Protein AF-A0A5K4FBN5-F1 (afdb_monomer_lite)

Sequence (386 aa):
MARMQQRYALLNKKCEEHITTLDQVNPRDVFVNNEVKLNKIQVYGFDYDYTLAHYTSDLDEFIFNESRNWLVEQMKMLPCIMLLNVQRYQSFASYRMLFTNQFHLKLLGDLREKNLYYEYPEEILNYDYTEFARRGLHFDVKRGLLMKVDAFHHIQLDTVYRGFKLLSLDEILRVYRGSHLSSDILKQKFTPNDTIMIQLMDFFRLPEINLLCSIIDFFDRHGIDYKPVYVYQDVSTAVARVHKSGLLGQTVMSDPERYIAKAPQLSTFLHRLVENNKKLFVISNSSAAYIDKGLKFLVGNDWQELFDVIISRANKPSFFKSPLGQFRRTDISGTFKDWEAVQTFKRGQIYEGGCLEEMIKLTGWSSASILYFGDHVYADLASGLT

InterPro domains:
  IPR008380 HAD-superfamily hydrolase, subfamily IG, 5'-nucleotidase [PF05761] (30-76)
  IPR008380 HAD-superfamily hydrolase, subfamily IG, 5'-nucleotidase [PF05761] (111-382)
  IPR008380 HAD-superfamily hydrolase, subfamily IG, 5'-nucleotidase [PTHR12103] (18-382)
  IPR008380 HAD-superfamily hydrolase, subfamily IG, 5'-nucleotidase [TIGR02244] (118-382)
  IPR023214 HAD superfamily [G3DSA:3.40.50.1000] (229-384)
  IPR036412 HAD-like superfamily [SSF56784] (26-382)

Radius of gyration: 24.46 Å; chains: 1; bounding box: 62×64×58 Å

Structure (mmCIF, N/CA/C/O backbone):
data_AF-A0A5K4FBN5-F1
#
_entry.id   AF-A0A5K4FBN5-F1
#
loop_
_atom_site.group_PDB
_atom_site.id
_atom_site.type_symbol
_atom_site.label_atom_id
_atom_site.label_alt_id
_atom_site.label_comp_id
_atom_site.label_asym_id
_atom_site.label_entity_id
_atom_site.label_seq_id
_atom_site.pdbx_PDB_ins_code
_atom_site.Cartn_x
_atom_site.Cartn_y
_atom_site.Cartn_z
_atom_site.occupancy
_atom_site.B_iso_or_equiv
_atom_site.auth_seq_id
_atom_site.auth_comp_id
_atom_site.auth_asym_id
_atom_site.auth_atom_id
_atom_site.pdbx_PDB_model_num
ATOM 1 N N . MET A 1 1 ? 20.016 -31.065 -18.838 1.00 45.53 1 MET A N 1
ATOM 2 C CA . MET A 1 1 ? 19.001 -30.052 -19.207 1.00 45.53 1 MET A CA 1
ATOM 3 C C . MET A 1 1 ? 17.687 -30.676 -19.686 1.00 45.53 1 MET A C 1
ATOM 5 O O . MET A 1 1 ? 16.689 -30.468 -19.010 1.00 45.53 1 MET A O 1
ATOM 9 N N . ALA A 1 2 ? 17.675 -31.538 -20.716 1.00 49.75 2 ALA A N 1
ATOM 10 C CA . ALA A 1 2 ? 16.448 -32.183 -21.231 1.00 49.75 2 ALA A CA 1
ATOM 11 C C . ALA A 1 2 ? 15.591 -32.910 -20.168 1.00 49.75 2 ALA A C 1
ATOM 13 O O . ALA A 1 2 ? 14.372 -32.779 -20.144 1.00 49.75 2 ALA A O 1
ATOM 14 N N . ARG A 1 3 ? 16.230 -33.609 -19.219 1.00 47.53 3 ARG A N 1
ATOM 15 C CA . ARG A 1 3 ? 15.541 -34.363 -18.155 1.00 47.53 3 ARG A CA 1
ATOM 16 C C . ARG A 1 3 ? 14.793 -33.475 -17.148 1.00 47.53 3 ARG A C 1
ATOM 18 O O . ARG A 1 3 ? 13.825 -33.928 -16.553 1.00 47.53 3 ARG A O 1
ATOM 25 N N . MET A 1 4 ? 15.235 -32.231 -16.942 1.00 43.06 4 MET A N 1
ATOM 26 C CA . MET A 1 4 ? 14.605 -31.289 -16.005 1.00 43.06 4 MET A CA 1
ATOM 27 C C . MET A 1 4 ? 13.429 -30.562 -16.666 1.00 43.06 4 MET A C 1
ATOM 29 O O . MET A 1 4 ? 12.363 -30.495 -16.067 1.00 43.06 4 MET A O 1
ATOM 33 N N . GLN A 1 5 ? 13.578 -30.139 -17.927 1.00 53.16 5 GLN A N 1
ATOM 34 C CA . GLN A 1 5 ? 12.477 -29.595 -18.735 1.00 53.16 5 GLN A CA 1
ATOM 35 C C . GLN A 1 5 ? 11.356 -30.624 -18.935 1.00 53.16 5 GLN A C 1
ATOM 37 O O . GLN A 1 5 ? 10.190 -30.299 -18.747 1.00 53.16 5 GLN A O 1
ATOM 42 N N . GLN A 1 6 ? 11.699 -31.888 -19.213 1.00 62.34 6 GLN A N 1
ATOM 43 C CA . GLN A 1 6 ? 10.715 -32.976 -19.266 1.00 62.34 6 GLN A CA 1
ATOM 44 C C . GLN A 1 6 ? 10.007 -33.186 -17.925 1.00 62.34 6 GLN A C 1
ATOM 46 O O . GLN A 1 6 ? 8.808 -33.438 -17.900 1.00 62.34 6 GLN A O 1
ATOM 51 N N . ARG A 1 7 ? 10.728 -33.071 -16.802 1.00 62.53 7 ARG A N 1
ATOM 52 C CA . ARG A 1 7 ? 10.149 -33.249 -15.465 1.00 62.53 7 ARG A CA 1
ATOM 53 C C . ARG A 1 7 ? 9.236 -32.085 -15.074 1.00 62.53 7 ARG A C 1
ATOM 55 O O . ARG A 1 7 ? 8.209 -32.342 -14.463 1.00 62.53 7 ARG A O 1
ATOM 62 N N . TYR A 1 8 ? 9.574 -30.856 -15.465 1.00 64.62 8 TYR A N 1
ATOM 63 C CA . TYR A 1 8 ? 8.725 -29.675 -15.289 1.00 64.62 8 TYR A CA 1
ATOM 64 C C . TYR A 1 8 ? 7.472 -29.745 -16.168 1.00 64.62 8 TYR A C 1
ATOM 66 O O . TYR A 1 8 ? 6.373 -29.601 -15.654 1.00 64.62 8 TYR A O 1
ATOM 74 N N . ALA A 1 9 ? 7.606 -30.076 -17.457 1.00 72.12 9 ALA A N 1
ATOM 75 C CA . ALA A 1 9 ? 6.458 -30.260 -18.348 1.00 72.12 9 ALA A CA 1
ATOM 76 C C . ALA A 1 9 ? 5.526 -31.385 -17.863 1.00 72.12 9 ALA A C 1
ATOM 78 O O . ALA A 1 9 ? 4.308 -31.244 -17.896 1.00 72.12 9 ALA A O 1
ATOM 79 N N . LEU A 1 10 ? 6.095 -32.484 -17.351 1.00 74.12 10 LEU A N 1
ATOM 80 C CA . LEU A 1 10 ? 5.329 -33.567 -16.734 1.00 74.12 10 LEU A CA 1
ATOM 81 C C . LEU A 1 10 ? 4.627 -33.112 -15.447 1.00 74.12 10 LEU A C 1
ATOM 83 O O . LEU A 1 10 ? 3.507 -33.540 -15.189 1.00 74.12 10 LEU A O 1
ATOM 87 N N . LEU A 1 11 ? 5.279 -32.274 -14.636 1.00 69.69 11 LEU A N 1
ATOM 88 C CA . LEU A 1 11 ? 4.693 -31.728 -13.415 1.00 69.69 11 LEU A CA 1
ATOM 89 C C . LEU A 1 11 ? 3.553 -30.757 -13.739 1.00 69.69 11 LEU A C 1
ATOM 91 O O . LEU A 1 11 ? 2.479 -30.923 -13.180 1.00 69.69 11 LEU A O 1
ATOM 95 N N . ASN A 1 12 ? 3.744 -29.828 -14.682 1.00 71.38 12 ASN A N 1
ATOM 96 C CA . ASN A 1 12 ? 2.692 -28.920 -15.147 1.00 71.38 12 ASN A CA 1
ATOM 97 C C . ASN A 1 12 ? 1.497 -29.690 -15.693 1.00 71.38 12 ASN A C 1
ATOM 99 O O . ASN A 1 12 ? 0.382 -29.437 -15.261 1.00 71.38 12 ASN A O 1
ATOM 103 N N . LYS A 1 13 ? 1.730 -30.696 -16.543 1.00 78.38 13 LYS A N 1
ATOM 104 C CA . LYS A 1 13 ? 0.652 -31.535 -17.070 1.00 78.38 13 LYS A CA 1
ATOM 105 C C . LYS A 1 13 ? -0.102 -32.270 -15.955 1.00 78.38 13 LYS A C 1
ATOM 107 O O . LYS A 1 13 ? -1.325 -32.291 -15.958 1.00 78.38 13 LYS A O 1
ATOM 112 N N . LYS A 1 14 ? 0.609 -32.817 -14.960 1.00 71.12 14 LYS A N 1
ATOM 113 C CA . LYS A 1 14 ? -0.020 -33.442 -13.782 1.00 71.12 14 LYS A CA 1
ATOM 114 C C . LYS A 1 14 ? -0.806 -32.444 -12.933 1.00 71.12 14 LYS A C 1
ATOM 116 O O . LYS A 1 14 ? -1.860 -32.799 -12.421 1.00 71.12 14 LYS A O 1
ATOM 121 N N . CYS A 1 15 ? -0.300 -31.223 -12.770 1.00 68.50 15 CYS A N 1
ATOM 122 C CA . CYS A 1 15 ? -1.003 -30.156 -12.070 1.00 68.50 15 CYS A CA 1
ATOM 123 C C . CYS A 1 15 ? -2.261 -29.737 -12.838 1.00 68.50 15 CYS A C 1
ATOM 125 O O . CYS A 1 15 ? -3.314 -29.658 -12.227 1.00 68.50 15 CYS A O 1
ATOM 127 N N . GLU A 1 16 ? -2.192 -29.547 -14.157 1.00 70.81 16 GLU A N 1
ATOM 128 C CA . GLU A 1 16 ? -3.345 -29.246 -15.021 1.00 70.81 16 GLU A CA 1
ATOM 129 C C . GLU A 1 16 ? -4.409 -30.354 -14.958 1.00 70.81 16 GLU A C 1
ATOM 131 O O . GLU A 1 16 ? -5.591 -30.060 -14.797 1.00 70.81 16 GLU A O 1
ATOM 136 N N . GLU A 1 17 ? -3.989 -31.624 -14.987 1.00 69.12 17 GLU A N 1
ATOM 137 C CA . GLU A 1 17 ? -4.866 -32.796 -14.838 1.00 69.12 17 GLU A CA 1
ATOM 138 C C . GLU A 1 17 ? -5.487 -32.914 -13.429 1.00 69.12 17 GLU A C 1
ATOM 140 O O . GLU A 1 17 ? -6.558 -33.496 -13.280 1.00 69.12 17 GLU A O 1
ATOM 145 N N . HIS A 1 18 ? -4.834 -32.387 -12.383 1.00 61.25 18 HIS A N 1
ATOM 146 C CA . HIS A 1 18 ? -5.347 -32.393 -11.001 1.00 61.25 18 HIS A CA 1
ATOM 147 C C . HIS A 1 18 ? -6.101 -31.114 -10.611 1.00 61.25 18 HIS A C 1
ATOM 149 O O . HIS A 1 18 ? -6.923 -31.160 -9.694 1.00 61.25 18 HIS A O 1
ATOM 155 N N . ILE A 1 19 ? -5.888 -29.989 -11.301 1.00 60.97 19 ILE A N 1
ATOM 156 C CA . ILE A 1 19 ? -6.602 -28.722 -11.070 1.00 60.97 19 ILE A CA 1
ATOM 157 C C . ILE A 1 19 ? -8.107 -28.906 -11.271 1.00 60.97 19 ILE A C 1
ATOM 159 O O . ILE A 1 19 ? -8.895 -28.311 -10.545 1.00 60.97 19 ILE A O 1
ATOM 163 N N . THR A 1 20 ? -8.520 -29.784 -12.188 1.00 57.47 20 THR A N 1
ATOM 164 C CA . THR A 1 20 ? -9.935 -30.122 -12.402 1.00 57.47 20 THR A CA 1
ATOM 165 C C . THR A 1 20 ? -10.559 -30.948 -11.272 1.00 57.47 20 THR A C 1
ATOM 167 O O . THR A 1 20 ? -11.774 -31.112 -11.255 1.00 57.47 20 THR A O 1
ATOM 170 N N . THR A 1 21 ? -9.751 -31.489 -10.353 1.00 57.38 21 THR A N 1
ATOM 171 C CA . THR A 1 21 ? -10.193 -32.340 -9.227 1.00 57.38 21 THR A CA 1
ATOM 172 C C . THR A 1 21 ? -9.990 -31.713 -7.851 1.00 57.38 21 THR A C 1
ATOM 174 O O . THR A 1 21 ? -10.473 -32.255 -6.861 1.00 57.38 21 THR A O 1
ATOM 177 N N . LEU A 1 22 ? -9.271 -30.592 -7.771 1.00 59.84 22 LEU A N 1
ATOM 178 C CA . LEU A 1 22 ? -9.215 -29.798 -6.553 1.00 59.84 22 LEU A CA 1
ATOM 179 C C . LEU A 1 22 ? -10.530 -29.032 -6.452 1.00 59.84 22 LEU A C 1
ATOM 181 O O . LEU A 1 22 ? -10.878 -28.295 -7.377 1.00 59.84 22 LEU A O 1
ATOM 185 N N . ASP A 1 23 ? -11.248 -29.206 -5.342 1.00 63.00 23 ASP A N 1
ATOM 186 C CA . ASP A 1 23 ? -12.372 -28.335 -5.014 1.00 63.00 23 ASP A CA 1
ATOM 187 C C . ASP A 1 23 ? -11.901 -26.891 -5.181 1.00 63.00 23 ASP A C 1
ATOM 189 O O . ASP A 1 23 ? -10.883 -26.483 -4.607 1.00 63.00 23 ASP A O 1
ATOM 193 N N . GLN A 1 24 ? -12.589 -26.137 -6.042 1.00 68.62 24 GLN A N 1
ATOM 194 C CA . GLN A 1 24 ? -12.248 -24.742 -6.255 1.00 68.62 24 GLN A CA 1
ATOM 195 C C . GLN A 1 24 ? -12.343 -24.039 -4.908 1.00 68.62 24 GLN A C 1
ATOM 197 O O . GLN A 1 24 ? -13.416 -23.933 -4.317 1.00 68.62 24 GLN A O 1
ATOM 202 N N . VAL A 1 25 ? -11.191 -23.587 -4.423 1.00 76.94 25 VAL A N 1
ATOM 203 C CA . VAL A 1 25 ? -11.085 -22.810 -3.199 1.00 76.94 25 VAL A CA 1
ATOM 204 C C . VAL A 1 25 ? -12.012 -21.609 -3.338 1.00 76.94 25 VAL A C 1
ATOM 206 O O . VAL A 1 25 ? -11.839 -20.799 -4.251 1.00 76.94 25 VAL A O 1
ATOM 209 N N . ASN A 1 26 ? -13.010 -21.497 -2.460 1.00 82.69 26 ASN A N 1
ATOM 210 C CA . ASN A 1 26 ? -13.914 -20.360 -2.494 1.00 82.69 26 ASN A CA 1
ATOM 211 C C . ASN A 1 26 ? -13.097 -19.095 -2.171 1.00 82.69 26 ASN A C 1
ATOM 213 O O . ASN A 1 26 ? -12.564 -18.977 -1.067 1.00 82.69 26 ASN A O 1
ATOM 217 N N . PRO A 1 27 ? -13.001 -18.119 -3.093 1.00 82.25 27 PRO A N 1
ATOM 218 C CA . PRO A 1 27 ? -12.184 -16.923 -2.892 1.00 82.25 27 PRO A CA 1
ATOM 219 C C . PRO A 1 27 ? -12.705 -16.014 -1.766 1.00 82.25 27 PRO A C 1
ATOM 221 O O . PRO A 1 27 ? -12.058 -15.026 -1.431 1.00 82.25 27 PRO A O 1
ATOM 224 N N . ARG A 1 28 ? -13.880 -16.320 -1.197 1.00 84.88 28 ARG A N 1
ATOM 225 C CA . ARG A 1 28 ? -14.472 -15.628 -0.044 1.00 84.88 28 ARG A CA 1
ATOM 226 C C . ARG A 1 28 ? -14.249 -16.344 1.293 1.00 84.88 28 ARG A C 1
ATOM 228 O O . ARG A 1 28 ? -14.755 -15.864 2.306 1.00 84.88 28 ARG A O 1
ATOM 235 N N . ASP A 1 29 ? -13.551 -17.477 1.306 1.00 89.44 29 ASP A N 1
ATOM 236 C CA . ASP A 1 29 ? -13.254 -18.199 2.542 1.00 89.44 29 ASP A CA 1
ATOM 237 C C . ASP A 1 29 ? -12.137 -17.526 3.350 1.00 89.44 29 ASP A C 1
ATOM 239 O O . ASP A 1 29 ? -11.309 -16.773 2.834 1.00 89.44 29 ASP A O 1
ATOM 243 N N . VAL A 1 30 ? -12.108 -17.827 4.650 1.00 90.44 30 VAL A N 1
ATOM 244 C CA . VAL A 1 30 ? -11.053 -17.396 5.572 1.00 90.44 30 VAL A CA 1
ATOM 245 C C . VAL A 1 30 ? -10.089 -18.557 5.793 1.00 90.44 30 VAL A C 1
ATOM 247 O O . VAL A 1 30 ? -10.450 -19.566 6.399 1.00 90.44 30 VAL A O 1
ATOM 250 N N . PHE A 1 31 ? -8.848 -18.407 5.331 1.00 90.69 31 PHE A N 1
ATOM 251 C CA . PHE A 1 31 ? -7.791 -19.400 5.538 1.00 90.69 31 PHE A CA 1
ATOM 252 C C . PHE A 1 31 ? -7.128 -19.223 6.901 1.00 90.69 31 PHE A C 1
ATOM 254 O O . PHE A 1 31 ? -6.878 -18.105 7.353 1.00 90.69 31 PHE A O 1
ATOM 261 N N . VAL A 1 32 ? -6.820 -20.342 7.553 1.00 89.38 32 VAL A N 1
ATOM 262 C CA . VAL A 1 32 ? -6.333 -20.363 8.933 1.00 89.38 32 VAL A CA 1
ATOM 263 C C . VAL A 1 32 ? -4.926 -20.945 8.973 1.00 89.38 32 VAL A C 1
ATOM 265 O O . VAL A 1 32 ? -4.736 -22.131 8.725 1.00 89.38 32 VAL A O 1
ATOM 268 N N . ASN A 1 33 ? -3.945 -20.111 9.326 1.00 89.81 33 ASN A N 1
ATOM 269 C CA . ASN A 1 33 ? -2.574 -20.561 9.601 1.00 89.81 33 ASN A CA 1
ATOM 270 C C . ASN A 1 33 ? -2.384 -20.960 11.073 1.00 89.81 33 ASN A C 1
ATOM 272 O O . ASN A 1 33 ? -1.630 -21.879 11.368 1.00 89.81 33 ASN A O 1
ATOM 276 N N . ASN A 1 34 ? -3.066 -20.269 11.992 1.00 89.88 34 ASN A N 1
ATOM 277 C CA . ASN A 1 34 ? -3.009 -20.497 13.437 1.00 89.88 34 ASN A CA 1
ATOM 278 C C . ASN A 1 34 ? -4.423 -20.463 14.029 1.00 89.88 34 ASN A C 1
ATOM 280 O O . ASN A 1 34 ? -5.272 -19.715 13.546 1.00 89.88 34 ASN A O 1
ATOM 284 N N . GLU A 1 35 ? -4.673 -21.227 15.095 1.00 92.50 35 GLU A N 1
ATOM 285 C CA . GLU A 1 35 ? -5.969 -21.220 15.784 1.00 92.50 35 GLU A CA 1
ATOM 286 C C . GLU A 1 35 ? -6.256 -19.845 16.413 1.00 92.50 35 GLU A C 1
ATOM 288 O O . GLU A 1 35 ? -5.476 -19.341 17.221 1.00 92.50 35 GLU A O 1
ATOM 293 N N . VAL A 1 36 ? -7.415 -19.259 16.093 1.00 91.06 36 VAL A N 1
ATOM 294 C CA . VAL A 1 36 ? -7.909 -18.021 16.714 1.00 91.06 36 VAL A CA 1
ATOM 295 C C . VAL A 1 36 ? -9.316 -18.248 17.256 1.00 91.06 36 VAL A C 1
ATOM 297 O O . VAL A 1 36 ? -10.258 -18.538 16.520 1.00 91.06 36 VAL A O 1
ATOM 300 N N . LYS A 1 37 ? -9.485 -18.073 18.570 1.00 93.25 37 LYS A N 1
ATOM 301 C CA . LYS A 1 37 ? -10.788 -18.192 19.240 1.00 93.25 37 LYS A CA 1
ATOM 302 C C . LYS A 1 37 ? -11.536 -16.862 19.172 1.00 93.25 37 LYS A C 1
ATOM 304 O O . LYS A 1 37 ? -11.426 -16.045 20.083 1.00 93.25 37 LYS A O 1
ATOM 309 N N . LEU A 1 38 ? -12.318 -16.654 18.110 1.00 93.69 38 LEU A N 1
ATOM 310 C CA . LEU A 1 38 ? -13.047 -15.396 17.862 1.00 93.69 38 LEU A CA 1
ATOM 311 C C . LEU A 1 38 ? -13.983 -14.973 19.008 1.00 93.69 38 LEU A C 1
ATOM 313 O O . LEU A 1 38 ? -14.207 -13.782 19.210 1.00 93.69 38 LEU A O 1
ATOM 317 N N . ASN A 1 39 ? -14.482 -15.917 19.813 1.00 94.00 39 ASN A N 1
ATOM 318 C CA . ASN A 1 39 ? -15.287 -15.605 21.000 1.00 94.00 39 ASN A CA 1
ATOM 319 C C . ASN A 1 39 ? -14.500 -14.871 22.106 1.00 94.00 39 ASN A C 1
ATOM 321 O O . ASN A 1 39 ? -15.106 -14.160 22.908 1.00 94.00 39 ASN A O 1
ATOM 325 N N . LYS A 1 40 ? -13.167 -15.006 22.142 1.00 95.44 40 LYS A N 1
ATOM 326 C CA . LYS A 1 40 ? -12.278 -14.290 23.069 1.00 95.44 40 LYS A CA 1
ATOM 327 C C . LYS A 1 40 ? -11.864 -12.912 22.553 1.00 95.44 40 LYS A C 1
ATOM 329 O O . LYS A 1 40 ? -11.441 -12.080 23.351 1.00 95.44 40 LYS A O 1
ATOM 334 N N . ILE A 1 41 ? -12.011 -12.657 21.253 1.00 97.12 41 ILE A N 1
ATOM 335 C CA . ILE A 1 41 ? -11.690 -11.366 20.643 1.00 97.12 41 ILE A CA 1
ATOM 336 C C . ILE A 1 41 ? -12.799 -10.370 20.972 1.00 97.12 41 ILE A C 1
ATOM 338 O O . ILE A 1 41 ? -13.978 -10.620 20.703 1.00 97.12 41 ILE A O 1
ATOM 342 N N . GLN A 1 42 ? -12.426 -9.240 21.567 1.00 97.94 42 GLN A N 1
ATOM 343 C CA . GLN A 1 42 ? -13.353 -8.161 21.928 1.00 97.94 42 GLN A CA 1
ATOM 344 C C . GLN A 1 42 ? -13.120 -6.896 21.110 1.00 97.94 42 GLN A C 1
ATOM 346 O O . GLN A 1 42 ? -14.033 -6.082 20.985 1.00 97.94 42 GLN A O 1
ATOM 351 N N . VAL A 1 43 ? -11.927 -6.752 20.537 1.00 98.25 43 VAL A N 1
ATOM 352 C CA . VAL A 1 43 ? -11.514 -5.554 19.819 1.00 98.25 43 VAL A CA 1
ATOM 353 C C . VAL A 1 43 ? -11.031 -5.938 18.422 1.00 98.25 43 VAL A C 1
ATOM 355 O O . VAL A 1 43 ? -10.174 -6.809 18.282 1.00 98.25 43 VAL A O 1
ATOM 358 N N . TYR A 1 44 ? -11.573 -5.279 17.403 1.00 98.25 44 TYR A N 1
ATOM 359 C CA . TYR A 1 44 ? -11.224 -5.467 15.998 1.00 98.25 44 TYR A CA 1
ATOM 360 C C . TYR A 1 44 ? -10.582 -4.184 15.472 1.00 98.25 44 TYR A C 1
ATOM 362 O O . TYR A 1 44 ? -11.180 -3.110 15.510 1.00 98.25 44 TYR A O 1
ATOM 370 N N . GLY A 1 45 ? -9.346 -4.302 15.011 1.00 97.56 45 GLY A N 1
ATOM 371 C CA . GLY A 1 45 ? -8.564 -3.211 14.458 1.00 97.56 45 GLY A CA 1
ATOM 372 C C . GLY A 1 45 ? -8.348 -3.374 12.968 1.00 97.56 45 GLY A C 1
ATOM 373 O O . GLY A 1 45 ? -8.138 -4.492 12.512 1.00 97.56 45 GLY A O 1
ATOM 374 N N . PHE A 1 46 ? -8.333 -2.278 12.225 1.00 97.81 46 PHE A N 1
ATOM 375 C CA . PHE A 1 46 ? -8.151 -2.319 10.777 1.00 97.81 46 PHE A CA 1
ATOM 376 C C . PHE A 1 46 ? -7.099 -1.308 10.320 1.00 97.81 46 PHE A C 1
ATOM 378 O O . PHE A 1 46 ? -7.038 -0.189 10.838 1.00 97.81 46 PHE A O 1
ATOM 385 N N . ASP A 1 47 ? -6.284 -1.674 9.335 1.00 97.06 47 ASP A N 1
ATOM 386 C CA . ASP A 1 47 ? -5.740 -0.687 8.407 1.00 97.06 47 ASP A CA 1
ATOM 387 C C . ASP A 1 47 ? -6.856 -0.133 7.513 1.00 97.06 47 ASP A C 1
ATOM 389 O O . ASP A 1 47 ? -7.929 -0.719 7.373 1.00 97.06 47 ASP A O 1
ATOM 393 N N . TYR A 1 48 ? -6.608 1.020 6.912 1.00 96.50 48 TYR A N 1
ATOM 394 C CA . TYR A 1 48 ? -7.502 1.624 5.946 1.00 96.50 48 TYR A CA 1
ATOM 395 C C . TYR A 1 48 ? -7.164 1.183 4.516 1.00 96.50 48 TYR A C 1
ATOM 397 O O . TYR A 1 48 ? -7.957 0.471 3.897 1.00 96.50 48 TYR A O 1
ATOM 405 N N . ASP A 1 49 ? -5.998 1.583 4.005 1.00 94.38 49 ASP A N 1
ATOM 406 C CA . ASP A 1 49 ? -5.575 1.341 2.624 1.00 94.38 49 ASP A CA 1
ATOM 407 C C . ASP A 1 49 ? -5.393 -0.161 2.366 1.00 94.38 49 ASP A C 1
ATOM 409 O O . ASP A 1 49 ? -4.827 -0.864 3.193 1.00 94.38 49 ASP A O 1
ATOM 413 N N . TYR A 1 50 ? -5.938 -0.671 1.258 1.00 93.81 50 TYR A N 1
ATOM 414 C CA . TYR A 1 50 ? -5.928 -2.093 0.875 1.00 93.81 50 TYR A CA 1
ATOM 415 C C . TYR A 1 50 ? -6.473 -3.087 1.924 1.00 93.81 50 TYR A C 1
ATOM 417 O O . TYR A 1 50 ? -6.330 -4.296 1.751 1.00 93.81 50 TYR A O 1
ATOM 425 N N . THR A 1 51 ? -7.155 -2.597 2.968 1.00 95.38 51 THR A N 1
ATOM 426 C CA . THR A 1 51 ? -7.796 -3.415 4.013 1.00 95.38 51 THR A CA 1
ATOM 427 C C . THR A 1 51 ? -9.280 -3.088 4.164 1.00 95.38 51 THR A C 1
ATOM 429 O O . THR A 1 51 ? -10.126 -3.950 3.948 1.00 95.38 51 THR A O 1
ATOM 432 N N . LEU A 1 52 ? -9.627 -1.845 4.519 1.00 97.12 52 LEU A N 1
ATOM 433 C CA . LEU A 1 52 ? -11.018 -1.375 4.477 1.00 97.12 52 LEU A CA 1
ATOM 434 C C . LEU A 1 52 ? -11.357 -0.820 3.091 1.00 97.12 52 LEU A C 1
ATOM 436 O O . LEU A 1 52 ? -12.431 -1.091 2.560 1.00 97.12 52 LEU A O 1
ATOM 440 N N . ALA A 1 53 ? -10.434 -0.054 2.508 1.00 96.75 53 ALA A N 1
ATOM 441 C CA . ALA A 1 53 ? -10.553 0.516 1.176 1.00 96.75 53 ALA A CA 1
ATOM 442 C C . ALA A 1 53 ? -9.686 -0.272 0.197 1.00 96.75 53 ALA A C 1
ATOM 444 O O . ALA A 1 53 ? -8.464 -0.141 0.180 1.00 96.75 53 ALA A O 1
ATOM 445 N N . HIS A 1 54 ? -10.323 -1.100 -0.625 1.00 95.44 54 HIS A N 1
ATOM 446 C CA . HIS A 1 54 ? -9.655 -1.738 -1.754 1.00 95.44 54 HIS A CA 1
ATOM 447 C C . HIS A 1 54 ? -9.721 -0.804 -2.958 1.00 95.44 54 HIS A C 1
ATOM 449 O O . HIS A 1 54 ? -10.752 -0.176 -3.194 1.00 95.44 54 HIS A O 1
ATOM 455 N N . TYR A 1 55 ? -8.640 -0.727 -3.724 1.00 95.75 55 TYR A N 1
ATOM 456 C CA . TYR A 1 55 ? -8.554 0.142 -4.892 1.00 95.75 55 TYR A CA 1
ATOM 457 C C . TYR A 1 55 ? -8.747 -0.646 -6.190 1.00 95.75 55 TYR A C 1
ATOM 459 O O . TYR A 1 55 ? -8.520 -1.856 -6.235 1.00 95.75 55 TYR A O 1
ATOM 467 N N . THR A 1 56 ? -9.224 0.033 -7.228 1.00 95.69 56 THR A N 1
ATOM 468 C CA . THR A 1 56 ? -9.371 -0.522 -8.580 1.00 95.69 56 THR A CA 1
ATOM 469 C C . THR A 1 56 ? -8.052 -0.425 -9.353 1.00 95.69 56 THR A C 1
ATOM 471 O O . THR A 1 56 ? -7.146 0.317 -8.969 1.00 95.69 56 THR A O 1
ATOM 474 N N . SER A 1 57 ? -7.953 -1.137 -10.481 1.00 93.44 57 SER A N 1
ATOM 475 C CA . SER A 1 57 ? -6.806 -1.043 -11.400 1.00 93.44 57 SER A CA 1
ATOM 476 C C . SER A 1 57 ? -6.584 0.372 -11.943 1.00 93.44 57 SER A C 1
ATOM 478 O O . SER A 1 57 ? -5.456 0.729 -12.270 1.00 93.44 57 SER A O 1
ATOM 480 N N . ASP A 1 58 ? -7.633 1.196 -11.991 1.00 96.50 58 ASP A N 1
ATOM 481 C CA . ASP A 1 58 ? -7.554 2.589 -12.435 1.00 96.50 58 ASP A CA 1
ATOM 482 C C . ASP A 1 58 ? -6.622 3.426 -11.550 1.00 96.50 58 ASP A C 1
ATOM 484 O O . ASP A 1 58 ? -6.020 4.387 -12.030 1.00 96.50 58 ASP A O 1
ATOM 488 N N . LEU A 1 59 ? -6.487 3.087 -10.258 1.00 96.00 59 LEU A N 1
ATOM 489 C CA . LEU A 1 59 ? -5.556 3.792 -9.376 1.00 96.00 59 LEU A CA 1
ATOM 490 C C . LEU A 1 59 ? -4.104 3.471 -9.736 1.00 96.00 59 LEU A C 1
ATOM 492 O O . LEU A 1 59 ? -3.274 4.380 -9.789 1.00 96.00 59 LEU A O 1
ATOM 496 N N . ASP A 1 60 ? -3.803 2.202 -10.005 1.00 95.19 60 ASP A N 1
ATOM 497 C CA . ASP A 1 60 ? -2.470 1.790 -10.442 1.00 95.19 60 ASP A CA 1
ATOM 498 C C . ASP A 1 60 ? -2.114 2.443 -11.782 1.00 95.19 60 ASP A C 1
ATOM 500 O O . ASP A 1 60 ? -1.031 3.013 -11.929 1.00 95.19 60 ASP A O 1
ATOM 504 N N . GLU A 1 61 ? -3.048 2.427 -12.736 1.00 96.94 61 GLU A N 1
ATOM 505 C CA . GLU A 1 61 ? -2.887 3.077 -14.035 1.00 96.94 61 GLU A CA 1
ATOM 506 C C . GLU A 1 61 ? -2.653 4.587 -13.884 1.00 96.94 61 GLU A C 1
ATOM 508 O O . GLU A 1 61 ? -1.762 5.144 -14.527 1.00 96.94 61 GLU A O 1
ATOM 513 N N . PHE A 1 62 ? -3.390 5.252 -12.992 1.00 97.25 62 PHE A N 1
ATOM 514 C CA . PHE A 1 62 ? -3.174 6.663 -12.681 1.00 97.25 62 PHE A CA 1
ATOM 515 C C . PHE A 1 62 ? -1.764 6.925 -12.133 1.00 97.25 62 PHE A C 1
ATOM 517 O O . PHE A 1 62 ? -1.067 7.806 -12.637 1.00 97.25 62 PHE A O 1
ATOM 524 N N . ILE A 1 63 ? -1.312 6.151 -11.138 1.00 96.81 63 ILE A N 1
ATOM 525 C CA . ILE A 1 63 ? 0.035 6.301 -10.559 1.00 96.81 63 ILE A CA 1
ATOM 526 C C . ILE A 1 63 ? 1.102 6.103 -11.636 1.00 96.81 63 ILE A C 1
ATOM 528 O O . ILE A 1 63 ? 2.057 6.882 -11.707 1.00 96.81 63 ILE A O 1
ATOM 532 N N . PHE A 1 64 ? 0.939 5.078 -12.471 1.00 97.56 64 PHE A N 1
ATOM 533 C CA . PHE A 1 64 ? 1.838 4.784 -13.578 1.00 97.56 64 PHE A CA 1
ATOM 534 C C . PHE A 1 64 ? 1.892 5.949 -14.575 1.00 97.56 64 PHE A C 1
ATOM 536 O O . PHE A 1 64 ? 2.980 6.451 -14.857 1.00 97.56 64 PHE A O 1
ATOM 543 N N . ASN A 1 65 ? 0.738 6.420 -15.058 1.00 97.44 65 ASN A N 1
ATOM 544 C CA . ASN A 1 65 ? 0.645 7.463 -16.080 1.00 97.44 65 ASN A CA 1
ATOM 545 C C . ASN A 1 65 ? 1.194 8.803 -15.583 1.00 97.44 65 ASN A C 1
ATOM 547 O O . ASN A 1 65 ? 2.024 9.406 -16.261 1.00 97.44 65 ASN A O 1
ATOM 551 N N . GLU A 1 66 ? 0.811 9.245 -14.384 1.00 96.44 66 GLU A N 1
ATOM 552 C CA . GLU A 1 66 ? 1.322 10.495 -13.810 1.00 96.44 66 GLU A CA 1
ATOM 553 C C . GLU A 1 66 ? 2.838 10.450 -13.605 1.00 96.44 66 GLU A C 1
ATOM 555 O O . GLU A 1 66 ? 3.547 11.417 -13.892 1.00 96.44 66 GLU A O 1
ATOM 560 N N . SER A 1 67 ? 3.357 9.309 -13.145 1.00 95.88 67 SER A N 1
ATOM 561 C CA . SER A 1 67 ? 4.797 9.134 -12.943 1.00 95.88 67 SER A CA 1
ATOM 562 C C . SER A 1 67 ? 5.549 9.108 -14.275 1.00 95.88 67 SER A C 1
ATOM 564 O O . SER A 1 67 ? 6.571 9.778 -14.407 1.00 95.88 67 SER A O 1
ATOM 566 N N . ARG A 1 68 ? 5.031 8.387 -15.278 1.00 96.62 68 ARG A N 1
ATOM 567 C CA . ARG A 1 68 ? 5.587 8.312 -16.637 1.00 96.62 68 ARG A CA 1
ATOM 568 C C . ARG A 1 68 ? 5.628 9.688 -17.298 1.00 96.62 68 ARG A C 1
ATOM 570 O O . ARG A 1 68 ? 6.680 10.094 -17.783 1.00 96.62 68 ARG A O 1
ATOM 577 N N . ASN A 1 69 ? 4.509 10.409 -17.285 1.00 95.00 69 ASN A N 1
ATOM 578 C CA . ASN A 1 69 ? 4.407 11.733 -17.894 1.00 95.00 69 ASN A CA 1
ATOM 579 C C . ASN A 1 69 ? 5.378 12.706 -17.213 1.00 95.00 69 ASN A C 1
ATOM 581 O O . ASN A 1 69 ? 6.119 13.418 -17.884 1.00 95.00 69 ASN A O 1
ATOM 585 N N . TRP A 1 70 ? 5.467 12.671 -15.879 1.00 91.75 70 TRP A N 1
ATOM 586 C CA . TRP A 1 70 ? 6.414 13.510 -15.149 1.00 91.75 70 TRP A CA 1
ATOM 587 C C . TRP A 1 70 ? 7.881 13.197 -15.486 1.00 91.75 70 TRP A C 1
ATOM 589 O O . TRP A 1 70 ? 8.682 14.126 -15.609 1.00 91.75 70 TRP A O 1
ATOM 599 N N . LEU A 1 71 ? 8.242 11.919 -15.659 1.00 90.12 71 LEU A N 1
ATOM 600 C CA . LEU A 1 71 ? 9.593 11.532 -16.083 1.00 90.12 71 LEU A CA 1
ATOM 601 C C . LEU A 1 71 ? 9.950 12.123 -17.449 1.00 90.12 71 LEU A C 1
ATOM 603 O O . LEU A 1 71 ? 11.018 12.708 -17.592 1.00 90.12 71 LEU A O 1
ATOM 607 N N . VAL A 1 72 ? 9.053 12.006 -18.427 1.00 89.94 72 VAL A N 1
ATOM 608 C CA . VAL A 1 72 ? 9.288 12.503 -19.791 1.00 89.94 72 VAL A CA 1
ATOM 609 C C . VAL A 1 72 ? 9.317 14.032 -19.833 1.00 89.94 72 VAL A C 1
ATOM 611 O O . VAL A 1 72 ? 10.235 14.621 -20.390 1.00 89.94 72 VAL A O 1
ATOM 614 N N . GLU A 1 73 ? 8.349 14.694 -19.203 1.00 87.19 73 GLU A N 1
ATOM 615 C CA . GLU A 1 73 ? 8.164 16.141 -19.355 1.00 87.19 73 GLU A CA 1
ATOM 616 C C . GLU A 1 73 ? 9.067 16.985 -18.446 1.00 87.19 73 GLU A C 1
ATOM 618 O O . GLU A 1 73 ? 9.409 18.124 -18.775 1.00 87.19 73 GLU A O 1
ATOM 623 N N . GLN A 1 74 ? 9.391 16.481 -17.251 1.00 77.06 74 GLN A N 1
ATOM 624 C CA . GLN A 1 74 ? 9.989 17.292 -16.186 1.00 77.06 74 GLN A CA 1
ATOM 625 C C . GLN A 1 74 ? 11.359 16.788 -15.742 1.00 77.06 74 GLN A C 1
ATOM 627 O O . GLN A 1 74 ? 12.156 17.582 -15.227 1.00 77.06 74 GLN A O 1
ATOM 632 N N . MET A 1 75 ? 11.654 15.496 -15.905 1.00 70.19 75 MET A N 1
ATOM 633 C CA . MET A 1 75 ? 12.913 14.941 -15.431 1.00 70.19 75 MET A CA 1
ATOM 634 C C . MET A 1 75 ? 14.030 15.168 -16.448 1.00 70.19 75 MET A C 1
ATOM 636 O O . MET A 1 75 ? 14.114 14.531 -17.492 1.00 70.19 75 MET A O 1
ATOM 640 N N . LYS A 1 76 ? 14.929 16.092 -16.106 1.00 64.31 76 LYS A N 1
ATOM 641 C CA . LYS A 1 76 ? 16.110 16.423 -16.906 1.00 64.31 76 LYS A CA 1
ATOM 642 C C . LYS A 1 76 ? 17.323 15.731 -16.309 1.00 64.31 76 LYS A C 1
ATOM 644 O O . LYS A 1 76 ? 17.797 16.117 -15.239 1.00 64.31 76 LYS A O 1
ATOM 649 N N . MET A 1 77 ? 17.829 14.700 -16.981 1.00 57.12 77 MET A N 1
ATOM 650 C CA . MET A 1 77 ? 19.018 13.988 -16.529 1.00 57.12 77 MET A CA 1
ATOM 651 C C . MET A 1 77 ? 20.270 14.839 -16.741 1.00 57.12 77 MET A C 1
ATOM 653 O O . MET A 1 77 ? 20.595 15.239 -17.862 1.00 57.12 77 MET A O 1
ATOM 657 N N . LEU A 1 78 ? 21.021 15.077 -15.662 1.00 47.28 78 LEU A N 1
ATOM 658 C CA . LEU A 1 78 ? 22.364 15.650 -15.749 1.00 47.28 78 LEU A CA 1
ATOM 659 C C . LEU A 1 78 ? 23.310 14.649 -16.451 1.00 47.28 78 LEU A C 1
ATOM 661 O O . LEU A 1 78 ? 23.436 13.511 -15.990 1.00 47.28 78 LEU A O 1
ATOM 665 N N . PRO A 1 79 ? 24.052 15.055 -17.501 1.00 41.53 79 PRO A N 1
ATOM 666 C CA . PRO A 1 79 ? 24.942 14.182 -18.273 1.00 41.53 79 PRO A CA 1
ATOM 667 C C . PRO A 1 79 ? 26.023 13.492 -17.432 1.00 41.53 79 PRO A C 1
ATOM 669 O O . PRO A 1 79 ? 26.536 12.439 -17.809 1.00 41.53 79 PRO A O 1
ATOM 672 N N . CYS A 1 80 ? 26.370 14.054 -16.270 1.00 41.12 80 CYS A N 1
ATOM 673 C CA . CYS A 1 80 ? 27.405 13.516 -15.389 1.00 41.12 80 CYS A CA 1
ATOM 674 C C . CYS A 1 80 ? 27.022 12.203 -14.680 1.00 41.12 80 CYS A C 1
ATOM 676 O O . CYS A 1 80 ? 27.895 11.581 -14.080 1.00 41.12 80 CYS A O 1
ATOM 678 N N . ILE A 1 81 ? 25.764 11.756 -14.769 1.00 46.88 81 ILE A N 1
ATOM 679 C CA . ILE A 1 81 ? 25.298 10.497 -14.162 1.00 46.88 81 ILE A CA 1
ATOM 680 C C . ILE A 1 81 ? 25.421 9.306 -15.138 1.00 46.88 81 ILE A C 1
ATOM 682 O O . ILE A 1 81 ? 25.587 8.168 -14.705 1.00 46.88 81 ILE A O 1
ATOM 686 N N . MET A 1 82 ? 25.462 9.559 -16.450 1.00 40.59 82 MET A N 1
ATOM 687 C CA . MET A 1 82 ? 25.712 8.526 -17.471 1.00 40.59 82 MET A CA 1
ATOM 688 C C . MET A 1 82 ? 27.198 8.417 -17.843 1.00 40.59 82 MET A C 1
ATOM 690 O O . MET A 1 82 ? 27.692 7.334 -18.145 1.00 40.59 82 MET A O 1
ATOM 694 N N . LEU A 1 83 ? 27.945 9.523 -17.774 1.00 39.41 83 LEU A N 1
ATOM 695 C CA . LEU A 1 83 ? 29.334 9.587 -18.225 1.00 39.41 83 LEU A CA 1
ATOM 696 C C . LEU A 1 83 ? 30.306 9.868 -17.092 1.00 39.41 83 LEU A C 1
ATOM 698 O O . LEU A 1 83 ? 30.976 10.892 -17.124 1.00 39.41 83 LEU A O 1
ATOM 702 N N . LEU A 1 84 ? 30.469 8.972 -16.120 1.00 36.75 84 LEU A N 1
ATOM 703 C CA . LEU A 1 84 ? 31.682 9.038 -15.314 1.00 36.75 84 LEU A CA 1
ATOM 704 C C . LEU A 1 84 ? 32.220 7.651 -14.940 1.00 36.75 84 LEU A C 1
ATOM 706 O O . LEU A 1 84 ? 31.859 7.036 -13.939 1.00 36.75 84 LEU A O 1
ATOM 710 N N . ASN A 1 85 ? 33.263 7.264 -15.675 1.00 35.16 85 ASN A N 1
ATOM 711 C CA . ASN A 1 85 ? 34.534 6.916 -15.042 1.00 35.16 85 ASN A CA 1
ATOM 712 C C . ASN A 1 85 ? 34.890 8.001 -13.989 1.00 35.16 85 ASN A C 1
ATOM 714 O O . ASN A 1 85 ? 35.681 8.906 -14.257 1.00 35.16 85 ASN A O 1
ATOM 718 N N . VAL A 1 86 ? 34.276 7.970 -12.795 1.00 40.72 86 VAL A N 1
ATOM 719 C CA . VAL A 1 86 ? 34.612 8.893 -11.696 1.00 40.72 86 VAL A CA 1
ATOM 720 C C . VAL A 1 86 ? 35.850 8.358 -10.974 1.00 40.72 86 VAL A C 1
ATOM 722 O O . VAL A 1 86 ? 35.760 7.749 -9.914 1.00 40.72 86 VAL A O 1
ATOM 725 N N . GLN A 1 87 ? 37.034 8.622 -11.515 1.00 34.06 87 GLN A N 1
ATOM 726 C CA . GLN A 1 87 ? 38.256 8.655 -10.700 1.00 34.06 87 GLN A CA 1
ATOM 727 C C . GLN A 1 87 ? 38.641 10.083 -10.281 1.00 34.06 87 GLN A C 1
ATOM 729 O O . GLN A 1 87 ? 39.726 10.282 -9.744 1.00 34.06 87 GLN A O 1
ATOM 734 N N . ARG A 1 88 ? 37.789 11.102 -10.501 1.00 36.03 88 ARG A N 1
ATOM 735 C CA . ARG A 1 88 ? 38.253 12.499 -10.397 1.00 36.03 88 ARG A CA 1
ATOM 736 C C . ARG A 1 88 ? 37.450 13.524 -9.603 1.00 36.03 88 ARG A C 1
ATOM 738 O O . ARG A 1 88 ? 37.900 14.661 -9.555 1.00 36.03 88 ARG A O 1
ATOM 745 N N . TYR A 1 89 ? 36.370 13.173 -8.906 1.00 37.12 89 TYR A N 1
ATOM 746 C CA . TYR A 1 89 ? 35.698 14.150 -8.035 1.00 37.12 89 TYR A CA 1
ATOM 747 C C . TYR A 1 89 ? 35.442 13.597 -6.633 1.00 37.12 89 TYR A C 1
ATOM 749 O O . TYR A 1 89 ? 34.462 12.908 -6.367 1.00 37.12 89 TYR A O 1
ATOM 757 N N . GLN A 1 90 ? 36.366 13.920 -5.726 1.00 35.34 90 GLN A N 1
ATOM 758 C CA . GLN A 1 90 ? 36.216 13.757 -4.285 1.00 35.34 90 GLN A CA 1
ATOM 759 C C . GLN A 1 90 ? 35.522 14.999 -3.708 1.00 35.34 90 GLN A C 1
ATOM 761 O O . GLN A 1 90 ? 36.158 16.030 -3.518 1.00 35.34 90 GLN A O 1
ATOM 766 N N . SER A 1 91 ? 34.212 14.924 -3.459 1.00 37.25 91 SER A N 1
ATOM 767 C CA . SER A 1 91 ? 33.553 15.430 -2.235 1.00 37.25 91 SER A CA 1
ATOM 768 C C . SER A 1 91 ? 32.030 15.512 -2.411 1.00 37.25 91 SER A C 1
ATOM 770 O O . SER A 1 91 ? 31.502 16.161 -3.307 1.00 37.25 91 SER A O 1
ATOM 772 N N . PHE A 1 92 ? 31.310 14.851 -1.503 1.00 38.94 92 PHE A N 1
ATOM 773 C CA . PHE A 1 92 ? 29.844 14.748 -1.463 1.00 38.94 92 PHE A CA 1
ATOM 774 C C . PHE A 1 92 ? 29.128 16.041 -1.008 1.00 38.94 92 PHE A C 1
ATOM 776 O O . PHE A 1 92 ? 27.906 16.137 -1.099 1.00 38.94 92 PHE A O 1
ATOM 783 N N . ALA A 1 93 ? 29.860 17.041 -0.503 1.00 32.75 93 ALA A N 1
ATOM 784 C CA . ALA A 1 93 ? 29.278 18.232 0.127 1.00 32.75 93 ALA A CA 1
ATOM 785 C C . ALA A 1 93 ? 28.624 19.206 -0.875 1.00 32.75 93 ALA A C 1
ATOM 787 O O . ALA A 1 93 ? 27.654 19.882 -0.536 1.00 32.75 93 ALA A O 1
ATOM 788 N N . SER A 1 94 ? 29.095 19.234 -2.121 1.00 39.03 94 SER A N 1
ATOM 789 C CA . SER A 1 94 ? 28.652 20.183 -3.154 1.00 39.03 94 SER A CA 1
ATOM 790 C C . SER A 1 94 ? 27.292 19.831 -3.773 1.00 39.03 94 SER A C 1
ATOM 792 O O . SER A 1 94 ? 26.632 20.692 -4.347 1.00 39.03 94 SER A O 1
ATOM 794 N N . TYR A 1 95 ? 26.842 18.578 -3.641 1.00 41.03 95 TYR A N 1
ATOM 795 C CA . TYR A 1 95 ? 25.605 18.085 -4.265 1.00 41.03 95 TYR A CA 1
ATOM 796 C C . TYR A 1 95 ? 24.335 18.526 -3.518 1.00 41.03 95 TYR A C 1
ATOM 798 O O . TYR A 1 95 ? 23.263 18.640 -4.108 1.00 41.03 95 TYR A O 1
ATOM 806 N N . ARG A 1 96 ? 24.445 18.815 -2.213 1.00 35.59 96 ARG A N 1
ATOM 807 C CA . ARG A 1 96 ? 23.294 19.119 -1.345 1.00 35.59 96 ARG A CA 1
ATOM 808 C C . ARG A 1 96 ? 22.775 20.559 -1.486 1.00 35.59 96 ARG A C 1
ATOM 810 O O . ARG A 1 96 ? 21.639 20.820 -1.110 1.00 35.59 96 ARG A O 1
ATOM 817 N N . MET A 1 97 ? 23.571 21.481 -2.042 1.00 36.81 97 MET A N 1
ATOM 818 C CA . MET A 1 97 ? 23.184 22.892 -2.233 1.00 36.81 97 MET A CA 1
ATOM 819 C C . MET A 1 97 ? 22.333 23.156 -3.486 1.00 36.81 97 MET A C 1
ATOM 821 O O . MET A 1 97 ? 21.694 24.202 -3.571 1.00 36.81 97 MET A O 1
ATOM 825 N N . LEU A 1 98 ? 22.278 22.225 -4.444 1.00 44.31 98 LEU A N 1
ATOM 826 C CA . LEU A 1 98 ? 21.578 22.421 -5.725 1.00 44.31 98 LEU A CA 1
ATOM 827 C C . LEU A 1 98 ? 20.041 22.334 -5.636 1.00 44.31 98 LEU A C 1
ATOM 829 O O . LEU A 1 98 ? 19.359 22.557 -6.635 1.00 44.31 98 LEU A O 1
ATOM 833 N N . PHE A 1 99 ? 19.492 22.056 -4.450 1.00 40.22 99 PHE A N 1
ATOM 834 C CA . PHE A 1 99 ? 18.057 21.874 -4.197 1.00 40.22 99 PHE A CA 1
ATOM 835 C C . PHE A 1 99 ? 17.388 23.096 -3.543 1.00 40.22 99 PHE A C 1
ATOM 837 O O . PHE A 1 99 ? 16.509 22.957 -2.695 1.00 40.22 99 PHE A O 1
ATOM 844 N N . THR A 1 100 ? 17.786 24.313 -3.925 1.00 41.72 100 THR A N 1
ATOM 845 C CA . THR A 1 100 ? 17.001 25.526 -3.634 1.00 41.72 100 THR A CA 1
ATOM 846 C C . THR A 1 100 ? 16.385 26.053 -4.932 1.00 41.72 100 THR A C 1
ATOM 848 O O . THR A 1 100 ? 17.080 26.239 -5.933 1.00 41.72 100 THR A O 1
ATOM 851 N N . ASN A 1 101 ? 15.060 26.262 -4.928 1.00 46.84 101 ASN A N 1
ATOM 852 C CA . ASN A 1 101 ? 14.232 26.462 -6.131 1.00 46.84 101 ASN A CA 1
ATOM 853 C C . ASN A 1 101 ? 14.730 27.562 -7.088 1.00 46.84 101 ASN A C 1
ATOM 855 O O . ASN A 1 101 ? 14.524 27.463 -8.293 1.00 46.84 101 ASN A O 1
ATOM 859 N N . GLN A 1 102 ? 15.404 28.599 -6.586 1.00 41.44 102 GLN A N 1
ATOM 860 C CA . GLN A 1 102 ? 15.791 29.754 -7.400 1.00 41.44 102 GLN A CA 1
ATOM 861 C C . GLN A 1 102 ? 17.133 29.571 -8.136 1.00 41.44 102 GLN A C 1
ATOM 863 O O . GLN A 1 102 ? 17.289 30.069 -9.249 1.00 41.44 102 GLN A O 1
ATOM 868 N N . PHE A 1 103 ? 18.082 28.814 -7.567 1.00 44.59 103 PHE A N 1
ATOM 869 C CA . PHE A 1 103 ? 19.349 28.479 -8.237 1.00 44.59 103 PHE A CA 1
ATOM 870 C C . PHE A 1 103 ? 19.186 27.330 -9.235 1.00 44.59 103 PHE A C 1
ATOM 872 O O . PHE A 1 103 ? 19.827 27.337 -10.284 1.00 44.59 103 PHE A O 1
ATOM 879 N N . HIS A 1 104 ? 18.289 26.385 -8.942 1.00 49.31 104 HIS A N 1
ATOM 880 C CA . HIS A 1 104 ? 18.009 25.242 -9.807 1.00 49.31 104 HIS A CA 1
ATOM 881 C C . HIS A 1 104 ? 17.468 25.682 -11.177 1.00 49.31 104 HIS A C 1
ATOM 883 O O . HIS A 1 104 ? 17.983 25.263 -12.205 1.00 49.31 104 HIS A O 1
ATOM 889 N N . LEU A 1 105 ? 16.501 26.607 -11.209 1.00 46.84 105 LEU A N 1
ATOM 890 C CA . LEU A 1 105 ? 15.881 27.075 -12.456 1.00 46.84 105 LEU A CA 1
ATOM 891 C C . LEU A 1 105 ? 16.836 27.880 -13.351 1.00 46.84 105 LEU A C 1
ATOM 893 O O . LEU A 1 105 ? 16.800 27.725 -14.570 1.00 46.84 105 LEU A O 1
ATOM 897 N N . LYS A 1 106 ? 17.719 28.702 -12.765 1.00 46.75 106 LYS A N 1
ATOM 898 C CA . LYS A 1 106 ? 18.725 29.458 -13.528 1.00 46.75 106 LYS A CA 1
ATOM 899 C C . LYS A 1 106 ? 19.812 28.538 -14.091 1.00 46.75 106 LYS A C 1
ATOM 901 O O . LYS A 1 106 ? 20.140 28.636 -15.265 1.00 46.75 106 LYS A O 1
ATOM 906 N N . LEU A 1 107 ? 20.289 27.583 -13.290 1.00 48.22 107 LEU A N 1
ATOM 907 C CA . LEU A 1 107 ? 21.239 26.561 -13.735 1.00 48.22 107 LEU A CA 1
ATOM 908 C C . LEU A 1 107 ? 20.637 25.642 -14.818 1.00 48.22 107 LEU A C 1
ATOM 910 O O . LEU A 1 107 ? 21.329 25.268 -15.761 1.00 48.22 107 LEU A O 1
ATOM 914 N N . LEU A 1 108 ? 19.347 25.305 -14.720 1.00 48.06 108 LEU A N 1
ATOM 915 C CA . LEU A 1 108 ? 18.601 24.587 -15.760 1.00 48.06 108 LEU A CA 1
ATOM 916 C C . LEU A 1 108 ? 18.474 25.407 -17.052 1.00 48.06 108 LEU A C 1
ATOM 918 O O . LEU A 1 108 ? 18.623 24.840 -18.131 1.00 48.06 108 LEU A O 1
ATOM 922 N N . GLY A 1 109 ? 18.245 26.721 -16.954 1.00 49.75 109 GLY A N 1
ATOM 923 C CA . GLY A 1 109 ? 18.233 27.641 -18.097 1.00 49.75 109 GLY A CA 1
ATOM 924 C C . GLY A 1 109 ? 19.590 27.728 -18.803 1.00 49.75 109 GLY A C 1
ATOM 925 O O . GLY A 1 109 ? 19.670 27.504 -20.008 1.00 49.75 109 GLY A O 1
ATOM 926 N N . ASP A 1 110 ? 20.665 27.934 -18.044 1.00 48.81 110 ASP A N 1
ATOM 927 C CA . ASP A 1 110 ? 22.029 28.063 -18.579 1.00 48.81 110 ASP A CA 1
ATOM 928 C C . ASP A 1 110 ? 22.553 26.748 -19.196 1.00 48.81 110 ASP A C 1
ATOM 930 O O . ASP A 1 110 ? 23.352 26.754 -20.134 1.00 48.81 110 ASP A O 1
ATOM 934 N N . LEU A 1 111 ? 22.121 25.595 -18.675 1.00 46.44 111 LEU A N 1
ATOM 935 C CA . LEU A 1 111 ? 22.477 24.277 -19.212 1.00 46.44 111 LEU A CA 1
ATOM 936 C C . LEU A 1 111 ? 21.569 23.848 -20.389 1.00 46.44 111 LEU A C 1
ATOM 938 O O . LEU A 1 111 ? 22.020 23.072 -21.234 1.00 46.44 111 LEU A O 1
ATOM 942 N N . ARG A 1 112 ? 20.353 24.413 -20.513 1.00 46.44 112 ARG A N 1
ATOM 943 C CA . ARG A 1 112 ? 19.483 24.305 -21.705 1.00 46.44 112 ARG A CA 1
ATOM 944 C C . ARG A 1 112 ? 20.101 25.015 -22.908 1.00 46.44 112 ARG A C 1
ATOM 946 O O . ARG A 1 112 ? 20.139 24.438 -23.986 1.00 46.44 112 ARG A O 1
ATOM 953 N N . GLU A 1 113 ? 20.645 26.218 -22.719 1.00 53.06 113 GLU A N 1
ATOM 954 C CA . GLU A 1 113 ? 21.357 26.946 -23.786 1.00 53.06 113 GLU A CA 1
ATOM 955 C C . GLU A 1 113 ? 22.612 26.206 -24.280 1.00 53.06 113 GLU A C 1
ATOM 957 O O . GLU A 1 113 ? 23.068 26.425 -25.400 1.00 53.06 113 GLU A O 1
ATOM 962 N N . LYS A 1 114 ? 23.157 25.301 -23.457 1.00 52.78 114 LYS A N 1
ATOM 963 C CA . LYS A 1 114 ? 24.369 24.524 -23.748 1.00 52.78 114 LYS A CA 1
ATOM 964 C C . LYS A 1 114 ? 24.113 23.069 -24.161 1.00 52.78 114 LYS A C 1
ATOM 966 O O . LYS A 1 114 ? 25.087 22.349 -24.358 1.00 52.78 114 LYS A O 1
ATOM 971 N N . ASN A 1 115 ? 22.856 22.629 -24.297 1.00 49.81 115 ASN A N 1
ATOM 972 C CA . ASN A 1 115 ? 22.492 21.244 -24.648 1.00 49.81 115 ASN A CA 1
ATOM 973 C C . ASN A 1 115 ? 23.113 20.176 -23.714 1.00 49.81 115 ASN A C 1
ATOM 975 O O . ASN A 1 115 ? 23.519 19.096 -24.138 1.00 49.81 115 ASN A O 1
ATOM 979 N N . LEU A 1 116 ? 23.217 20.490 -22.420 1.00 53.53 116 LEU A N 1
ATOM 980 C CA . LEU A 1 116 ? 23.869 19.655 -21.404 1.00 53.53 116 LEU A CA 1
ATOM 981 C C . LEU A 1 116 ? 22.853 18.913 -20.513 1.00 53.53 116 LEU A C 1
ATOM 983 O O . LEU A 1 116 ? 23.103 18.770 -19.322 1.00 53.53 116 LEU A O 1
ATOM 987 N N . TYR A 1 117 ? 21.728 18.438 -21.054 1.00 55.53 117 TYR A N 1
ATOM 988 C CA . TYR A 1 117 ? 20.825 17.491 -20.379 1.00 55.53 117 TYR A CA 1
ATOM 989 C C . TYR A 1 117 ? 20.323 16.441 -21.362 1.00 55.53 117 TYR A C 1
ATOM 991 O O . TYR A 1 117 ? 20.184 16.729 -22.548 1.00 55.53 117 TYR A O 1
ATOM 999 N N . TYR A 1 118 ? 20.029 15.251 -20.846 1.00 64.06 118 TYR A N 1
ATOM 1000 C CA . TYR A 1 118 ? 19.249 14.248 -21.564 1.00 64.06 118 TYR A CA 1
ATOM 1001 C C . TYR A 1 118 ? 17.840 14.219 -20.973 1.00 64.06 118 TYR A C 1
ATOM 1003 O O . TYR A 1 118 ? 17.673 14.181 -19.754 1.00 64.06 118 TYR A O 1
ATOM 1011 N N . GLU A 1 119 ? 16.838 14.287 -21.835 1.00 79.62 119 GLU A N 1
ATOM 1012 C CA . GLU A 1 119 ? 15.435 14.095 -21.470 1.00 79.62 119 GLU A CA 1
ATOM 1013 C C . GLU A 1 119 ? 15.078 12.623 -21.703 1.00 79.62 119 GLU A C 1
ATOM 1015 O O . GLU A 1 119 ? 15.700 11.948 -22.533 1.00 79.62 119 GLU A O 1
ATOM 1020 N N . TYR A 1 120 ? 14.117 12.102 -20.938 1.00 87.12 120 TYR A N 1
ATOM 1021 C CA . TYR A 1 120 ? 13.572 10.781 -21.234 1.00 87.12 120 TYR A CA 1
ATOM 1022 C C . TYR A 1 120 ? 12.871 10.838 -22.604 1.00 87.12 120 TYR A C 1
ATOM 1024 O O . TYR A 1 120 ? 12.106 11.774 -22.833 1.00 87.12 120 TYR A O 1
ATOM 1032 N N . PRO A 1 121 ? 13.118 9.881 -23.518 1.00 90.06 121 PRO A N 1
ATOM 1033 C CA . PRO A 1 121 ? 12.522 9.907 -24.855 1.00 90.06 121 PRO A CA 1
ATOM 1034 C C . PRO A 1 121 ? 10.990 9.923 -24.817 1.00 90.06 121 PRO A C 1
ATOM 1036 O O . PRO A 1 121 ? 10.379 9.150 -24.074 1.00 90.06 121 PRO A O 1
ATOM 1039 N N . GLU A 1 122 ? 10.371 10.789 -25.626 1.00 92.25 122 GLU A N 1
ATOM 1040 C CA . GLU A 1 122 ? 8.911 10.966 -25.671 1.00 92.25 122 GLU A CA 1
ATOM 1041 C C . GLU A 1 122 ? 8.181 9.669 -26.037 1.00 92.25 122 GLU A C 1
ATOM 1043 O O . GLU A 1 122 ? 7.056 9.437 -25.600 1.00 92.25 122 GLU A O 1
ATOM 1048 N N . GLU A 1 123 ? 8.832 8.769 -26.773 1.00 94.56 123 GLU A N 1
ATOM 1049 C CA . GLU A 1 123 ? 8.278 7.478 -27.167 1.00 94.56 123 GLU A CA 1
ATOM 1050 C C . GLU A 1 123 ? 7.957 6.565 -25.972 1.00 94.56 123 GLU A C 1
ATOM 1052 O O . GLU A 1 123 ? 7.170 5.626 -26.122 1.00 94.56 123 GLU A O 1
ATOM 1057 N N . ILE A 1 124 ? 8.505 6.844 -24.782 1.00 94.44 124 ILE A N 1
ATOM 1058 C CA . ILE A 1 124 ? 8.140 6.158 -23.533 1.00 94.44 124 ILE A CA 1
ATOM 1059 C C . ILE A 1 124 ? 6.666 6.403 -23.177 1.00 94.44 124 ILE A C 1
ATOM 1061 O O . ILE A 1 124 ? 6.042 5.537 -22.564 1.00 94.44 124 ILE A O 1
ATOM 1065 N N . LEU A 1 125 ? 6.067 7.518 -23.616 1.00 95.56 125 LEU A N 1
ATOM 1066 C CA . LEU A 1 125 ? 4.639 7.803 -23.425 1.00 95.56 125 LEU A CA 1
ATOM 1067 C C . LEU A 1 125 ? 3.719 6.777 -24.107 1.00 95.56 125 LEU A C 1
ATOM 1069 O O . LEU A 1 125 ? 2.552 6.687 -23.741 1.00 95.56 125 LEU A O 1
ATOM 1073 N N . ASN A 1 126 ? 4.237 5.974 -25.044 1.00 96.19 126 ASN A N 1
ATOM 1074 C CA . ASN A 1 126 ? 3.480 4.913 -25.714 1.00 96.19 126 ASN A CA 1
ATOM 1075 C C . ASN A 1 126 ? 3.343 3.621 -24.884 1.00 96.19 126 ASN A C 1
ATOM 1077 O O . ASN A 1 126 ? 2.706 2.675 -25.342 1.00 96.19 126 ASN A O 1
ATOM 1081 N N . TYR A 1 127 ? 3.981 3.526 -23.712 1.00 96.69 127 TYR A N 1
ATOM 1082 C CA . TYR A 1 127 ? 3.847 2.359 -22.834 1.00 96.69 127 TYR A CA 1
ATOM 1083 C C . TYR A 1 127 ? 2.663 2.528 -21.903 1.00 96.69 127 TYR A C 1
ATOM 1085 O O . TYR A 1 127 ? 2.704 3.421 -21.066 1.00 96.69 127 TYR A O 1
ATOM 1093 N N . ASP A 1 128 ? 1.685 1.635 -21.968 1.00 96.00 128 ASP A N 1
ATOM 1094 C CA . ASP A 1 128 ? 0.546 1.623 -21.049 1.00 96.00 128 ASP A CA 1
ATOM 1095 C C . ASP A 1 128 ? 0.807 0.770 -19.802 1.00 96.00 128 ASP A C 1
ATOM 1097 O O . ASP A 1 128 ? 1.642 -0.144 -19.804 1.00 96.00 128 ASP A O 1
ATOM 1101 N N . TYR A 1 129 ? 0.060 1.050 -18.730 1.00 95.69 129 TYR A N 1
ATOM 1102 C CA . TYR A 1 129 ? 0.074 0.201 -17.545 1.00 95.69 129 TYR A CA 1
ATOM 1103 C C . TYR A 1 129 ? -0.460 -1.196 -17.878 1.00 95.69 129 TYR A C 1
ATOM 1105 O O . TYR A 1 129 ? -1.460 -1.367 -18.573 1.00 95.69 129 TYR A O 1
ATOM 1113 N N . THR A 1 130 ? 0.197 -2.214 -17.330 1.00 91.56 130 THR A N 1
ATOM 1114 C CA . THR A 1 130 ? -0.242 -3.607 -17.430 1.00 91.56 130 THR A CA 1
ATOM 1115 C C . THR A 1 130 ? -0.170 -4.286 -16.068 1.00 91.56 130 THR A C 1
ATOM 1117 O O . THR A 1 130 ? 0.606 -3.907 -15.194 1.00 91.56 130 THR A O 1
ATOM 1120 N N . GLU A 1 131 ? -0.897 -5.379 -15.877 1.00 86.12 131 GLU A N 1
ATOM 1121 C CA . GLU A 1 131 ? -0.771 -6.171 -14.648 1.00 86.12 131 GLU A CA 1
ATOM 1122 C C . GLU A 1 131 ? 0.409 -7.167 -14.673 1.00 86.12 131 GLU A C 1
ATOM 1124 O O . GLU A 1 131 ? 0.343 -8.261 -14.107 1.00 86.12 131 GLU A O 1
ATOM 1129 N N . PHE A 1 132 ? 1.492 -6.835 -15.381 1.00 90.94 132 PHE A N 1
ATOM 1130 C CA . PHE A 1 132 ? 2.653 -7.716 -15.521 1.00 90.94 132 PHE A CA 1
ATOM 1131 C C . PHE A 1 132 ? 3.324 -8.012 -14.169 1.00 90.94 132 PHE A C 1
ATOM 1133 O O . PHE A 1 132 ? 3.624 -9.166 -13.849 1.00 90.94 132 PHE A O 1
ATOM 1140 N N . ALA A 1 133 ? 3.541 -6.975 -13.355 1.00 88.75 133 ALA A N 1
ATOM 1141 C CA . ALA A 1 133 ? 4.127 -7.120 -12.031 1.00 88.75 133 ALA A CA 1
ATOM 1142 C C . ALA A 1 133 ? 3.112 -7.727 -11.051 1.00 88.75 133 ALA A C 1
ATOM 1144 O O . ALA A 1 133 ? 1.953 -7.322 -10.989 1.00 88.75 133 ALA A O 1
ATOM 1145 N N . ARG A 1 134 ? 3.562 -8.689 -10.241 1.00 89.81 134 ARG A N 1
ATOM 1146 C CA . ARG A 1 134 ? 2.744 -9.335 -9.207 1.00 89.81 134 ARG A CA 1
ATOM 1147 C C . ARG A 1 134 ? 3.347 -9.123 -7.823 1.00 89.81 134 ARG A C 1
ATOM 1149 O O . ARG A 1 134 ? 4.568 -9.087 -7.652 1.00 89.81 134 ARG A O 1
ATOM 1156 N N . ARG A 1 135 ? 2.474 -9.022 -6.820 1.00 90.44 135 ARG A N 1
ATOM 1157 C CA . ARG A 1 135 ? 2.862 -8.912 -5.411 1.00 90.44 135 ARG A CA 1
ATOM 1158 C C . ARG A 1 135 ? 3.726 -10.110 -4.990 1.00 90.44 135 ARG A C 1
ATOM 1160 O O . ARG A 1 135 ? 3.459 -11.249 -5.370 1.00 90.44 135 ARG A O 1
ATOM 1167 N N . GLY A 1 136 ? 4.770 -9.847 -4.210 1.00 88.88 136 GLY A N 1
ATOM 1168 C CA . GLY A 1 136 ? 5.724 -10.840 -3.707 1.00 88.88 136 GLY A CA 1
ATOM 1169 C C . GLY A 1 136 ? 6.910 -11.139 -4.633 1.00 88.88 136 GLY A C 1
ATOM 1170 O O . GLY A 1 136 ? 7.813 -11.875 -4.228 1.00 88.88 136 GLY A O 1
ATOM 1171 N N . LEU A 1 137 ? 6.950 -10.573 -5.847 1.00 93.00 137 LEU A N 1
ATOM 1172 C CA . LEU A 1 137 ? 8.155 -10.600 -6.683 1.00 93.00 137 LEU A CA 1
ATOM 1173 C C . LEU A 1 137 ? 9.287 -9.772 -6.055 1.00 93.00 137 LEU A C 1
ATOM 1175 O O . LEU A 1 137 ? 9.075 -8.995 -5.124 1.00 93.00 137 LEU A O 1
ATOM 1179 N N . HIS A 1 138 ? 10.496 -9.966 -6.568 1.00 93.38 138 HIS A N 1
ATOM 1180 C CA . HIS A 1 138 ? 11.717 -9.306 -6.130 1.00 93.38 138 HIS A CA 1
ATOM 1181 C C . HIS A 1 138 ? 12.363 -8.566 -7.297 1.00 93.38 138 HIS A C 1
ATOM 1183 O O . HIS A 1 138 ? 12.478 -9.124 -8.386 1.00 93.38 138 HIS A O 1
ATOM 1189 N N . PHE A 1 139 ? 12.814 -7.336 -7.069 1.00 93.31 139 PHE A N 1
ATOM 1190 C CA . PHE A 1 139 ? 13.541 -6.541 -8.049 1.00 93.31 139 PHE A CA 1
ATOM 1191 C C . PHE A 1 139 ? 14.979 -6.287 -7.584 1.00 93.31 139 PHE A C 1
ATOM 1193 O O . PHE A 1 139 ? 15.207 -5.676 -6.537 1.00 93.31 139 PHE A O 1
ATOM 1200 N N . ASP A 1 140 ? 15.952 -6.742 -8.372 1.00 93.44 140 ASP A N 1
ATOM 1201 C CA . ASP A 1 140 ? 17.375 -6.471 -8.185 1.00 93.44 140 ASP A CA 1
ATOM 1202 C C . ASP A 1 140 ? 17.713 -5.118 -8.816 1.00 93.44 140 ASP A C 1
ATOM 1204 O O . ASP A 1 140 ? 17.915 -5.013 -10.028 1.00 93.44 140 ASP A O 1
ATOM 1208 N N . VAL A 1 141 ? 17.809 -4.077 -7.988 1.00 89.94 141 VAL A N 1
ATOM 1209 C CA . VAL A 1 141 ? 18.065 -2.698 -8.441 1.00 89.94 141 VAL A CA 1
ATOM 1210 C C . VAL A 1 141 ? 19.425 -2.557 -9.115 1.00 89.94 141 VAL A C 1
ATOM 1212 O O . VAL A 1 141 ? 19.586 -1.767 -10.040 1.00 89.94 141 VAL A O 1
ATOM 1215 N N . LYS A 1 142 ? 20.427 -3.326 -8.676 1.00 87.44 142 LYS A N 1
ATOM 1216 C CA . LYS A 1 142 ? 21.782 -3.242 -9.232 1.00 87.44 142 LYS A CA 1
ATOM 1217 C C . LYS A 1 142 ? 21.821 -3.765 -10.664 1.00 87.44 142 LYS A C 1
ATOM 1219 O O . LYS A 1 142 ? 22.598 -3.264 -11.476 1.00 87.44 142 LYS A O 1
ATOM 1224 N N . ARG A 1 143 ? 21.019 -4.791 -10.952 1.00 91.19 143 ARG A N 1
ATOM 1225 C CA . ARG A 1 143 ? 21.030 -5.516 -12.229 1.00 91.19 143 ARG A CA 1
ATOM 1226 C C . ARG A 1 143 ? 19.837 -5.208 -13.131 1.00 91.19 143 ARG A C 1
ATOM 1228 O O . ARG A 1 143 ? 19.891 -5.575 -14.301 1.00 91.19 143 ARG A O 1
ATOM 1235 N N . GLY A 1 144 ? 18.800 -4.552 -12.615 1.00 93.94 144 GLY A N 1
ATOM 1236 C CA . GLY A 1 144 ? 17.570 -4.260 -13.349 1.00 93.94 144 GLY A CA 1
ATOM 1237 C C . GLY A 1 144 ? 16.756 -5.515 -13.657 1.00 93.94 144 GLY A C 1
ATOM 1238 O O . GLY A 1 144 ? 16.267 -5.656 -14.776 1.00 93.94 144 GLY A O 1
ATOM 1239 N N . LEU A 1 145 ? 16.686 -6.460 -12.710 1.00 96.12 145 LEU A N 1
ATOM 1240 C CA . LEU A 1 145 ? 16.046 -7.763 -12.920 1.00 96.12 145 LEU A CA 1
ATOM 1241 C C . LEU A 1 145 ? 14.873 -7.981 -11.965 1.00 96.12 145 LEU A C 1
ATOM 1243 O O . LEU A 1 145 ? 15.053 -7.932 -10.750 1.00 96.12 145 LEU A O 1
ATOM 1247 N N . LEU A 1 146 ? 13.703 -8.295 -12.515 1.00 96.25 146 LEU A N 1
ATOM 1248 C CA . LEU A 1 146 ? 12.521 -8.734 -11.774 1.00 96.25 146 LEU A CA 1
ATOM 1249 C C . LEU A 1 146 ? 12.494 -10.265 -11.723 1.00 96.25 146 LEU A C 1
ATOM 1251 O O . LEU A 1 146 ? 12.712 -10.910 -12.743 1.00 96.25 146 LEU A O 1
ATOM 1255 N N . MET A 1 147 ? 12.229 -10.862 -10.564 1.00 95.38 147 MET A N 1
ATOM 1256 C CA . MET A 1 147 ? 12.178 -12.319 -10.413 1.00 95.38 147 MET A CA 1
ATOM 1257 C C . MET A 1 147 ? 11.293 -12.779 -9.265 1.00 95.38 147 MET A C 1
ATOM 1259 O O . MET A 1 147 ? 11.004 -12.027 -8.334 1.00 95.38 147 MET A O 1
ATOM 1263 N N . LYS A 1 148 ? 10.909 -14.055 -9.278 1.00 94.81 148 LYS A N 1
ATOM 1264 C CA . LYS A 1 148 ? 10.355 -14.720 -8.102 1.00 94.81 148 LYS A CA 1
ATOM 1265 C C . LYS A 1 148 ? 11.461 -15.431 -7.331 1.00 94.81 148 LYS A C 1
ATOM 1267 O O . LYS A 1 148 ? 12.277 -16.150 -7.904 1.00 94.81 148 LYS A O 1
ATOM 1272 N N . VAL A 1 149 ? 11.457 -15.236 -6.019 1.00 92.25 149 VAL A N 1
ATOM 1273 C CA . VAL A 1 149 ? 12.337 -15.919 -5.068 1.00 92.25 149 VAL A CA 1
ATOM 1274 C C . VAL A 1 149 ? 11.445 -16.688 -4.102 1.00 92.25 149 VAL A C 1
ATOM 1276 O O . VAL A 1 149 ? 10.413 -16.167 -3.675 1.00 92.25 149 VAL A O 1
ATOM 1279 N N . ASP A 1 150 ? 11.794 -17.937 -3.810 1.00 88.75 150 ASP A N 1
ATOM 1280 C CA . ASP A 1 150 ? 11.047 -18.760 -2.860 1.00 88.75 150 ASP A CA 1
ATOM 1281 C C . ASP A 1 150 ? 11.465 -18.528 -1.398 1.00 88.75 150 ASP A C 1
ATOM 1283 O O . ASP A 1 150 ? 12.396 -17.780 -1.089 1.00 88.75 150 ASP A O 1
ATOM 1287 N N . ALA A 1 151 ? 10.764 -19.195 -0.479 1.00 86.12 151 ALA A N 1
ATOM 1288 C CA . ALA A 1 151 ? 11.015 -19.101 0.958 1.00 86.12 151 ALA A CA 1
ATOM 1289 C C . ALA A 1 151 ? 12.402 -19.626 1.389 1.00 86.12 151 ALA A C 1
ATOM 1291 O O . ALA A 1 151 ? 12.850 -19.314 2.488 1.00 86.12 151 ALA A O 1
ATOM 1292 N N . PHE A 1 152 ? 13.093 -20.395 0.538 1.00 86.69 152 PHE A N 1
ATOM 1293 C CA . PHE A 1 152 ? 14.452 -20.900 0.769 1.00 86.69 152 PHE A CA 1
ATOM 1294 C C . PHE A 1 152 ? 15.516 -20.058 0.048 1.00 86.69 152 PHE A C 1
ATOM 1296 O O . PHE A 1 152 ? 16.675 -20.466 -0.060 1.00 86.69 152 PHE A O 1
ATOM 1303 N N . HIS A 1 153 ? 15.126 -18.872 -0.427 1.00 89.62 153 HIS A N 1
ATOM 1304 C CA . HIS A 1 153 ? 15.971 -17.909 -1.124 1.00 89.62 153 HIS A CA 1
ATOM 1305 C C . HIS A 1 153 ? 16.491 -18.400 -2.480 1.00 89.62 153 HIS A C 1
ATOM 1307 O O . HIS A 1 153 ? 17.528 -17.931 -2.953 1.00 89.62 153 HIS A O 1
ATOM 1313 N N . HIS A 1 154 ? 15.787 -19.326 -3.131 1.00 91.69 154 HIS A N 1
ATOM 1314 C CA . HIS A 1 154 ? 16.103 -19.717 -4.498 1.00 91.69 154 HIS A CA 1
ATOM 1315 C C . HIS A 1 154 ? 15.306 -18.902 -5.516 1.00 91.69 154 HIS A C 1
ATOM 1317 O O . HIS A 1 154 ? 14.085 -18.764 -5.428 1.00 91.69 154 HIS A O 1
ATOM 1323 N N . ILE A 1 155 ? 16.018 -18.394 -6.521 1.00 93.75 155 ILE A N 1
ATOM 1324 C CA . ILE A 1 155 ? 15.445 -17.796 -7.723 1.00 93.75 155 ILE A CA 1
ATOM 1325 C C . ILE A 1 155 ? 14.681 -18.884 -8.481 1.00 93.75 155 ILE A C 1
ATOM 1327 O O . ILE A 1 155 ? 15.246 -19.927 -8.823 1.00 93.75 155 ILE A O 1
ATOM 1331 N N . GLN A 1 156 ? 13.419 -18.612 -8.802 1.00 94.06 156 GLN A N 1
ATOM 1332 C CA . GLN A 1 156 ? 12.654 -19.400 -9.764 1.00 94.06 156 GLN A CA 1
ATOM 1333 C C . GLN A 1 156 ? 13.133 -19.014 -11.167 1.00 94.06 156 GLN A C 1
ATOM 1335 O O . GLN A 1 156 ? 12.826 -17.935 -11.676 1.00 94.06 156 GLN A O 1
ATOM 1340 N N . LEU A 1 157 ? 13.992 -19.852 -11.748 1.00 90.31 157 LEU A N 1
ATOM 1341 C CA . LEU A 1 157 ? 14.808 -19.518 -12.925 1.00 90.31 157 LEU A CA 1
ATOM 1342 C C . LEU A 1 157 ? 13.984 -19.239 -14.195 1.00 90.31 157 LEU A C 1
ATOM 1344 O O . LEU A 1 157 ? 14.486 -18.617 -15.120 1.00 90.31 157 LEU A O 1
ATOM 1348 N N . ASP A 1 158 ? 12.726 -19.665 -14.234 1.00 90.50 158 ASP A N 1
ATOM 1349 C CA . ASP A 1 158 ? 11.743 -19.404 -15.290 1.00 90.50 158 ASP A CA 1
ATOM 1350 C C . ASP A 1 158 ? 10.982 -18.075 -15.107 1.00 90.50 158 ASP A C 1
ATOM 1352 O O . ASP A 1 158 ? 10.075 -17.769 -15.877 1.00 90.50 158 ASP A O 1
ATOM 1356 N N . THR A 1 159 ? 11.352 -17.267 -14.109 1.00 94.00 159 THR A N 1
ATOM 1357 C CA . THR A 1 159 ? 10.652 -16.018 -13.760 1.00 94.00 159 THR A CA 1
ATOM 1358 C C . THR A 1 159 ? 11.532 -14.771 -13.803 1.00 94.00 159 THR A C 1
ATOM 1360 O O . THR A 1 159 ? 11.113 -13.733 -13.303 1.00 94.00 159 THR A O 1
ATOM 1363 N N . VAL A 1 160 ? 12.753 -14.845 -14.346 1.00 96.62 160 VAL A N 1
ATOM 1364 C CA . VAL A 1 160 ? 13.695 -13.712 -14.330 1.00 96.62 160 VAL A CA 1
ATOM 1365 C C . VAL A 1 160 ? 13.533 -12.860 -15.587 1.00 96.62 160 VAL A C 1
ATOM 1367 O O . VAL A 1 160 ? 13.811 -13.325 -16.690 1.00 96.62 160 VAL A O 1
ATOM 1370 N N . TYR A 1 161 ? 13.139 -11.602 -15.413 1.00 97.25 161 TYR A N 1
ATOM 1371 C CA . TYR A 1 161 ? 12.887 -10.643 -16.487 1.00 97.25 161 TYR A CA 1
ATOM 1372 C C . TYR A 1 161 ? 13.808 -9.427 -16.395 1.00 97.25 161 TYR A C 1
ATOM 1374 O O . TYR A 1 161 ? 14.094 -8.933 -15.305 1.00 97.25 161 TYR A O 1
ATOM 1382 N N . ARG A 1 162 ? 14.227 -8.913 -17.554 1.00 96.88 162 ARG A N 1
ATOM 1383 C CA . ARG A 1 162 ? 14.790 -7.570 -17.726 1.00 96.88 162 ARG A CA 1
ATOM 1384 C C . ARG A 1 162 ? 13.800 -6.779 -18.563 1.00 96.88 162 ARG A C 1
ATOM 1386 O O . ARG A 1 162 ? 13.519 -7.167 -19.697 1.00 96.88 162 ARG A O 1
ATOM 1393 N N . GLY A 1 163 ? 13.234 -5.721 -17.993 1.00 95.75 163 GLY A N 1
ATOM 1394 C CA . GLY A 1 163 ? 12.060 -5.095 -18.590 1.00 95.75 163 GLY A CA 1
ATOM 1395 C C . GLY A 1 163 ? 10.938 -6.127 -18.712 1.00 95.75 163 GLY A C 1
ATOM 1396 O O . GLY A 1 163 ? 10.582 -6.763 -17.719 1.00 95.75 163 GLY A O 1
ATOM 1397 N N . PHE A 1 164 ? 10.464 -6.361 -19.934 1.00 95.62 164 PHE A N 1
ATOM 1398 C CA . PHE A 1 164 ? 9.486 -7.410 -20.249 1.00 95.62 164 PHE A CA 1
ATOM 1399 C C . PHE A 1 164 ? 10.099 -8.657 -20.906 1.00 95.62 164 PHE A C 1
ATOM 1401 O O . PHE A 1 164 ? 9.386 -9.599 -21.251 1.00 95.62 164 PHE A O 1
ATOM 1408 N N . LYS A 1 165 ? 11.426 -8.708 -21.063 1.00 96.12 165 LYS A N 1
ATOM 1409 C CA . LYS A 1 165 ? 12.124 -9.836 -21.683 1.00 96.12 165 LYS A CA 1
ATOM 1410 C C . LYS A 1 165 ? 12.507 -10.887 -20.644 1.00 96.12 165 LYS A C 1
ATOM 1412 O O . LYS A 1 165 ? 13.289 -10.606 -19.737 1.00 96.12 165 LYS A O 1
ATOM 1417 N N . LEU A 1 166 ? 12.020 -12.113 -20.828 1.00 95.62 166 LEU A N 1
ATOM 1418 C CA . LEU A 1 166 ? 12.456 -13.277 -20.054 1.00 95.62 166 LEU A CA 1
ATOM 1419 C C . LEU A 1 166 ? 13.921 -13.618 -20.382 1.00 95.62 166 LEU A C 1
ATOM 1421 O O . LEU A 1 166 ? 14.293 -13.705 -21.556 1.00 95.62 166 LEU A O 1
ATOM 1425 N N . LEU A 1 167 ? 14.751 -13.819 -19.356 1.00 95.19 167 LEU A N 1
ATOM 1426 C CA . LEU A 1 167 ? 16.151 -14.211 -19.523 1.00 95.19 167 LEU A CA 1
ATOM 1427 C C . LEU A 1 167 ? 16.300 -15.721 -19.702 1.00 95.19 167 LEU A C 1
ATOM 1429 O O . LEU A 1 167 ? 15.549 -16.525 -19.151 1.00 95.19 167 LEU A O 1
ATOM 1433 N N . SER A 1 168 ? 17.341 -16.111 -20.436 1.00 94.62 168 SER A N 1
ATOM 1434 C CA . SER A 1 168 ? 17.741 -17.511 -20.538 1.00 94.62 168 SER A CA 1
ATOM 1435 C C . SER A 1 168 ? 18.418 -18.003 -19.256 1.00 94.62 168 SER A C 1
ATOM 1437 O O . SER A 1 168 ? 19.079 -17.248 -18.538 1.00 94.62 168 SER A O 1
ATOM 1439 N N . LEU A 1 169 ? 18.333 -19.312 -19.007 1.00 91.62 169 LEU A N 1
ATOM 1440 C CA . LEU A 1 169 ? 19.008 -19.961 -17.882 1.00 91.62 169 LEU A CA 1
ATOM 1441 C C . LEU A 1 169 ? 20.513 -19.639 -17.839 1.00 91.62 169 LEU A C 1
ATOM 1443 O O . LEU A 1 169 ? 21.050 -19.337 -16.776 1.00 91.62 169 LEU A O 1
ATOM 1447 N N . ASP A 1 170 ? 21.184 -19.654 -18.992 1.00 92.44 170 ASP A N 1
ATOM 1448 C CA . ASP A 1 170 ? 22.622 -19.392 -19.082 1.00 92.44 170 ASP A CA 1
ATOM 1449 C C . ASP A 1 170 ? 22.977 -17.939 -18.739 1.00 92.44 170 ASP A C 1
ATOM 1451 O O . ASP A 1 170 ? 24.041 -17.666 -18.183 1.00 92.44 170 ASP A O 1
ATOM 1455 N N . GLU A 1 171 ? 22.112 -16.973 -19.056 1.00 93.06 171 GLU A N 1
ATOM 1456 C CA . GLU A 1 171 ? 22.282 -15.585 -18.611 1.00 93.06 171 GLU A CA 1
ATOM 1457 C C . GLU A 1 171 ? 22.116 -15.472 -17.096 1.00 93.06 171 GLU A C 1
ATOM 1459 O O . GLU A 1 171 ? 22.977 -14.900 -16.429 1.00 93.06 171 GLU A O 1
ATOM 1464 N N . ILE A 1 172 ? 21.068 -16.080 -16.539 1.00 92.81 172 ILE A N 1
ATOM 1465 C CA . ILE A 1 172 ? 20.778 -16.029 -15.101 1.00 92.81 172 ILE A CA 1
ATOM 1466 C C . ILE A 1 172 ? 21.924 -16.653 -14.296 1.00 92.81 172 ILE A C 1
ATOM 1468 O O . ILE A 1 172 ? 22.423 -16.043 -13.349 1.00 92.81 172 ILE A O 1
ATOM 1472 N N . LEU A 1 173 ? 22.404 -17.834 -14.699 1.00 90.00 173 LEU A N 1
ATOM 1473 C CA . LEU A 1 173 ? 23.504 -18.522 -14.021 1.00 90.00 173 LEU A CA 1
ATOM 1474 C C . LEU A 1 173 ? 24.832 -17.767 -14.138 1.00 90.00 173 LEU A C 1
ATOM 1476 O O . LEU A 1 173 ? 25.616 -17.779 -13.189 1.00 90.00 173 LEU A O 1
ATOM 1480 N N . ARG A 1 174 ? 25.085 -17.060 -15.247 1.00 90.88 174 ARG A N 1
ATOM 1481 C CA . ARG A 1 174 ? 26.252 -16.165 -15.360 1.00 90.88 174 ARG A CA 1
ATOM 1482 C C . ARG A 1 174 ? 26.156 -14.980 -14.401 1.00 90.88 174 ARG A C 1
ATOM 1484 O O . ARG A 1 174 ? 27.162 -14.587 -13.813 1.00 90.88 174 ARG A O 1
ATOM 1491 N N . VAL A 1 175 ? 24.956 -14.429 -14.236 1.00 89.94 175 VAL A N 1
ATOM 1492 C CA . VAL A 1 175 ? 24.698 -13.250 -13.404 1.00 89.94 175 VAL A CA 1
ATOM 1493 C C . VAL A 1 175 ? 24.752 -13.568 -11.906 1.00 89.94 175 VAL A C 1
ATOM 1495 O O . VAL A 1 175 ? 25.379 -12.820 -11.149 1.00 89.94 175 VAL A O 1
ATOM 1498 N N . TYR A 1 176 ? 24.114 -14.660 -11.476 1.00 88.62 176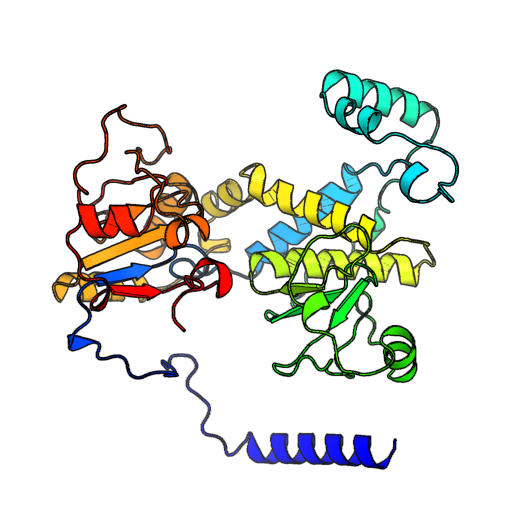 TYR A N 1
ATOM 1499 C CA . TYR A 1 176 ? 23.958 -15.015 -10.059 1.00 88.62 176 TYR A CA 1
ATOM 1500 C C . TYR A 1 176 ? 24.894 -16.128 -9.578 1.00 88.62 176 TYR A C 1
ATOM 1502 O O . TYR A 1 176 ? 25.001 -16.343 -8.375 1.00 88.62 176 TYR A O 1
ATOM 1510 N N . ARG A 1 177 ? 25.621 -16.806 -10.481 1.00 86.25 177 ARG A N 1
ATOM 1511 C CA . ARG A 1 177 ? 26.525 -17.932 -10.160 1.00 86.25 177 ARG A CA 1
ATOM 1512 C C . ARG A 1 177 ? 25.828 -19.063 -9.390 1.00 86.25 177 ARG A C 1
ATOM 1514 O O . ARG A 1 177 ? 26.429 -19.714 -8.541 1.00 86.25 177 ARG A O 1
ATOM 1521 N N . GLY A 1 178 ? 24.553 -19.288 -9.698 1.00 85.62 178 GLY A N 1
ATOM 1522 C CA . GLY A 1 178 ? 23.676 -20.243 -9.027 1.00 85.62 178 GLY A CA 1
ATOM 1523 C C . GLY A 1 178 ? 22.241 -19.725 -8.967 1.00 85.62 178 GLY A C 1
ATOM 1524 O O . GLY A 1 178 ? 21.932 -18.681 -9.538 1.00 85.62 178 GLY A O 1
ATOM 1525 N N . SER A 1 179 ? 21.366 -20.462 -8.280 1.00 85.88 179 SER A N 1
ATOM 1526 C CA . SER A 1 179 ? 19.986 -20.036 -8.008 1.00 85.88 179 SER A CA 1
ATOM 1527 C C . SER A 1 179 ? 19.778 -19.532 -6.582 1.00 85.88 179 SER A C 1
ATOM 1529 O O . SER A 1 179 ? 18.762 -18.907 -6.319 1.00 85.88 179 SER A O 1
ATOM 1531 N N . HIS A 1 180 ? 20.695 -19.811 -5.654 1.00 89.06 180 HIS A N 1
ATOM 1532 C CA . HIS A 1 180 ? 20.552 -19.422 -4.252 1.00 89.06 180 HIS A CA 1
ATOM 1533 C C . HIS A 1 180 ? 21.044 -17.990 -4.019 1.00 89.06 180 HIS A C 1
ATOM 1535 O O . HIS A 1 180 ? 22.165 -17.646 -4.397 1.00 89.06 180 HIS A O 1
ATOM 1541 N N . LEU A 1 181 ? 20.226 -17.178 -3.354 1.00 85.62 181 LEU A N 1
ATOM 1542 C CA . LEU A 1 181 ? 20.565 -15.832 -2.907 1.00 85.62 181 LEU A CA 1
ATOM 1543 C C . LEU A 1 181 ? 20.932 -15.855 -1.422 1.00 85.62 181 LEU A C 1
ATOM 1545 O O . LEU A 1 181 ? 20.230 -16.446 -0.603 1.00 85.62 181 LEU A O 1
ATOM 1549 N N . SER A 1 182 ? 22.019 -15.177 -1.051 1.00 78.75 182 SER A N 1
ATOM 1550 C CA . SER A 1 182 ? 22.377 -15.049 0.362 1.00 78.75 182 SER A CA 1
ATOM 1551 C C . SER A 1 182 ? 21.324 -14.232 1.115 1.00 78.75 182 SER A C 1
ATOM 1553 O O . SER A 1 182 ? 20.737 -13.288 0.580 1.00 78.75 182 SER A O 1
ATOM 1555 N N . SER A 1 183 ? 21.119 -14.549 2.398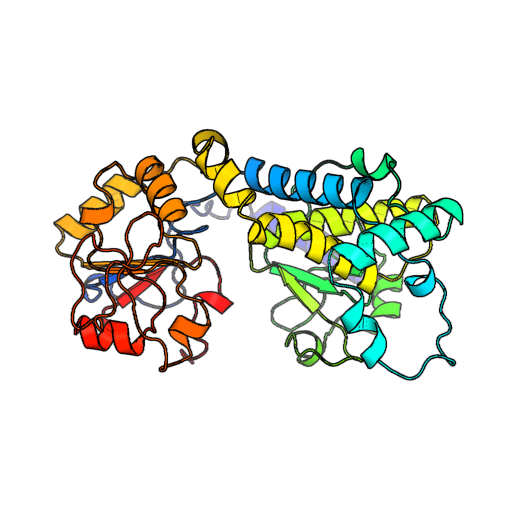 1.00 70.62 183 SER A N 1
ATOM 1556 C CA . SER A 1 183 ? 20.144 -13.828 3.226 1.00 70.62 183 SER A CA 1
ATOM 1557 C C . SER A 1 183 ? 20.433 -12.330 3.331 1.00 70.62 183 SER A C 1
ATOM 1559 O O . SER A 1 183 ? 19.526 -11.546 3.578 1.00 70.62 183 SER A O 1
ATOM 1561 N N . ASP A 1 184 ? 21.691 -11.925 3.164 1.00 69.00 184 ASP A N 1
ATOM 1562 C CA . ASP A 1 184 ? 22.097 -10.526 3.297 1.00 69.00 184 ASP A CA 1
ATOM 1563 C C . ASP A 1 184 ? 21.610 -9.670 2.124 1.00 69.00 184 ASP A C 1
ATOM 1565 O O . ASP A 1 184 ? 21.213 -8.528 2.341 1.00 69.00 184 ASP A O 1
ATOM 1569 N N . ILE A 1 185 ? 21.520 -10.247 0.919 1.00 67.69 185 ILE A N 1
ATOM 1570 C CA . ILE A 1 185 ? 20.952 -9.582 -0.266 1.00 67.69 185 ILE A CA 1
ATOM 1571 C C . ILE A 1 185 ? 19.449 -9.323 -0.076 1.00 67.69 185 ILE A C 1
ATOM 1573 O O . ILE A 1 185 ? 18.933 -8.306 -0.530 1.00 67.69 185 ILE A O 1
ATOM 1577 N N . LEU A 1 186 ? 18.748 -10.217 0.627 1.00 68.56 186 LEU A N 1
ATOM 1578 C CA . LEU A 1 186 ? 17.303 -10.123 0.857 1.00 68.56 186 LEU A CA 1
ATOM 1579 C C . LEU A 1 186 ? 16.925 -9.229 2.047 1.00 68.56 186 LEU A C 1
ATOM 1581 O O . LEU A 1 186 ? 15.795 -8.757 2.129 1.00 68.56 186 LEU A O 1
ATOM 1585 N N . LYS A 1 187 ? 17.858 -8.955 2.967 1.00 60.44 187 LYS A N 1
ATOM 1586 C CA . LYS A 1 187 ? 17.598 -8.199 4.208 1.00 60.44 187 LYS A CA 1
ATOM 1587 C C . LYS A 1 187 ? 17.440 -6.681 4.026 1.00 60.44 187 LYS A C 1
ATOM 1589 O O . LYS A 1 187 ? 17.387 -5.980 5.032 1.00 60.44 187 LYS A O 1
ATOM 1594 N N . GLN A 1 188 ? 17.369 -6.164 2.794 1.00 59.88 188 GLN A N 1
ATOM 1595 C CA . GLN A 1 188 ? 17.178 -4.733 2.485 1.00 59.88 188 GLN A CA 1
ATOM 1596 C C . GLN A 1 188 ? 18.120 -3.786 3.266 1.00 59.88 188 GLN A C 1
ATOM 1598 O O . GLN A 1 188 ? 17.782 -2.633 3.538 1.00 59.88 188 GLN A O 1
ATOM 1603 N N . LYS A 1 189 ? 19.309 -4.253 3.676 1.00 52.06 189 LYS A N 1
ATOM 1604 C CA . LYS A 1 189 ? 20.275 -3.414 4.392 1.00 52.06 189 LYS A CA 1
ATOM 1605 C C . LYS A 1 189 ? 20.999 -2.540 3.376 1.00 52.06 189 LYS A C 1
ATOM 1607 O O . LYS A 1 189 ? 21.735 -3.040 2.534 1.00 52.06 189 LYS A O 1
ATOM 1612 N N . PHE A 1 190 ? 20.787 -1.230 3.465 1.00 50.16 190 PHE A N 1
ATOM 1613 C CA . PHE A 1 190 ? 21.492 -0.258 2.639 1.00 50.16 190 PHE A CA 1
ATOM 1614 C C . PHE A 1 190 ? 22.966 -0.191 3.052 1.00 50.16 190 PHE A C 1
ATOM 1616 O O . PHE A 1 190 ? 23.301 0.360 4.100 1.00 50.16 190 PHE A O 1
ATOM 1623 N N . THR A 1 191 ? 23.852 -0.696 2.199 1.00 46.31 191 THR A N 1
ATOM 1624 C CA . THR A 1 191 ? 25.242 -0.235 2.145 1.00 46.31 191 THR A CA 1
ATOM 1625 C C . THR A 1 191 ? 25.557 0.232 0.718 1.00 46.31 191 THR A C 1
ATOM 1627 O O . THR A 1 191 ? 24.914 -0.230 -0.226 1.00 46.31 191 THR A O 1
ATOM 1630 N N . PRO A 1 192 ? 26.530 1.140 0.514 1.00 45.25 192 PRO A N 1
ATOM 1631 C CA . PRO A 1 192 ? 26.852 1.674 -0.814 1.00 45.25 192 PRO A CA 1
ATOM 1632 C C . PRO A 1 192 ? 27.322 0.631 -1.846 1.00 45.25 192 PRO A C 1
ATOM 1634 O O . PRO A 1 192 ? 27.312 0.924 -3.038 1.00 45.25 192 PRO A O 1
ATOM 1637 N N . ASN A 1 193 ? 27.746 -0.563 -1.408 1.00 47.59 193 ASN A N 1
ATOM 1638 C CA . ASN A 1 193 ? 28.320 -1.600 -2.276 1.00 47.59 193 ASN A CA 1
ATOM 1639 C C . ASN A 1 193 ? 27.409 -2.825 -2.482 1.00 47.59 193 ASN A C 1
ATOM 1641 O O . ASN A 1 193 ? 27.662 -3.624 -3.397 1.00 47.59 193 ASN A O 1
ATOM 1645 N N . ASP A 1 194 ? 26.353 -2.970 -1.678 1.00 57.19 194 ASP A N 1
ATOM 1646 C CA . ASP A 1 194 ? 25.477 -4.139 -1.710 1.00 57.19 194 ASP A CA 1
ATOM 1647 C C . ASP A 1 194 ? 24.385 -4.032 -2.781 1.00 57.19 194 ASP A C 1
ATOM 1649 O O . ASP A 1 194 ? 23.987 -2.958 -3.232 1.00 57.19 194 ASP A O 1
ATOM 1653 N N . THR A 1 195 ? 23.916 -5.192 -3.243 1.00 60.97 195 THR A N 1
ATOM 1654 C CA . THR A 1 195 ? 22.743 -5.262 -4.123 1.00 60.97 195 THR A CA 1
ATOM 1655 C C . THR A 1 195 ? 21.502 -4.930 -3.298 1.00 60.97 195 THR A C 1
ATOM 1657 O O . THR A 1 195 ? 21.264 -5.587 -2.290 1.00 60.97 195 THR A O 1
ATOM 1660 N N . ILE A 1 196 ? 20.695 -3.960 -3.734 1.00 75.44 196 ILE A N 1
ATOM 1661 C CA . ILE A 1 196 ? 19.378 -3.707 -3.138 1.00 75.44 196 ILE A CA 1
ATOM 1662 C C . ILE A 1 196 ? 18.380 -4.640 -3.828 1.00 75.44 196 ILE A C 1
ATOM 1664 O O . ILE A 1 196 ? 18.055 -4.438 -4.999 1.00 75.44 196 ILE A O 1
ATOM 1668 N N . MET A 1 197 ? 17.928 -5.671 -3.112 1.00 85.56 197 MET A N 1
ATOM 1669 C CA . MET A 1 197 ? 16.812 -6.511 -3.542 1.00 85.56 197 MET A CA 1
ATOM 1670 C C . MET A 1 197 ? 15.527 -6.003 -2.892 1.00 85.56 197 MET A C 1
ATOM 1672 O O . MET A 1 197 ? 15.389 -6.029 -1.668 1.00 85.56 197 MET A O 1
ATOM 1676 N N . ILE A 1 198 ? 14.590 -5.534 -3.707 1.00 86.56 198 ILE A N 1
ATOM 1677 C CA . ILE A 1 198 ? 13.313 -4.994 -3.239 1.00 86.56 198 ILE A CA 1
ATOM 1678 C C . ILE A 1 198 ? 12.254 -6.065 -3.399 1.00 86.56 198 ILE A C 1
ATOM 1680 O O . ILE A 1 198 ? 12.031 -6.534 -4.509 1.00 86.56 198 ILE A O 1
ATOM 1684 N N . GLN A 1 199 ? 11.568 -6.416 -2.318 1.00 88.69 199 GLN A N 1
ATOM 1685 C CA . GLN A 1 199 ? 10.394 -7.276 -2.399 1.00 88.69 199 GLN A CA 1
ATOM 1686 C C . GLN A 1 199 ? 9.126 -6.430 -2.558 1.00 88.69 199 GLN A C 1
ATOM 1688 O O . GLN A 1 199 ? 8.899 -5.485 -1.801 1.00 88.69 199 GLN A O 1
ATOM 1693 N N . LEU A 1 200 ? 8.284 -6.785 -3.525 1.00 89.19 200 LEU A N 1
ATOM 1694 C CA . LEU A 1 200 ? 7.063 -6.057 -3.872 1.00 89.19 200 LEU A CA 1
ATOM 1695 C C . LEU A 1 200 ? 5.908 -6.461 -2.957 1.00 89.19 200 LEU A C 1
ATOM 1697 O O . LEU A 1 200 ? 5.006 -7.189 -3.363 1.00 89.19 200 LEU A O 1
ATOM 1701 N N . MET A 1 201 ? 5.969 -6.043 -1.693 1.00 84.50 201 MET A N 1
ATOM 1702 C CA . MET A 1 201 ? 4.941 -6.371 -0.698 1.00 84.50 201 MET A CA 1
ATOM 1703 C C . MET A 1 201 ? 3.819 -5.345 -0.605 1.00 84.50 201 MET A C 1
ATOM 1705 O O . MET A 1 201 ? 2.743 -5.703 -0.143 1.00 84.50 201 MET A O 1
ATOM 1709 N N . ASP A 1 202 ? 4.052 -4.118 -1.043 1.00 85.12 202 ASP A N 1
ATOM 1710 C CA . ASP A 1 202 ? 3.065 -3.041 -1.060 1.00 85.12 202 ASP A CA 1
ATOM 1711 C C . ASP A 1 202 ? 2.445 -2.944 -2.463 1.00 85.12 202 ASP A C 1
ATOM 1713 O O . ASP A 1 202 ? 3.168 -2.940 -3.463 1.00 85.12 202 ASP A O 1
ATOM 1717 N N . PHE A 1 203 ? 1.114 -2.902 -2.543 1.00 87.31 203 PHE A N 1
ATOM 1718 C CA . PHE A 1 203 ? 0.389 -2.791 -3.809 1.00 87.31 203 PHE A CA 1
ATOM 1719 C C . PHE A 1 203 ? 0.716 -1.490 -4.553 1.00 87.31 203 PHE A C 1
ATOM 1721 O O . PHE A 1 203 ? 0.859 -1.521 -5.772 1.00 87.31 203 PHE A O 1
ATOM 1728 N N . PHE A 1 204 ? 1.004 -0.389 -3.847 1.00 87.94 204 PHE A N 1
ATOM 1729 C CA . PHE A 1 204 ? 1.444 0.865 -4.473 1.00 87.94 204 PHE A CA 1
ATOM 1730 C C . PHE A 1 204 ? 2.800 0.743 -5.196 1.00 87.94 204 PHE A C 1
ATOM 1732 O O . PHE A 1 204 ? 3.213 1.645 -5.924 1.00 87.94 204 PHE A O 1
ATOM 1739 N N . ARG A 1 205 ? 3.517 -0.378 -5.031 1.00 88.50 205 ARG A N 1
ATOM 1740 C CA . ARG A 1 205 ? 4.778 -0.660 -5.736 1.00 88.50 205 ARG A CA 1
ATOM 1741 C C . ARG A 1 205 ? 4.583 -1.265 -7.118 1.00 88.50 205 ARG A C 1
ATOM 1743 O O . ARG A 1 205 ? 5.519 -1.234 -7.915 1.00 88.50 205 ARG A O 1
ATOM 1750 N N . LEU A 1 206 ? 3.415 -1.838 -7.396 1.00 93.00 206 LEU A N 1
ATOM 1751 C CA . LEU A 1 206 ? 3.132 -2.494 -8.671 1.00 93.00 206 LEU A CA 1
ATOM 1752 C C . LEU A 1 206 ? 3.235 -1.531 -9.867 1.00 93.00 206 LEU A C 1
ATOM 1754 O O . LEU A 1 206 ? 3.986 -1.862 -10.791 1.00 93.00 206 LEU A O 1
ATOM 1758 N N . PRO A 1 207 ? 2.615 -0.332 -9.850 1.00 95.44 207 PRO A N 1
ATOM 1759 C CA . PRO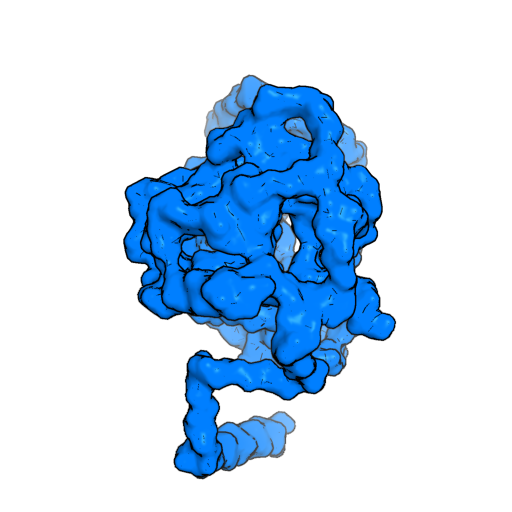 A 1 207 ? 2.786 0.632 -10.938 1.00 95.44 207 PRO A CA 1
ATOM 1760 C C . PRO A 1 207 ? 4.227 1.132 -11.085 1.00 95.44 207 PRO A C 1
ATOM 1762 O O . PRO A 1 207 ? 4.693 1.307 -12.208 1.00 95.44 207 PRO A O 1
ATOM 1765 N N . GLU A 1 208 ? 4.981 1.285 -9.989 1.00 95.00 208 GLU A N 1
ATOM 1766 C CA . GLU A 1 208 ? 6.391 1.696 -10.066 1.00 95.00 208 GLU A CA 1
ATOM 1767 C C . GLU A 1 208 ? 7.252 0.670 -10.804 1.00 95.00 208 GLU A C 1
ATOM 1769 O O . GLU A 1 208 ? 8.034 1.025 -11.684 1.00 95.00 208 GLU A O 1
ATOM 1774 N N . ILE A 1 209 ? 7.120 -0.610 -10.453 1.00 94.94 209 ILE A N 1
ATOM 1775 C CA . ILE A 1 209 ? 7.902 -1.663 -11.102 1.00 94.94 209 ILE A CA 1
ATOM 1776 C C . ILE A 1 209 ? 7.461 -1.873 -12.539 1.00 94.94 209 ILE A C 1
ATOM 1778 O O . ILE A 1 209 ? 8.308 -2.146 -13.385 1.00 94.94 209 ILE A O 1
ATOM 1782 N N . ASN A 1 210 ? 6.170 -1.715 -12.833 1.00 96.19 210 ASN A N 1
ATOM 1783 C CA . ASN A 1 210 ? 5.716 -1.743 -14.213 1.00 96.19 210 ASN A CA 1
ATOM 1784 C C . ASN A 1 210 ? 6.401 -0.639 -15.034 1.00 96.19 210 ASN A C 1
ATOM 1786 O O . ASN A 1 210 ? 7.008 -0.932 -16.060 1.00 96.19 210 ASN A O 1
ATOM 1790 N N . LEU A 1 211 ? 6.415 0.598 -14.527 1.00 96.88 211 LEU A N 1
ATOM 1791 C CA . LEU A 1 211 ? 7.081 1.726 -15.182 1.00 96.88 211 LEU A CA 1
ATOM 1792 C C . LEU A 1 211 ? 8.589 1.503 -15.340 1.00 96.88 211 LEU A C 1
ATOM 1794 O O . LEU A 1 211 ? 9.152 1.759 -16.404 1.00 96.88 211 LEU A O 1
ATOM 1798 N N . LEU A 1 212 ? 9.240 0.962 -14.311 1.00 95.94 212 LEU A N 1
ATOM 1799 C CA . LEU A 1 212 ? 10.651 0.599 -14.367 1.00 95.94 212 LEU A CA 1
ATOM 1800 C C . LEU A 1 212 ? 10.925 -0.454 -15.449 1.00 95.94 212 LEU A C 1
ATOM 1802 O O . LEU A 1 212 ? 11.892 -0.326 -16.200 1.00 95.94 212 LEU A O 1
ATOM 1806 N N . CYS A 1 213 ? 10.063 -1.468 -15.561 1.00 96.81 213 CYS A N 1
ATOM 1807 C CA . CYS A 1 213 ? 10.142 -2.468 -16.619 1.00 96.81 213 CYS A CA 1
ATOM 1808 C C . CYS A 1 213 ? 9.940 -1.851 -18.010 1.00 96.81 213 CYS A C 1
ATOM 1810 O O . CYS A 1 213 ? 10.709 -2.178 -18.910 1.00 96.81 213 CYS A O 1
ATOM 1812 N N . SER A 1 214 ? 8.980 -0.937 -18.171 1.00 97.25 214 SER A N 1
ATOM 1813 C CA . SER A 1 214 ? 8.719 -0.222 -19.428 1.00 97.25 214 SER A CA 1
ATOM 1814 C C . SER A 1 214 ? 9.923 0.586 -19.903 1.00 97.25 214 SER A C 1
ATOM 1816 O O . SER A 1 214 ? 10.313 0.495 -21.065 1.00 97.25 214 SER A O 1
ATOM 1818 N N . ILE A 1 215 ? 10.574 1.320 -19.000 1.00 95.88 215 ILE A N 1
ATOM 1819 C CA . ILE A 1 215 ? 11.753 2.125 -19.342 1.00 95.88 215 ILE A CA 1
ATOM 1820 C C . ILE A 1 215 ? 12.951 1.238 -19.691 1.00 95.88 215 ILE A C 1
ATOM 1822 O O . ILE A 1 215 ? 13.629 1.477 -20.689 1.00 95.88 215 ILE A O 1
ATOM 1826 N N . ILE A 1 216 ? 13.204 0.194 -18.896 1.00 95.88 216 ILE A N 1
ATOM 1827 C CA . ILE A 1 216 ? 14.292 -0.762 -19.149 1.00 95.88 216 ILE A CA 1
ATOM 1828 C C . ILE A 1 216 ? 14.100 -1.464 -20.498 1.00 95.88 216 ILE A C 1
ATOM 1830 O O . ILE A 1 216 ? 15.045 -1.583 -21.275 1.00 95.88 216 ILE A O 1
ATOM 1834 N N . ASP A 1 217 ? 12.880 -1.912 -20.789 1.00 96.75 217 ASP A N 1
ATOM 1835 C CA . ASP A 1 217 ? 12.535 -2.551 -22.057 1.00 96.75 217 ASP A CA 1
ATOM 1836 C C . ASP A 1 217 ? 12.704 -1.586 -23.241 1.00 96.75 217 ASP A C 1
ATOM 1838 O O . ASP A 1 217 ? 13.281 -1.965 -24.263 1.00 96.75 217 ASP A O 1
ATOM 1842 N N . PHE A 1 218 ? 12.301 -0.322 -23.086 1.00 95.94 218 PHE A N 1
ATOM 1843 C CA . PHE A 1 218 ? 12.529 0.706 -24.097 1.00 95.94 218 PHE A CA 1
ATOM 1844 C C . PHE A 1 218 ? 14.023 0.932 -24.365 1.00 95.94 218 PHE A C 1
ATOM 1846 O O . PHE A 1 218 ? 14.438 0.899 -25.527 1.00 95.94 218 PHE A O 1
ATOM 1853 N N . PHE A 1 219 ? 14.837 1.117 -23.322 1.00 94.75 219 PHE A N 1
ATOM 1854 C CA . PHE A 1 219 ? 16.279 1.328 -23.472 1.00 94.75 219 PHE A CA 1
ATOM 1855 C C . PHE A 1 219 ? 16.974 0.135 -24.129 1.00 94.75 219 PHE A C 1
ATOM 1857 O O . PHE A 1 219 ? 17.751 0.326 -25.067 1.00 94.75 219 PHE A O 1
ATOM 1864 N N . ASP A 1 220 ? 16.640 -1.090 -23.718 1.00 92.75 220 ASP A N 1
ATOM 1865 C CA . ASP A 1 220 ? 17.198 -2.307 -24.307 1.00 92.75 220 ASP A CA 1
ATOM 1866 C C . ASP A 1 220 ? 16.846 -2.441 -25.801 1.00 92.75 220 ASP A C 1
ATOM 1868 O O . ASP A 1 220 ? 17.710 -2.793 -26.607 1.00 92.75 220 ASP A O 1
ATOM 1872 N N . ARG A 1 221 ? 15.600 -2.139 -26.200 1.00 94.62 221 ARG A N 1
ATOM 1873 C CA . ARG A 1 221 ? 15.157 -2.219 -27.609 1.00 94.62 221 ARG A CA 1
ATOM 1874 C C . ARG A 1 221 ? 15.822 -1.184 -28.512 1.00 94.62 221 ARG A C 1
ATOM 1876 O O . ARG A 1 221 ? 16.027 -1.464 -29.690 1.00 94.62 221 ARG A O 1
ATOM 1883 N N . HIS A 1 222 ? 16.164 -0.019 -27.967 1.00 91.44 222 HIS A N 1
ATOM 1884 C CA . HIS A 1 222 ? 16.783 1.079 -28.714 1.00 91.44 222 HIS A CA 1
ATOM 1885 C C . HIS A 1 222 ? 18.309 1.122 -28.570 1.00 91.44 222 HIS A C 1
ATOM 1887 O O . HIS A 1 222 ? 18.951 2.012 -29.123 1.00 91.44 222 HIS A O 1
ATOM 1893 N N . GLY A 1 223 ? 18.907 0.165 -27.849 1.00 88.50 223 GLY A N 1
ATOM 1894 C CA . GLY A 1 223 ? 20.353 0.117 -27.634 1.00 88.50 223 GLY A CA 1
ATOM 1895 C C . GLY A 1 223 ? 20.891 1.313 -26.843 1.00 88.50 223 GLY A C 1
ATOM 1896 O O . GLY A 1 223 ? 22.040 1.706 -27.036 1.00 88.50 223 GLY A O 1
ATOM 1897 N N . ILE A 1 224 ? 20.064 1.905 -25.978 1.00 86.69 224 ILE A N 1
ATOM 1898 C CA . ILE A 1 224 ? 20.457 3.002 -25.092 1.00 86.69 224 ILE A CA 1
ATOM 1899 C C . ILE A 1 224 ? 21.204 2.389 -23.906 1.00 86.69 224 ILE A C 1
ATOM 1901 O O . ILE A 1 224 ? 20.686 1.489 -23.251 1.00 86.69 224 ILE A O 1
ATOM 1905 N N . ASP A 1 225 ? 22.425 2.852 -23.632 1.00 84.94 225 ASP A N 1
ATOM 1906 C CA . ASP A 1 225 ? 23.175 2.419 -22.448 1.00 84.94 225 ASP A CA 1
ATOM 1907 C C . ASP A 1 225 ? 22.621 3.097 -21.189 1.00 84.94 225 ASP A C 1
ATOM 1909 O O . ASP A 1 225 ? 22.300 4.283 -21.207 1.00 84.94 225 ASP A O 1
ATOM 1913 N N . TYR A 1 226 ? 22.516 2.357 -20.087 1.00 86.69 226 TYR A N 1
ATOM 1914 C CA . TYR A 1 226 ? 21.998 2.872 -18.819 1.00 86.69 226 TYR A CA 1
ATOM 1915 C C . TYR A 1 226 ? 22.549 2.091 -17.625 1.00 86.69 226 TYR A C 1
ATOM 1917 O O . TYR A 1 226 ? 23.003 0.947 -17.719 1.00 86.69 226 TYR A O 1
ATOM 1925 N N . LYS A 1 227 ? 22.462 2.702 -16.439 1.00 86.75 227 LYS A N 1
ATOM 1926 C CA . LYS A 1 227 ? 22.667 2.005 -15.162 1.00 86.75 227 LYS A CA 1
ATOM 1927 C C . LYS A 1 227 ? 21.310 1.796 -14.484 1.00 86.75 227 LYS A C 1
ATOM 1929 O O . LYS A 1 227 ? 20.680 2.791 -14.128 1.00 86.75 227 LYS A O 1
ATOM 1934 N N . PRO A 1 228 ? 20.888 0.545 -14.211 1.00 89.69 228 PRO A N 1
ATOM 1935 C CA . PRO A 1 228 ? 19.585 0.258 -13.603 1.00 89.69 228 PRO A CA 1
ATOM 1936 C C . PRO A 1 228 ? 19.302 1.009 -12.295 1.00 89.69 228 PRO A C 1
ATOM 1938 O O . PRO A 1 228 ? 18.170 1.403 -12.041 1.00 89.69 228 PRO A O 1
ATOM 1941 N N . VAL A 1 229 ? 20.339 1.266 -11.491 1.00 85.19 229 VAL A N 1
ATOM 1942 C CA . VAL A 1 229 ? 20.220 2.009 -10.227 1.00 85.19 229 VAL A CA 1
ATOM 1943 C C . VAL A 1 229 ? 19.706 3.436 -10.440 1.00 85.19 229 VAL A C 1
ATOM 1945 O O . VAL A 1 229 ? 18.907 3.903 -9.634 1.00 85.19 229 VAL A O 1
ATOM 1948 N N . TYR A 1 230 ? 20.143 4.125 -11.498 1.00 85.31 230 TYR A N 1
ATOM 1949 C CA . TYR A 1 230 ? 19.701 5.497 -11.771 1.00 85.31 230 TYR A CA 1
ATOM 1950 C C . TYR A 1 230 ? 18.277 5.520 -12.314 1.00 85.31 230 TYR A C 1
ATOM 1952 O O . TYR A 1 230 ? 17.463 6.289 -11.822 1.00 85.31 230 TYR A O 1
ATOM 1960 N N . VAL A 1 231 ? 17.938 4.586 -13.207 1.00 90.44 231 VAL A N 1
ATOM 1961 C CA . VAL A 1 231 ? 16.555 4.432 -13.685 1.00 90.44 231 VAL A CA 1
ATOM 1962 C C . VAL A 1 231 ? 15.605 4.158 -12.519 1.00 90.44 231 VAL A C 1
ATOM 1964 O O . VAL A 1 231 ? 14.558 4.784 -12.404 1.00 90.44 231 VAL A O 1
ATOM 1967 N N . TYR A 1 232 ? 15.995 3.269 -11.601 1.00 90.62 232 TYR A N 1
ATOM 1968 C CA . TYR A 1 232 ? 15.236 3.022 -10.379 1.00 90.62 232 TYR A CA 1
ATOM 1969 C C . TYR A 1 232 ? 15.066 4.298 -9.539 1.00 90.62 232 TYR A C 1
ATOM 1971 O O . TYR A 1 232 ? 13.956 4.600 -9.123 1.00 90.62 232 TYR A O 1
ATOM 1979 N N . GLN A 1 233 ? 16.136 5.065 -9.300 1.00 88.25 233 GLN A N 1
ATOM 1980 C CA . GLN A 1 233 ? 16.062 6.303 -8.512 1.00 88.25 233 GLN A CA 1
ATOM 1981 C C . GLN A 1 233 ? 15.118 7.336 -9.129 1.00 88.25 233 GLN A C 1
ATOM 1983 O O . GLN A 1 233 ? 14.343 7.964 -8.402 1.00 88.25 233 GLN A O 1
ATOM 1988 N N . ASP A 1 234 ? 15.168 7.488 -10.447 1.00 88.25 234 ASP A N 1
ATOM 1989 C CA . ASP A 1 234 ? 14.320 8.406 -11.199 1.00 88.25 234 ASP A CA 1
ATOM 1990 C C . ASP A 1 234 ? 12.850 7.998 -11.082 1.00 88.25 234 ASP A C 1
ATOM 1992 O O . ASP A 1 234 ? 12.008 8.781 -10.632 1.00 88.25 234 ASP A O 1
ATOM 1996 N N . VAL A 1 235 ? 12.557 6.729 -11.373 1.00 92.69 235 VAL A N 1
ATOM 1997 C CA . VAL A 1 235 ? 11.209 6.154 -11.302 1.00 92.69 235 VAL A CA 1
ATOM 1998 C C . VAL A 1 235 ? 10.642 6.206 -9.881 1.00 92.69 235 VAL A C 1
ATOM 2000 O O . VAL A 1 235 ? 9.522 6.678 -9.682 1.00 92.69 235 VAL A O 1
ATOM 2003 N N . SER A 1 236 ? 11.418 5.811 -8.868 1.00 90.12 236 SER A N 1
ATOM 2004 C CA . SER A 1 236 ? 11.002 5.922 -7.466 1.00 90.12 236 SER A CA 1
ATOM 2005 C C . SER A 1 236 ? 10.749 7.371 -7.051 1.00 90.12 236 SER A C 1
ATOM 2007 O O . SER A 1 236 ? 9.864 7.633 -6.238 1.00 90.12 236 SER A O 1
ATOM 2009 N N . THR A 1 237 ? 11.504 8.333 -7.589 1.00 87.50 237 THR A N 1
ATOM 2010 C CA . THR A 1 237 ? 11.287 9.761 -7.314 1.00 87.50 237 THR A CA 1
ATOM 2011 C C . THR A 1 237 ? 9.979 10.244 -7.935 1.00 87.50 237 THR A C 1
ATOM 2013 O O . THR A 1 237 ? 9.209 10.934 -7.259 1.00 87.50 237 THR A O 1
ATOM 2016 N N . ALA A 1 238 ? 9.700 9.847 -9.178 1.00 90.19 238 ALA A N 1
ATOM 2017 C CA . ALA A 1 238 ? 8.465 10.173 -9.882 1.00 90.19 238 ALA A CA 1
ATOM 2018 C C . ALA A 1 238 ? 7.234 9.633 -9.142 1.00 90.19 238 ALA A C 1
ATOM 2020 O O . ALA A 1 238 ? 6.329 10.395 -8.802 1.00 90.19 238 ALA A O 1
ATOM 2021 N N . VAL A 1 239 ? 7.252 8.352 -8.769 1.00 90.94 239 VAL A N 1
ATOM 2022 C CA . VAL A 1 239 ? 6.158 7.739 -8.003 1.00 90.94 239 VAL A CA 1
ATOM 2023 C C . VAL A 1 239 ? 6.034 8.381 -6.623 1.00 90.94 239 VAL A C 1
ATOM 2025 O O . VAL A 1 239 ? 4.944 8.786 -6.213 1.00 90.94 239 VAL A O 1
ATOM 2028 N N . ALA A 1 240 ? 7.146 8.588 -5.909 1.00 87.81 240 ALA A N 1
ATOM 2029 C CA . ALA A 1 240 ? 7.112 9.239 -4.601 1.00 87.81 240 ALA A CA 1
ATOM 2030 C C . ALA A 1 240 ? 6.499 10.648 -4.654 1.00 87.81 240 ALA A C 1
ATOM 2032 O O . ALA A 1 240 ? 5.874 11.064 -3.678 1.00 87.81 240 ALA A O 1
ATOM 2033 N N . ARG A 1 241 ? 6.645 11.385 -5.762 1.00 89.94 241 ARG A N 1
ATOM 2034 C CA . ARG A 1 241 ? 5.990 12.685 -5.963 1.00 89.94 241 ARG A CA 1
ATOM 2035 C C . ARG A 1 241 ? 4.468 12.544 -5.993 1.00 89.94 241 ARG A C 1
ATOM 2037 O O . ARG A 1 241 ? 3.803 13.340 -5.328 1.00 89.94 241 ARG A O 1
ATOM 2044 N N . VAL A 1 242 ? 3.921 11.556 -6.700 1.00 90.19 242 VAL A N 1
ATOM 2045 C CA . VAL A 1 242 ? 2.466 11.311 -6.779 1.00 90.19 242 VAL A CA 1
ATOM 2046 C C . VAL A 1 242 ? 1.871 11.106 -5.377 1.00 90.19 242 VAL A C 1
ATOM 2048 O O . VAL A 1 242 ? 0.859 11.720 -5.032 1.00 90.19 242 VAL A O 1
ATOM 2051 N N . HIS A 1 243 ? 2.568 10.358 -4.515 1.00 85.31 243 HIS A N 1
ATOM 2052 C CA . HIS A 1 243 ? 2.162 10.150 -3.121 1.00 85.31 243 HIS A CA 1
ATOM 2053 C C . HIS A 1 243 ? 2.386 11.379 -2.221 1.00 85.31 243 HIS A C 1
ATOM 2055 O O . HIS A 1 243 ? 1.494 11.786 -1.477 1.00 85.31 243 HIS A O 1
ATOM 2061 N N . LYS A 1 244 ? 3.578 11.992 -2.260 1.00 82.94 244 LYS A N 1
ATOM 2062 C CA . LYS A 1 244 ? 3.984 13.044 -1.304 1.00 82.94 244 LYS A CA 1
ATOM 2063 C C . LYS A 1 244 ? 3.385 14.416 -1.597 1.00 82.94 244 LYS A C 1
ATOM 2065 O O . LYS A 1 244 ? 3.253 15.217 -0.678 1.00 82.94 244 LYS A O 1
ATOM 2070 N N . SER A 1 245 ? 3.035 14.696 -2.850 1.00 84.62 245 SER A N 1
ATOM 2071 C CA . SER A 1 245 ? 2.387 15.958 -3.235 1.00 84.62 245 SER A CA 1
ATOM 2072 C C . SER A 1 245 ? 0.927 16.050 -2.779 1.00 84.62 245 SER A C 1
ATOM 2074 O O . SER A 1 245 ? 0.346 17.131 -2.806 1.00 84.62 245 SER A O 1
ATOM 2076 N N . GLY A 1 246 ? 0.326 14.927 -2.367 1.00 84.50 246 GLY A N 1
ATOM 2077 C CA . GLY A 1 246 ? -1.105 14.824 -2.090 1.00 84.50 246 GLY A CA 1
ATOM 2078 C C . GLY A 1 246 ? -1.968 14.645 -3.342 1.00 84.50 246 GLY A C 1
ATOM 2079 O O . GLY A 1 246 ? -3.179 14.494 -3.200 1.00 84.50 246 GLY A O 1
ATOM 2080 N N . LEU A 1 247 ? -1.366 14.612 -4.539 1.00 89.50 247 LEU A N 1
ATOM 2081 C CA . LEU A 1 247 ? -2.063 14.435 -5.815 1.00 89.50 247 LEU A CA 1
ATOM 2082 C C . LEU A 1 247 ? -2.876 13.135 -5.856 1.00 89.50 247 LEU A C 1
ATOM 2084 O O . LEU A 1 247 ? -4.043 13.166 -6.242 1.00 89.50 247 LEU A O 1
ATOM 2088 N N . LEU A 1 248 ? -2.299 12.018 -5.398 1.00 90.19 248 LEU A N 1
ATOM 2089 C CA . LEU A 1 248 ? -3.015 10.741 -5.301 1.00 90.19 248 LEU A CA 1
ATOM 2090 C C . LEU A 1 248 ? -4.279 10.876 -4.457 1.00 90.19 248 LEU A C 1
ATOM 2092 O O . LEU A 1 248 ? -5.373 10.536 -4.901 1.00 90.19 248 LEU A O 1
ATOM 2096 N N . GLY A 1 249 ? -4.127 11.437 -3.255 1.00 89.38 249 GLY A N 1
ATOM 2097 C CA . GLY A 1 249 ? -5.239 11.630 -2.337 1.00 89.38 249 GLY A CA 1
ATOM 2098 C C . GLY A 1 249 ? -6.333 12.504 -2.945 1.00 89.38 249 GLY A C 1
ATOM 2099 O O . GLY A 1 249 ? -7.506 12.154 -2.881 1.00 89.38 249 GLY A O 1
ATOM 2100 N N . GLN A 1 250 ? -5.960 13.627 -3.563 1.00 91.75 250 GLN A N 1
ATOM 2101 C CA . GLN A 1 250 ? -6.902 14.540 -4.219 1.00 91.75 250 GLN A CA 1
ATOM 2102 C C . GLN A 1 250 ? -7.654 13.868 -5.368 1.00 91.75 250 GLN A C 1
ATOM 2104 O O . GLN A 1 250 ? -8.872 14.010 -5.457 1.00 91.75 250 GLN A O 1
ATOM 2109 N N . THR A 1 251 ? -6.945 13.105 -6.198 1.00 94.06 251 THR A N 1
ATOM 2110 C CA . THR A 1 251 ? -7.515 12.411 -7.357 1.00 94.06 251 THR A CA 1
ATOM 2111 C C . THR A 1 251 ? -8.543 11.378 -6.910 1.00 94.06 251 THR A C 1
ATOM 2113 O O . THR A 1 251 ? -9.710 11.473 -7.289 1.00 94.06 251 THR A O 1
ATOM 2116 N N . VAL A 1 252 ? -8.165 10.483 -5.992 1.00 93.88 252 VAL A N 1
ATOM 2117 C CA . VAL A 1 252 ? -9.084 9.486 -5.422 1.00 93.88 252 VAL A CA 1
ATOM 2118 C C . VAL A 1 252 ? -10.278 10.152 -4.732 1.00 93.88 252 VAL A C 1
ATOM 2120 O O . VAL A 1 252 ? -11.410 9.711 -4.891 1.00 93.88 252 VAL A O 1
ATOM 2123 N N . MET A 1 253 ? -10.069 11.246 -3.991 1.00 92.44 253 MET A N 1
ATOM 2124 C CA . MET A 1 253 ? -11.169 11.955 -3.325 1.00 92.44 253 MET A CA 1
ATOM 2125 C C . MET A 1 253 ? -12.100 12.694 -4.295 1.00 92.44 253 MET A C 1
ATOM 2127 O O . MET A 1 253 ? -13.251 12.953 -3.926 1.00 92.44 253 MET A O 1
ATOM 2131 N N . SER A 1 254 ? -11.628 13.075 -5.484 1.00 95.19 254 SER A N 1
ATOM 2132 C CA . SER A 1 254 ? -12.454 13.732 -6.503 1.00 95.19 254 SER A CA 1
ATOM 2133 C C . SER A 1 254 ? -13.399 12.762 -7.214 1.00 95.19 254 SER A C 1
ATOM 2135 O O . SER A 1 254 ? -14.518 13.159 -7.529 1.00 95.19 254 SER A O 1
ATOM 2137 N N . ASP A 1 255 ? -12.997 11.496 -7.367 1.00 96.31 255 ASP A N 1
ATOM 2138 C CA . ASP A 1 255 ? -13.786 10.444 -8.016 1.00 96.31 255 ASP A CA 1
ATOM 2139 C C . ASP A 1 255 ? -13.621 9.082 -7.302 1.00 96.31 255 ASP A C 1
ATOM 2141 O O . ASP A 1 255 ? -12.978 8.159 -7.809 1.00 96.31 255 ASP A O 1
ATOM 2145 N N . PRO A 1 256 ? -14.167 8.930 -6.081 1.00 95.81 256 PRO A N 1
ATOM 2146 C CA . PRO A 1 256 ? -13.990 7.705 -5.304 1.00 95.81 256 PRO A CA 1
ATOM 2147 C C . PRO A 1 256 ? -14.645 6.483 -5.960 1.00 95.81 256 PRO A C 1
ATOM 2149 O O . PRO A 1 256 ? -14.173 5.373 -5.743 1.00 95.81 256 PRO A O 1
ATOM 2152 N N . GLU A 1 257 ? -15.693 6.664 -6.772 1.00 95.69 257 GLU A N 1
ATOM 2153 C CA . GLU A 1 257 ? -16.373 5.563 -7.469 1.00 95.69 257 GLU A CA 1
ATOM 2154 C C . GLU A 1 257 ? -15.482 4.868 -8.492 1.00 95.69 257 GLU A C 1
ATOM 2156 O O . GLU A 1 257 ? -15.596 3.655 -8.676 1.00 95.69 257 GLU A O 1
ATOM 2161 N N . ARG A 1 258 ? -14.597 5.631 -9.136 1.00 97.12 258 ARG A N 1
ATOM 2162 C CA . ARG A 1 258 ? -13.634 5.103 -10.093 1.00 97.12 258 ARG A CA 1
ATOM 2163 C C . ARG A 1 258 ? -12.482 4.375 -9.414 1.00 97.12 258 ARG A C 1
ATOM 2165 O O . ARG A 1 258 ? -12.098 3.296 -9.858 1.00 97.12 258 ARG A O 1
ATOM 2172 N N . TYR A 1 259 ? -11.929 4.958 -8.350 1.00 96.88 259 TYR A N 1
ATOM 2173 C CA . TYR A 1 259 ? -10.666 4.495 -7.766 1.00 96.88 259 TYR A CA 1
ATOM 2174 C C . TYR A 1 259 ? -10.824 3.529 -6.589 1.00 96.88 259 TYR A C 1
ATOM 2176 O O . TYR A 1 259 ? -9.915 2.742 -6.332 1.00 96.88 259 TYR A O 1
ATOM 2184 N N . ILE A 1 260 ? -11.945 3.564 -5.863 1.00 97.19 260 ILE A N 1
ATOM 2185 C CA . ILE A 1 260 ? -12.199 2.693 -4.710 1.00 97.19 260 ILE A CA 1
ATOM 2186 C C . ILE A 1 260 ? -13.202 1.611 -5.116 1.00 97.19 260 ILE A C 1
ATOM 2188 O O . ILE A 1 260 ? -14.336 1.888 -5.508 1.00 97.19 260 ILE A O 1
ATOM 2192 N N . ALA A 1 261 ? -12.803 0.350 -4.979 1.00 96.06 261 ALA A N 1
ATOM 2193 C CA . ALA A 1 261 ? -13.665 -0.787 -5.240 1.00 96.06 261 ALA A CA 1
ATOM 2194 C C . ALA A 1 261 ? -14.846 -0.810 -4.257 1.00 96.06 261 ALA A C 1
ATOM 2196 O O . ALA A 1 261 ? -14.681 -0.703 -3.039 1.00 96.06 261 ALA A O 1
ATOM 2197 N N . LYS A 1 262 ? -16.062 -0.997 -4.783 1.00 92.56 262 LYS A N 1
ATOM 2198 C CA . LYS A 1 262 ? -17.272 -1.091 -3.957 1.00 92.56 262 LYS A CA 1
ATOM 2199 C C . LYS A 1 262 ? -17.199 -2.307 -3.033 1.00 92.56 262 LYS A C 1
ATOM 2201 O O . LYS A 1 262 ? -16.975 -3.428 -3.484 1.00 92.56 262 LYS A O 1
ATOM 2206 N N . ALA A 1 263 ? -17.502 -2.093 -1.757 1.00 93.69 263 ALA A N 1
ATOM 2207 C CA . ALA A 1 263 ? -17.572 -3.142 -0.745 1.00 93.69 263 ALA A CA 1
ATOM 2208 C C . ALA A 1 263 ? -18.968 -3.162 -0.093 1.00 93.69 263 ALA A C 1
ATOM 2210 O O . ALA A 1 263 ? -19.123 -2.746 1.054 1.00 93.69 263 ALA A O 1
ATOM 2211 N N . PRO A 1 264 ? -20.016 -3.646 -0.792 1.00 93.25 264 PRO A N 1
ATOM 2212 C CA . PRO A 1 264 ? -21.408 -3.502 -0.344 1.00 93.25 264 PRO A CA 1
ATOM 2213 C C . PRO A 1 264 ? -21.708 -4.182 1.001 1.00 93.25 264 PRO A C 1
ATOM 2215 O O . PRO A 1 264 ? -22.676 -3.832 1.664 1.00 93.25 264 PRO A O 1
ATOM 2218 N N . GLN A 1 265 ? -20.888 -5.153 1.415 1.00 94.75 265 GLN A N 1
ATOM 2219 C CA . GLN A 1 265 ? -21.041 -5.851 2.694 1.00 94.75 265 GLN A CA 1
ATOM 2220 C C . GLN A 1 265 ? -20.235 -5.220 3.837 1.00 94.75 265 GLN A C 1
ATOM 2222 O O . GLN A 1 265 ? -20.427 -5.619 4.985 1.00 94.75 265 GLN A O 1
ATOM 2227 N N . LEU A 1 266 ? -19.346 -4.257 3.558 1.00 96.81 266 LEU A N 1
ATOM 2228 C CA . LEU A 1 266 ? -18.447 -3.694 4.566 1.00 96.81 266 LEU A CA 1
ATOM 2229 C C . LEU A 1 266 ? -19.223 -2.967 5.664 1.00 96.81 266 LEU A C 1
ATOM 2231 O O . LEU A 1 266 ? -19.003 -3.235 6.842 1.00 96.81 266 LEU A O 1
ATOM 2235 N N . SER A 1 267 ? -20.176 -2.113 5.281 1.00 97.12 267 SER A N 1
ATOM 2236 C CA . SER A 1 267 ? -21.041 -1.414 6.237 1.00 97.12 267 SER A CA 1
ATOM 2237 C C . SER A 1 267 ? -21.772 -2.407 7.149 1.00 97.12 267 SER A C 1
ATOM 2239 O O . SER A 1 267 ? -21.618 -2.375 8.370 1.00 97.12 267 SER A O 1
ATOM 2241 N N . THR A 1 268 ? -22.462 -3.392 6.562 1.00 97.50 268 THR A N 1
ATOM 2242 C CA . THR A 1 268 ? -23.161 -4.445 7.316 1.00 97.50 268 THR A CA 1
ATOM 2243 C C . THR A 1 268 ? -22.227 -5.228 8.240 1.00 97.50 268 THR A C 1
ATOM 2245 O O . THR A 1 268 ? -22.620 -5.590 9.348 1.00 97.50 268 THR A O 1
ATOM 2248 N N . PHE A 1 269 ? -20.999 -5.511 7.807 1.00 97.06 269 PHE A N 1
ATOM 2249 C CA . PHE A 1 269 ? -20.010 -6.215 8.617 1.00 97.06 269 PHE A CA 1
ATOM 2250 C C . PHE A 1 269 ? -19.585 -5.398 9.845 1.00 97.06 269 PHE A C 1
ATOM 2252 O O . PHE A 1 269 ? -19.619 -5.923 10.959 1.00 97.06 269 PHE A O 1
ATOM 2259 N N . LEU A 1 270 ? -19.249 -4.117 9.667 1.00 98.44 270 LEU A N 1
ATOM 2260 C CA . LEU A 1 270 ? -18.844 -3.241 10.769 1.00 98.44 270 LEU A CA 1
ATOM 2261 C C . LEU A 1 270 ? -19.991 -3.014 11.763 1.00 98.44 270 LEU A C 1
ATOM 2263 O O . LEU A 1 270 ? -19.784 -3.160 12.969 1.00 98.44 270 LEU A O 1
ATOM 2267 N N . HIS A 1 271 ? -21.211 -2.755 11.278 1.00 98.25 271 HIS A N 1
ATOM 2268 C CA . HIS A 1 271 ? -22.392 -2.632 12.140 1.00 98.25 271 HIS A CA 1
ATOM 2269 C C . HIS A 1 271 ? -22.642 -3.907 12.947 1.00 98.25 271 HIS A C 1
ATOM 2271 O O . HIS A 1 271 ? -22.817 -3.830 14.161 1.00 98.25 271 HIS A O 1
ATOM 2277 N N . ARG A 1 272 ? -22.550 -5.088 12.322 1.00 98.12 272 ARG A N 1
ATOM 2278 C CA . ARG A 1 272 ? -22.712 -6.372 13.019 1.00 98.12 272 ARG A CA 1
ATOM 2279 C C . ARG A 1 272 ? -21.714 -6.539 14.164 1.00 98.12 272 ARG A C 1
ATOM 2281 O O . ARG A 1 272 ? -22.083 -7.065 15.213 1.00 98.12 272 ARG A O 1
ATOM 2288 N N . LEU A 1 273 ? -20.458 -6.122 13.987 1.00 98.00 273 LEU A N 1
ATOM 2289 C CA . LEU A 1 273 ? -19.465 -6.170 15.064 1.00 98.00 273 LEU A CA 1
ATOM 2290 C C . LEU A 1 273 ? -19.882 -5.266 16.233 1.00 98.00 273 LEU A C 1
ATOM 2292 O O . LEU A 1 273 ? -19.895 -5.723 17.377 1.00 98.00 273 LEU A O 1
ATOM 2296 N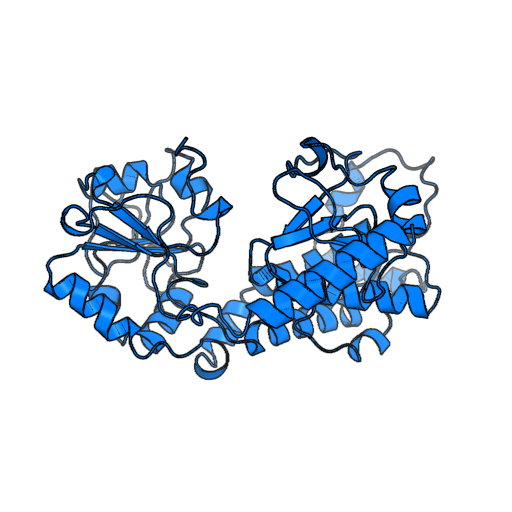 N . VAL A 1 274 ? -20.279 -4.023 15.945 1.00 97.81 274 VAL A N 1
ATOM 2297 C CA . VAL A 1 274 ? -20.730 -3.056 16.961 1.00 97.81 274 VAL A CA 1
ATOM 2298 C C . VAL A 1 274 ? -21.982 -3.554 17.694 1.00 97.81 274 VAL A C 1
ATOM 2300 O O . VAL A 1 274 ? -22.015 -3.530 18.923 1.00 97.81 274 VAL A O 1
ATOM 2303 N N . GLU A 1 275 ? -22.979 -4.071 16.972 1.00 97.88 275 GLU A N 1
ATOM 2304 C CA . GLU A 1 275 ? -24.214 -4.657 17.526 1.00 97.88 275 GLU A CA 1
ATOM 2305 C C . GLU A 1 275 ? -23.939 -5.857 18.444 1.00 97.88 275 GLU A C 1
ATOM 2307 O O . GLU A 1 275 ? -24.662 -6.091 19.410 1.00 97.88 275 GLU A O 1
ATOM 2312 N N . ASN A 1 276 ? -22.857 -6.596 18.185 1.00 97.50 276 ASN A N 1
ATOM 2313 C CA . ASN A 1 276 ? -22.389 -7.701 19.025 1.00 97.50 276 ASN A CA 1
ATOM 2314 C C . ASN A 1 276 ? -21.382 -7.249 20.101 1.00 97.50 276 ASN A C 1
ATOM 2316 O O . ASN A 1 276 ? -20.580 -8.052 20.590 1.00 97.50 276 ASN A O 1
ATOM 2320 N N . ASN A 1 277 ? -21.433 -5.971 20.489 1.00 97.00 277 ASN A N 1
ATOM 2321 C CA . ASN A 1 277 ? -20.626 -5.351 21.543 1.00 97.00 277 ASN A CA 1
ATOM 2322 C C . ASN A 1 277 ? -19.108 -5.442 21.318 1.00 97.00 277 ASN A C 1
ATOM 2324 O O . ASN A 1 277 ? -18.335 -5.437 22.281 1.00 97.00 277 ASN A O 1
ATOM 2328 N N . LYS A 1 278 ? -18.659 -5.535 20.061 1.00 98.19 278 LYS A N 1
ATOM 2329 C CA . LYS A 1 278 ? -17.233 -5.465 19.730 1.00 98.19 278 LYS A CA 1
ATOM 2330 C C . LYS A 1 278 ? -16.785 -4.018 19.619 1.00 98.19 278 LYS A C 1
ATOM 2332 O O . LYS A 1 278 ? -17.522 -3.152 19.156 1.00 98.19 278 LYS A O 1
ATOM 2337 N N . LYS A 1 279 ? -15.555 -3.781 20.063 1.00 98.44 279 LYS A N 1
ATOM 2338 C CA . LYS A 1 279 ? -14.875 -2.492 19.974 1.00 98.44 279 LYS A CA 1
ATOM 2339 C C . LYS A 1 279 ? -14.101 -2.411 18.677 1.00 98.44 279 LYS A C 1
ATOM 2341 O O . LYS A 1 279 ? -13.459 -3.392 18.304 1.00 98.44 279 LYS A O 1
ATOM 2346 N N . LEU A 1 280 ? -14.166 -1.274 17.998 1.00 98.56 280 LEU A N 1
ATOM 2347 C CA . LEU A 1 280 ? -13.524 -1.099 16.700 1.00 98.56 280 LEU A CA 1
ATOM 2348 C C . LEU A 1 280 ? -12.470 -0.001 16.758 1.00 98.56 280 LEU A C 1
ATOM 2350 O O . LEU A 1 280 ? -12.682 1.043 17.378 1.00 98.56 280 LEU A O 1
ATOM 2354 N N . PHE A 1 281 ? -11.357 -0.205 16.060 1.00 98.38 281 PHE A N 1
ATOM 2355 C CA . PHE A 1 281 ? -10.403 0.865 15.800 1.00 98.38 281 PHE A CA 1
ATOM 2356 C C . PHE A 1 281 ? -9.849 0.816 14.377 1.00 98.38 281 PHE A C 1
ATOM 2358 O O . PHE A 1 281 ? -9.802 -0.241 13.750 1.00 98.38 281 PHE A O 1
ATOM 2365 N N . VAL A 1 282 ? -9.418 1.967 13.868 1.00 98.25 282 VAL A N 1
ATOM 2366 C CA . VAL A 1 282 ? -8.732 2.081 12.574 1.00 98.25 282 VAL A CA 1
ATOM 2367 C C . VAL A 1 282 ? -7.408 2.819 12.749 1.00 98.25 282 VAL A C 1
ATOM 2369 O O . VAL A 1 282 ? -7.346 3.825 13.459 1.00 98.25 282 VAL A O 1
ATOM 2372 N N . ILE A 1 283 ? -6.345 2.304 12.126 1.00 96.31 283 ILE A N 1
ATOM 2373 C CA . ILE A 1 283 ? -4.987 2.866 12.169 1.00 96.31 283 ILE A CA 1
ATOM 2374 C C . ILE A 1 283 ? -4.434 2.924 10.756 1.00 96.31 283 ILE A C 1
ATOM 2376 O O . ILE A 1 283 ? -4.167 1.882 10.164 1.00 96.31 283 ILE A O 1
ATOM 2380 N N . SER A 1 284 ? -4.187 4.129 10.251 1.00 95.38 284 SER A N 1
ATOM 2381 C CA . SER A 1 284 ? -3.670 4.333 8.898 1.00 95.38 284 SER A CA 1
ATOM 2382 C C . SER A 1 284 ? -2.542 5.363 8.861 1.00 95.38 284 SER A C 1
ATOM 2384 O O . SER A 1 284 ? -2.473 6.277 9.683 1.00 95.38 284 SER A O 1
ATOM 2386 N N . ASN A 1 285 ? -1.645 5.223 7.881 1.00 93.25 285 ASN A N 1
ATOM 2387 C CA . ASN A 1 285 ? -0.644 6.241 7.548 1.00 93.25 285 ASN A CA 1
ATOM 2388 C C . ASN A 1 285 ? -1.229 7.406 6.729 1.00 93.25 285 ASN A C 1
ATOM 2390 O O . ASN A 1 285 ? -0.586 8.454 6.615 1.00 93.25 285 ASN A O 1
ATOM 2394 N N . SER A 1 286 ? -2.442 7.247 6.201 1.00 93.12 286 SER A N 1
ATOM 2395 C CA . SER A 1 286 ? -3.157 8.261 5.434 1.00 93.12 286 SER A CA 1
ATOM 2396 C C . SER A 1 286 ? -3.678 9.405 6.309 1.00 93.12 286 SER A C 1
ATOM 2398 O O . SER A 1 286 ? -3.734 9.320 7.541 1.00 93.12 286 SER A O 1
ATOM 2400 N N . SER A 1 287 ? -4.020 10.526 5.670 1.00 93.31 287 SER A N 1
ATOM 2401 C CA . SER A 1 287 ? -4.569 11.698 6.357 1.00 93.31 287 SER A CA 1
ATOM 2402 C C . SER A 1 287 ? -6.022 11.481 6.792 1.00 93.31 287 SER A C 1
ATOM 2404 O O . SER A 1 287 ? -6.760 10.712 6.177 1.00 93.31 287 SER A O 1
ATOM 2406 N N . ALA A 1 288 ? -6.454 12.214 7.822 1.00 94.50 288 ALA A N 1
ATOM 2407 C CA . ALA A 1 288 ? -7.830 12.182 8.322 1.00 94.50 288 ALA A CA 1
ATOM 2408 C C . ALA A 1 288 ? -8.874 12.461 7.223 1.00 94.50 288 ALA A C 1
ATOM 2410 O O . ALA A 1 288 ? -9.824 11.699 7.073 1.00 94.50 288 ALA A O 1
ATOM 2411 N N . ALA A 1 289 ? -8.659 13.503 6.413 1.00 93.81 289 ALA A N 1
ATOM 2412 C CA . ALA A 1 289 ? -9.548 13.867 5.308 1.00 93.81 289 ALA A CA 1
ATOM 2413 C C . ALA A 1 289 ? -9.690 12.750 4.264 1.00 93.81 289 ALA A C 1
ATOM 2415 O O . ALA A 1 289 ? -10.785 12.525 3.753 1.00 93.81 289 ALA A O 1
ATOM 2416 N N . TYR A 1 290 ? -8.597 12.040 3.970 1.00 94.81 290 TYR A N 1
ATOM 2417 C CA . TYR A 1 290 ? -8.600 10.948 3.002 1.00 94.81 290 TYR A CA 1
ATOM 2418 C C . TYR A 1 290 ? -9.412 9.747 3.501 1.00 94.81 290 TYR A C 1
ATOM 2420 O O . TYR A 1 290 ? -10.288 9.254 2.790 1.00 94.81 290 TYR A O 1
ATOM 2428 N N . ILE A 1 291 ? -9.180 9.343 4.755 1.00 96.06 291 ILE A N 1
ATOM 2429 C CA . ILE A 1 291 ? -9.928 8.271 5.425 1.00 96.06 291 ILE A CA 1
ATOM 2430 C C . ILE A 1 291 ? -11.419 8.628 5.500 1.00 96.06 291 ILE A C 1
ATOM 2432 O O . ILE A 1 291 ? -12.267 7.803 5.170 1.00 96.06 291 ILE A O 1
ATOM 2436 N N . ASP A 1 292 ? -11.746 9.866 5.887 1.00 95.88 292 ASP A N 1
ATOM 2437 C CA . ASP A 1 292 ? -13.131 10.326 6.018 1.00 95.88 292 ASP A CA 1
ATOM 2438 C C . ASP A 1 292 ? -13.891 10.264 4.691 1.00 95.88 292 ASP A C 1
ATOM 2440 O O . ASP A 1 292 ? -14.988 9.712 4.636 1.00 95.88 292 ASP A O 1
ATOM 2444 N N . LYS A 1 293 ? -13.301 10.772 3.604 1.00 95.12 293 LYS A N 1
ATOM 2445 C CA . LYS A 1 293 ? -13.909 10.729 2.266 1.00 95.12 293 LYS A CA 1
ATOM 2446 C C . LYS A 1 293 ? -14.192 9.297 1.813 1.00 95.12 293 LYS A C 1
ATOM 2448 O O . LYS A 1 293 ? -15.290 9.025 1.328 1.00 95.12 293 LYS A O 1
ATOM 2453 N N . GLY A 1 294 ? -13.226 8.392 1.965 1.00 96.44 294 GLY A N 1
ATOM 2454 C CA . GLY A 1 294 ? -13.387 7.018 1.502 1.00 96.44 294 GLY A CA 1
ATOM 2455 C C . GLY A 1 294 ? -14.309 6.177 2.381 1.00 96.44 294 GLY A C 1
ATOM 2456 O O . GLY A 1 294 ? -15.140 5.449 1.848 1.00 96.44 294 GLY A O 1
ATOM 2457 N N . LEU A 1 295 ? -14.271 6.319 3.711 1.00 97.44 295 LEU A N 1
ATOM 2458 C CA . LEU A 1 295 ? -15.216 5.610 4.584 1.00 97.44 295 LEU A CA 1
ATOM 2459 C C . LEU A 1 295 ? -16.642 6.161 4.475 1.00 97.44 295 LEU A C 1
ATOM 2461 O O . LEU A 1 295 ? -17.589 5.383 4.564 1.00 97.44 295 LEU A O 1
ATOM 2465 N N . LYS A 1 296 ? -16.827 7.449 4.166 1.00 96.69 296 LYS A N 1
ATOM 2466 C CA . LYS A 1 296 ? -18.151 7.968 3.781 1.00 96.69 296 LYS A CA 1
ATOM 2467 C C . LYS A 1 296 ? -18.694 7.304 2.523 1.00 96.69 296 LYS A C 1
ATOM 2469 O O . LYS A 1 296 ? -19.878 6.986 2.475 1.00 96.69 296 LYS A O 1
ATOM 2474 N N . PHE A 1 297 ? -17.833 7.081 1.533 1.00 97.00 297 PHE A N 1
ATOM 2475 C CA . PHE A 1 297 ? -18.196 6.385 0.302 1.00 97.00 297 PHE A CA 1
ATOM 2476 C C . PHE A 1 297 ? -18.497 4.892 0.534 1.00 97.00 297 PHE A C 1
ATOM 2478 O O . PHE A 1 297 ? -19.470 4.369 -0.002 1.00 97.00 297 PHE A O 1
ATOM 2485 N N . LEU A 1 298 ? -17.683 4.211 1.343 1.00 97.50 298 LEU A N 1
ATOM 2486 C CA . LEU A 1 298 ? -17.761 2.761 1.551 1.00 97.50 298 LEU A CA 1
ATOM 2487 C C . LEU A 1 298 ? -18.796 2.323 2.595 1.00 97.50 298 LEU A C 1
ATOM 2489 O O . LEU A 1 298 ? -19.366 1.238 2.481 1.00 97.50 298 LEU A O 1
ATOM 2493 N N . VAL A 1 299 ? -18.982 3.123 3.644 1.00 97.44 299 VAL A N 1
ATOM 2494 C CA . VAL A 1 299 ? -19.730 2.740 4.849 1.00 97.44 299 VAL A CA 1
ATOM 2495 C C . VAL A 1 299 ? -20.946 3.631 5.064 1.00 97.44 299 VAL A C 1
ATOM 2497 O O . VAL A 1 299 ? -22.033 3.105 5.301 1.00 97.44 299 VAL A O 1
ATOM 2500 N N . GLY A 1 300 ? -20.767 4.951 4.964 1.00 96.25 300 GLY A N 1
ATOM 2501 C CA . GLY A 1 300 ? -21.815 5.944 5.198 1.00 96.25 300 GLY A CA 1
ATOM 2502 C C . GLY A 1 300 ? -21.322 7.177 5.959 1.00 96.25 300 GLY A C 1
ATOM 2503 O O . GLY A 1 300 ? -20.190 7.236 6.440 1.00 96.25 300 GLY A O 1
ATOM 2504 N N . ASN A 1 301 ? -22.180 8.195 6.070 1.00 96.19 301 ASN A N 1
ATOM 2505 C CA . ASN A 1 301 ? -21.827 9.481 6.692 1.00 96.19 301 ASN A CA 1
ATOM 2506 C C . ASN A 1 301 ? -21.509 9.391 8.191 1.00 96.19 301 ASN A C 1
ATOM 2508 O O . ASN A 1 301 ? -20.817 10.257 8.720 1.00 96.19 301 ASN A O 1
ATOM 2512 N N . ASP A 1 302 ? -22.001 8.353 8.853 1.00 94.44 302 ASP A N 1
ATOM 2513 C CA . ASP A 1 302 ? -21.886 8.070 10.280 1.00 94.44 302 ASP A CA 1
ATOM 2514 C C . ASP A 1 302 ? -20.759 7.079 10.612 1.00 94.44 302 ASP A C 1
ATOM 2516 O O . ASP A 1 302 ? -20.656 6.629 11.752 1.00 94.44 302 ASP A O 1
ATOM 2520 N N . TRP A 1 303 ? -19.871 6.766 9.658 1.00 97.56 303 TRP A N 1
ATOM 2521 C CA . TRP A 1 303 ? -18.802 5.776 9.843 1.00 97.56 303 TRP A CA 1
ATOM 2522 C C . TRP A 1 303 ? -17.969 6.003 11.116 1.00 97.56 303 TRP A C 1
ATOM 2524 O O . TRP A 1 303 ? -17.570 5.037 11.762 1.00 97.56 303 TRP A O 1
ATOM 2534 N N . GLN A 1 304 ? -17.721 7.264 11.493 1.00 97.44 304 GLN A N 1
ATOM 2535 C CA . GLN A 1 304 ? -16.918 7.634 12.665 1.00 97.44 304 GLN A CA 1
ATOM 2536 C C . GLN A 1 304 ? -17.504 7.060 13.959 1.00 97.44 304 GLN A C 1
ATOM 2538 O O . GLN A 1 304 ? -16.759 6.621 14.835 1.00 97.44 304 GLN A O 1
ATOM 2543 N N . GLU A 1 305 ? -18.833 6.990 14.053 1.00 96.94 305 GLU A N 1
ATOM 2544 C CA . GLU A 1 305 ? -19.543 6.476 15.224 1.00 96.94 305 GLU A CA 1
ATOM 2545 C C . GLU A 1 305 ? -19.383 4.965 15.397 1.00 96.94 305 GLU A C 1
ATOM 2547 O O . GLU A 1 305 ? -19.658 4.437 16.472 1.00 96.94 305 GLU A O 1
ATOM 2552 N N . LEU A 1 306 ? -18.906 4.246 14.379 1.00 98.19 306 LEU A N 1
ATOM 2553 C CA . LEU A 1 306 ? -18.610 2.819 14.496 1.00 98.19 306 LEU A CA 1
ATOM 2554 C C . LEU A 1 306 ? -17.319 2.570 15.281 1.00 98.19 306 LEU A C 1
ATOM 2556 O O . LEU A 1 306 ? -17.217 1.552 15.968 1.00 98.19 306 LEU A O 1
ATOM 2560 N N . PHE A 1 307 ? -16.363 3.502 15.233 1.00 98.44 307 PHE A N 1
ATOM 2561 C CA . PHE A 1 307 ? -15.011 3.318 15.758 1.00 98.44 307 PHE A CA 1
ATOM 2562 C C . PHE A 1 307 ? -14.815 3.991 17.121 1.00 98.44 307 PHE A C 1
ATOM 2564 O O . PHE A 1 307 ? -15.023 5.192 17.297 1.00 98.44 307 PHE A O 1
ATOM 2571 N N . ASP A 1 308 ? -14.359 3.207 18.099 1.00 98.44 308 ASP A N 1
ATOM 2572 C CA . ASP A 1 308 ? -13.966 3.695 19.422 1.00 98.44 308 ASP A CA 1
ATOM 2573 C C . ASP A 1 308 ? -12.654 4.495 19.365 1.00 98.44 308 ASP A C 1
ATOM 2575 O O . ASP A 1 308 ? -12.469 5.425 20.151 1.00 98.44 308 ASP A O 1
ATOM 2579 N N . VAL A 1 309 ? -11.755 4.152 18.432 1.00 98.31 309 VAL A N 1
ATOM 2580 C CA . VAL A 1 309 ? -10.465 4.828 18.224 1.00 98.31 309 VAL A CA 1
ATOM 2581 C C . VAL A 1 309 ? -10.179 4.984 16.726 1.00 98.31 309 VAL A C 1
ATOM 2583 O O . VAL A 1 309 ? -10.192 4.007 15.978 1.00 98.31 309 VAL A O 1
ATOM 2586 N N . ILE A 1 310 ? -9.884 6.209 16.283 1.00 98.31 310 ILE A N 1
ATOM 2587 C CA . ILE A 1 310 ? -9.531 6.525 14.890 1.00 98.31 310 ILE A CA 1
ATOM 2588 C C . ILE A 1 310 ? -8.162 7.205 14.881 1.00 98.31 310 ILE A C 1
ATOM 2590 O O . ILE A 1 310 ? -8.021 8.306 15.413 1.00 98.31 310 ILE A O 1
ATOM 2594 N N . ILE A 1 311 ? -7.158 6.570 14.274 1.00 97.56 311 ILE A N 1
ATOM 2595 C CA . ILE A 1 311 ? -5.784 7.082 14.209 1.00 97.56 311 ILE A CA 1
ATOM 2596 C C . ILE A 1 311 ? -5.374 7.271 12.745 1.00 97.56 311 ILE A C 1
ATOM 2598 O O . ILE A 1 311 ? -5.257 6.317 11.975 1.00 97.56 311 ILE A O 1
ATOM 2602 N N . SER A 1 312 ? -5.124 8.524 12.378 1.00 96.19 312 SER A N 1
ATOM 2603 C CA . SER A 1 312 ? -4.548 8.941 11.097 1.00 96.19 312 SER A CA 1
ATOM 2604 C C . SER A 1 312 ? -3.045 9.208 11.234 1.00 96.19 312 SER A C 1
ATOM 2606 O O . SER A 1 312 ? -2.550 9.425 12.341 1.00 96.19 312 SER A O 1
ATOM 2608 N N . ARG A 1 313 ? -2.304 9.180 10.117 1.00 94.00 313 ARG A N 1
ATOM 2609 C CA . ARG A 1 313 ? -0.838 9.367 10.071 1.00 94.00 313 ARG A CA 1
ATOM 2610 C C . ARG A 1 313 ? -0.099 8.647 11.212 1.00 94.00 313 ARG A C 1
ATOM 2612 O O . ARG A 1 313 ? 0.772 9.214 11.869 1.00 94.00 313 ARG A O 1
ATOM 2619 N N . ALA A 1 314 ? -0.449 7.384 11.448 1.00 93.19 314 ALA A N 1
ATOM 2620 C CA . ALA A 1 314 ? 0.069 6.587 12.561 1.00 93.19 314 ALA A CA 1
ATOM 2621 C C . ALA A 1 314 ? 1.591 6.355 12.504 1.00 93.19 314 ALA A C 1
ATOM 2623 O O . ALA A 1 314 ? 2.210 6.029 13.513 1.00 93.19 314 ALA A O 1
ATOM 2624 N N . ASN A 1 315 ? 2.205 6.526 11.330 1.00 90.31 315 ASN A N 1
ATOM 2625 C CA . ASN A 1 315 ? 3.623 6.280 11.075 1.00 90.31 315 ASN A CA 1
ATOM 2626 C C . ASN A 1 315 ? 4.021 4.808 11.305 1.00 90.31 315 ASN A C 1
ATOM 2628 O O . ASN A 1 315 ? 5.052 4.496 11.905 1.00 90.31 315 ASN A O 1
ATOM 2632 N N . LYS A 1 316 ? 3.193 3.870 10.834 1.00 91.06 316 LYS A N 1
ATOM 2633 C CA . LYS A 1 316 ? 3.527 2.440 10.761 1.00 91.06 316 LYS A CA 1
ATOM 2634 C C . LYS A 1 316 ? 4.772 2.238 9.881 1.00 91.06 316 LYS A C 1
ATOM 2636 O O . LYS A 1 316 ? 4.878 2.912 8.854 1.00 91.06 316 LYS A O 1
ATOM 2641 N N . PRO A 1 317 ? 5.708 1.335 10.241 1.00 88.88 317 PRO A N 1
ATOM 2642 C CA . PRO A 1 317 ? 5.652 0.379 11.356 1.00 88.88 317 PRO A CA 1
ATOM 2643 C C . PRO A 1 317 ? 6.065 0.944 12.724 1.00 88.88 317 PRO A C 1
ATOM 2645 O O . PRO A 1 317 ? 6.012 0.217 13.715 1.00 88.88 317 PRO A O 1
ATOM 2648 N N . SER A 1 318 ? 6.508 2.204 12.809 1.00 89.38 318 SER A N 1
ATOM 2649 C CA . SER A 1 318 ? 6.984 2.798 14.068 1.00 89.38 318 SER A CA 1
ATOM 2650 C C . SER A 1 318 ? 5.911 2.754 15.156 1.00 89.38 318 SER A C 1
ATOM 2652 O O . SER A 1 318 ? 6.234 2.440 16.296 1.00 89.38 318 SER A O 1
ATOM 2654 N N . PHE A 1 319 ? 4.638 2.947 14.791 1.00 91.31 319 PHE A N 1
ATOM 2655 C CA . PHE A 1 319 ? 3.494 2.812 15.700 1.00 91.31 319 PHE A CA 1
ATOM 2656 C C . PHE A 1 319 ? 3.521 1.522 16.540 1.00 91.31 319 PHE A C 1
ATOM 2658 O O . PHE A 1 319 ? 3.240 1.549 17.737 1.00 91.31 319 PHE A O 1
ATOM 2665 N N . PHE A 1 320 ? 3.880 0.392 15.921 1.00 88.75 320 PHE A N 1
ATOM 2666 C CA . PHE A 1 320 ? 3.909 -0.922 16.570 1.00 88.75 320 PHE A CA 1
ATOM 2667 C C . PHE A 1 320 ? 5.248 -1.251 17.239 1.00 88.75 320 PHE A C 1
ATOM 2669 O O . PHE A 1 320 ? 5.313 -2.178 18.041 1.00 88.75 320 PHE A O 1
ATOM 2676 N N . LYS A 1 321 ? 6.326 -0.543 16.882 1.00 86.38 321 LYS A N 1
ATOM 2677 C CA . LYS A 1 321 ? 7.703 -0.880 17.289 1.00 86.38 321 LYS A CA 1
ATOM 2678 C C . LYS A 1 321 ? 8.308 0.096 18.294 1.00 86.38 321 LYS A C 1
ATOM 2680 O O . LYS A 1 321 ? 9.238 -0.275 19.001 1.00 86.38 321 LYS A O 1
ATOM 2685 N N . SER A 1 322 ? 7.838 1.339 18.322 1.00 85.75 322 SER A N 1
ATOM 2686 C CA . SER A 1 322 ? 8.398 2.415 19.136 1.00 85.75 322 SER A CA 1
ATOM 2687 C C . SER A 1 322 ? 7.427 2.815 20.245 1.00 85.75 322 SER A C 1
ATOM 2689 O O . SER A 1 322 ? 6.295 3.185 19.936 1.00 85.75 322 SER A O 1
ATOM 2691 N N . PRO A 1 323 ? 7.854 2.828 21.519 1.00 82.50 323 PRO A N 1
ATOM 2692 C CA . PRO A 1 323 ? 6.986 3.198 22.636 1.00 82.50 323 PRO A CA 1
ATOM 2693 C C . PRO A 1 323 ? 6.833 4.720 22.809 1.00 82.50 323 PRO A C 1
ATOM 2695 O O . PRO A 1 323 ? 6.043 5.174 23.625 1.00 82.50 323 PRO A O 1
ATOM 2698 N N . LEU A 1 324 ? 7.573 5.538 22.051 1.00 78.88 324 LEU A N 1
ATOM 2699 C CA . LEU A 1 324 ? 7.691 6.985 22.300 1.00 78.88 324 LEU A CA 1
ATOM 2700 C C . LEU A 1 324 ? 6.597 7.847 21.644 1.00 78.88 324 LEU A C 1
ATOM 2702 O O . LEU A 1 324 ? 6.611 9.070 21.785 1.00 78.88 324 LEU A O 1
ATOM 2706 N N . GLY A 1 325 ? 5.689 7.245 20.875 1.00 81.62 325 GLY A N 1
ATOM 2707 C CA . GLY A 1 325 ? 4.659 7.984 20.149 1.00 81.62 325 GLY A CA 1
ATOM 2708 C C . GLY A 1 325 ? 3.575 8.536 21.077 1.00 81.62 325 GLY A C 1
ATOM 2709 O O . GLY A 1 325 ? 2.985 7.792 21.849 1.00 81.62 325 GLY A O 1
ATOM 2710 N N . GLN A 1 326 ? 3.252 9.826 20.951 1.00 88.75 326 GLN A N 1
ATOM 2711 C CA . GLN A 1 326 ? 2.105 10.446 21.630 1.00 88.75 326 GLN A CA 1
ATOM 2712 C C . GLN A 1 326 ? 1.008 10.809 20.630 1.00 88.75 326 GLN A C 1
ATOM 2714 O O . GLN A 1 326 ? 1.299 11.161 19.485 1.00 88.75 326 GLN A O 1
ATOM 2719 N N . PHE A 1 327 ? -0.244 10.732 21.076 1.00 94.94 327 PHE A N 1
ATOM 2720 C CA . PHE A 1 327 ? -1.406 11.094 20.270 1.00 94.94 327 PHE A CA 1
ATOM 2721 C C . PHE A 1 327 ? -1.672 12.597 20.309 1.00 94.94 327 PHE A C 1
ATOM 2723 O O . PHE A 1 327 ? -1.483 13.250 21.336 1.00 94.94 327 PHE A O 1
ATOM 2730 N N . ARG A 1 328 ? -2.192 13.131 19.202 1.00 93.75 328 ARG A N 1
ATOM 2731 C CA . ARG A 1 328 ? -2.754 14.488 19.125 1.00 93.75 328 ARG A CA 1
ATOM 2732 C C . ARG A 1 328 ? -4.172 14.449 18.590 1.00 93.75 328 ARG A C 1
ATOM 2734 O O . ARG A 1 328 ? -4.469 13.645 17.713 1.00 93.75 328 ARG A O 1
ATOM 2741 N N . ARG A 1 329 ? -5.042 15.320 19.100 1.00 95.19 329 ARG A N 1
ATOM 2742 C CA . ARG A 1 329 ? -6.425 15.444 18.620 1.00 95.19 329 ARG A CA 1
ATOM 2743 C C . ARG A 1 329 ? -6.472 16.316 17.381 1.00 95.19 329 ARG A C 1
ATOM 2745 O O . ARG A 1 329 ? -5.986 17.447 17.401 1.00 95.19 329 ARG A O 1
ATOM 2752 N N . THR A 1 330 ? -7.116 15.814 16.339 1.00 93.81 330 THR A N 1
ATOM 2753 C CA . THR A 1 330 ? -7.286 16.536 15.080 1.00 93.81 330 THR A CA 1
ATOM 2754 C C . THR A 1 330 ? -8.760 16.722 14.743 1.00 93.81 330 THR A C 1
ATOM 2756 O O . THR A 1 330 ? -9.650 16.061 15.284 1.00 93.81 330 THR A O 1
ATOM 2759 N N . ASP A 1 331 ? -9.064 17.681 13.883 1.00 91.50 331 ASP A N 1
ATOM 2760 C CA . ASP A 1 331 ? -10.299 17.643 13.108 1.00 91.50 331 ASP A CA 1
ATOM 2761 C C . ASP A 1 331 ? -10.110 16.826 11.814 1.00 91.50 331 ASP A C 1
ATOM 2763 O O . ASP A 1 331 ? -9.044 16.267 11.552 1.00 91.50 331 ASP A O 1
ATOM 2767 N N . ILE A 1 332 ? -11.155 16.761 10.987 1.00 90.81 332 ILE A N 1
ATOM 2768 C CA . ILE A 1 332 ? -11.120 16.042 9.704 1.00 90.81 332 ILE A CA 1
ATOM 2769 C C . ILE A 1 332 ? -10.091 16.655 8.739 1.00 90.81 332 ILE A C 1
ATOM 2771 O O . ILE A 1 332 ? -9.510 15.934 7.932 1.00 90.81 332 ILE A O 1
ATOM 2775 N N . SER A 1 333 ? -9.805 17.959 8.836 1.00 87.81 333 SER A N 1
ATOM 2776 C CA . SER A 1 333 ? -8.770 18.605 8.017 1.00 87.81 333 SER A CA 1
ATOM 2777 C C . SER A 1 333 ? -7.346 18.208 8.431 1.00 87.81 333 SER A C 1
ATOM 2779 O O . SER A 1 333 ? -6.397 18.461 7.691 1.00 87.81 333 SER A O 1
ATOM 2781 N N . GLY A 1 334 ? -7.190 17.553 9.586 1.00 84.12 334 GLY A N 1
ATOM 2782 C CA . GLY A 1 334 ? -5.896 17.257 10.194 1.00 84.12 334 GLY A CA 1
ATOM 2783 C C . GLY A 1 334 ? -5.348 18.415 11.029 1.00 84.12 334 GLY A C 1
ATOM 2784 O O . GLY A 1 334 ? -4.207 18.354 11.478 1.00 84.12 334 GLY A O 1
ATOM 2785 N N . THR A 1 335 ? -6.137 19.468 11.260 1.00 88.56 335 THR A N 1
ATOM 2786 C CA . THR A 1 335 ? -5.722 20.590 12.106 1.00 88.56 335 THR A CA 1
ATOM 2787 C C . THR A 1 335 ? -5.802 20.175 13.571 1.00 88.56 335 THR A C 1
ATOM 2789 O O . THR A 1 335 ? -6.798 19.590 14.007 1.00 88.56 335 THR A O 1
ATOM 2792 N N . PHE A 1 336 ? -4.753 20.469 14.345 1.00 88.44 336 PHE A N 1
ATOM 2793 C CA . PHE A 1 336 ? -4.743 20.203 15.783 1.00 88.44 336 PHE A CA 1
ATOM 2794 C C . PHE A 1 336 ? -5.773 21.085 16.487 1.00 88.44 336 PHE A C 1
ATOM 2796 O O . PHE A 1 336 ? -5.765 22.305 16.328 1.00 88.44 336 PHE A O 1
ATOM 2803 N N . LYS A 1 337 ? -6.664 20.459 17.262 1.00 82.56 337 LYS A N 1
ATOM 2804 C CA . LYS A 1 337 ? -7.733 21.179 17.972 1.00 82.56 337 LYS A CA 1
ATOM 2805 C C . LYS A 1 337 ? -7.213 21.953 19.179 1.00 82.56 337 LYS A C 1
ATOM 2807 O O . LYS A 1 337 ? -7.719 23.027 19.486 1.00 82.56 337 LYS A O 1
ATOM 2812 N N . ASP A 1 338 ? -6.225 21.391 19.861 1.00 84.75 338 ASP A N 1
ATOM 2813 C CA . ASP A 1 338 ? -5.667 21.908 21.101 1.00 84.75 338 ASP A CA 1
ATOM 2814 C C . ASP A 1 338 ? -4.253 21.337 21.326 1.00 84.75 338 ASP A C 1
ATOM 2816 O O . ASP A 1 338 ? -3.789 20.453 20.599 1.00 84.75 338 ASP A O 1
ATOM 2820 N N . TRP A 1 339 ? -3.547 21.892 22.313 1.00 84.44 339 TRP A N 1
ATOM 2821 C CA . TRP A 1 339 ? -2.221 21.433 22.746 1.00 84.44 339 TRP A CA 1
ATOM 2822 C C . TRP A 1 339 ? -2.299 20.424 23.901 1.00 84.44 339 TRP A C 1
ATOM 2824 O O . TRP A 1 339 ? -1.267 20.069 24.473 1.00 84.44 339 TRP A O 1
ATOM 2834 N N . GLU A 1 340 ? -3.503 19.998 24.290 1.00 87.62 340 GLU A N 1
ATOM 2835 C CA . GLU A 1 340 ? -3.686 19.142 25.455 1.00 87.62 340 GLU A CA 1
ATOM 2836 C C . GLU A 1 340 ? -3.203 17.721 25.163 1.00 87.62 340 GLU A C 1
ATOM 2838 O O . GLU A 1 340 ? -3.421 17.150 24.090 1.00 87.62 340 GLU A O 1
ATOM 2843 N N . ALA A 1 341 ? -2.542 17.122 26.153 1.00 89.38 341 ALA A N 1
ATOM 2844 C CA . ALA A 1 341 ? -2.163 15.722 26.073 1.00 89.38 341 ALA A CA 1
ATOM 2845 C C . ALA A 1 341 ? -3.420 14.841 26.046 1.00 89.38 341 ALA A C 1
ATOM 2847 O O . ALA A 1 341 ? -4.345 15.022 26.842 1.00 89.38 341 ALA A O 1
ATOM 2848 N N . VAL A 1 342 ? -3.438 13.849 25.159 1.00 93.88 342 VAL A N 1
ATOM 2849 C CA . VAL A 1 342 ? -4.549 12.900 25.059 1.00 93.88 342 VAL A CA 1
ATOM 2850 C C . VAL A 1 342 ? -4.545 11.978 26.272 1.00 93.88 342 VAL A C 1
ATOM 2852 O O . VAL A 1 342 ? -3.707 11.091 26.377 1.00 93.88 342 VAL A O 1
ATOM 2855 N N . GLN A 1 343 ? -5.502 12.186 27.177 1.00 92.94 343 GLN A N 1
ATOM 2856 C CA . GLN A 1 343 ? -5.679 11.353 28.375 1.00 92.94 343 GLN A CA 1
ATOM 2857 C C . GLN A 1 343 ? -6.706 10.231 28.185 1.00 92.94 343 GLN A C 1
ATOM 2859 O O . GLN A 1 343 ? -6.701 9.258 28.929 1.00 92.94 343 GLN A O 1
ATOM 2864 N N . THR A 1 344 ? -7.616 10.369 27.215 1.00 94.19 344 THR A N 1
ATOM 2865 C CA . THR A 1 344 ? -8.639 9.366 26.886 1.00 94.19 344 THR A CA 1
ATOM 2866 C C . THR A 1 344 ? -9.018 9.449 25.408 1.00 94.19 344 THR A C 1
ATOM 2868 O O . THR A 1 344 ? -8.968 10.525 24.794 1.00 94.19 344 THR A O 1
ATOM 2871 N N . PHE A 1 345 ? -9.440 8.319 24.843 1.00 96.69 345 PHE A N 1
ATOM 2872 C CA . PHE A 1 345 ? -10.073 8.289 23.529 1.00 96.69 345 PHE A CA 1
ATOM 2873 C C . PHE A 1 345 ? -11.571 8.571 23.637 1.00 96.69 345 PHE A C 1
ATOM 2875 O O . PHE A 1 345 ? -12.247 8.090 24.548 1.00 96.69 345 PHE A O 1
ATOM 2882 N N . LYS A 1 346 ? -12.091 9.353 22.691 1.00 95.62 346 LYS A N 1
ATOM 2883 C CA . LYS A 1 346 ? -13.526 9.581 22.514 1.00 95.62 346 LYS A CA 1
ATOM 2884 C C . LYS A 1 346 ? -13.963 8.941 21.204 1.00 95.62 346 LYS A C 1
ATOM 2886 O O . LYS A 1 346 ? -13.311 9.142 20.182 1.00 95.62 346 LYS A O 1
ATOM 2891 N N . ARG A 1 347 ? -15.080 8.215 21.241 1.00 96.44 347 ARG A N 1
ATOM 2892 C CA . ARG A 1 347 ? -15.699 7.631 20.046 1.00 96.44 347 ARG A CA 1
ATOM 2893 C C . ARG A 1 347 ? -15.928 8.710 18.983 1.00 96.44 347 ARG A C 1
ATOM 2895 O O . ARG A 1 347 ? -16.271 9.839 19.335 1.00 96.44 347 ARG A O 1
ATOM 2902 N N . GLY A 1 348 ? -15.662 8.377 17.721 1.00 94.81 348 GLY A N 1
ATOM 2903 C CA . GLY A 1 348 ? -15.776 9.297 16.584 1.00 94.81 348 GLY A CA 1
ATOM 2904 C C . GLY A 1 348 ? -14.719 10.410 16.510 1.00 94.81 348 GLY A C 1
ATOM 2905 O O . GLY A 1 348 ? -14.618 11.096 15.494 1.00 94.81 348 GLY A O 1
ATOM 2906 N N . GLN A 1 349 ? -13.881 10.598 17.536 1.00 96.12 349 GLN A N 1
ATOM 2907 C CA . GLN A 1 349 ? -12.797 11.581 17.497 1.00 96.12 349 GLN A CA 1
ATOM 2908 C C . GLN A 1 349 ? -11.577 11.003 16.769 1.00 96.12 349 GLN A C 1
ATOM 2910 O O . GLN A 1 349 ? -11.127 9.893 17.049 1.00 96.12 349 GLN A O 1
ATOM 2915 N N . ILE A 1 350 ? -11.010 11.801 15.863 1.00 96.44 350 ILE A N 1
ATOM 2916 C CA . ILE A 1 350 ? -9.795 11.467 15.117 1.00 96.44 350 ILE A CA 1
ATOM 2917 C C . ILE A 1 350 ? -8.557 11.911 15.896 1.00 96.44 350 ILE A C 1
ATOM 2919 O O . ILE A 1 350 ? -8.521 12.998 16.487 1.00 96.44 350 ILE A O 1
ATOM 2923 N N . TYR A 1 351 ? -7.550 11.049 15.886 1.00 97.00 351 TYR A N 1
ATOM 2924 C CA . TYR A 1 351 ? -6.248 11.267 16.484 1.00 97.00 351 TYR A CA 1
ATOM 2925 C C . TYR A 1 351 ? -5.148 11.106 15.434 1.00 97.00 351 TYR A C 1
ATOM 2927 O O . TYR A 1 351 ? -5.338 10.478 14.390 1.00 97.00 351 TYR A O 1
ATOM 2935 N N . GLU A 1 352 ? -3.986 11.684 15.710 1.00 94.62 352 GLU A N 1
ATOM 2936 C CA . GLU A 1 352 ? -2.797 11.593 14.870 1.00 94.62 352 GLU A CA 1
ATOM 2937 C C . GLU A 1 352 ? -1.594 11.066 15.665 1.00 94.62 352 GLU A C 1
ATOM 2939 O O . GLU A 1 352 ? -1.392 11.456 16.820 1.00 94.62 352 GLU A O 1
ATOM 2944 N N . GLY A 1 353 ? -0.794 10.195 15.037 1.00 92.75 353 GLY A N 1
ATOM 2945 C CA . GLY A 1 353 ? 0.455 9.668 15.592 1.00 92.75 353 GLY A CA 1
ATOM 2946 C C . GLY A 1 353 ? 0.260 8.586 16.660 1.00 92.75 353 GLY A C 1
ATOM 2947 O O . GLY A 1 353 ? -0.494 7.634 16.462 1.00 92.75 353 GLY A O 1
ATOM 2948 N N . GLY A 1 354 ? 0.963 8.725 17.787 1.00 93.38 354 GLY A N 1
ATOM 2949 C CA . GLY A 1 354 ? 0.929 7.771 18.898 1.00 93.38 354 GLY A CA 1
ATOM 2950 C C . GLY A 1 354 ? 1.708 6.471 18.685 1.00 93.38 354 GLY A C 1
ATOM 2951 O O . GLY A 1 354 ? 2.511 6.339 17.760 1.00 93.38 354 GLY A O 1
ATOM 2952 N N . CYS A 1 355 ? 1.494 5.524 19.595 1.00 94.00 355 CYS A N 1
ATOM 2953 C CA . CYS A 1 355 ? 2.041 4.170 19.542 1.00 94.00 355 CYS A CA 1
ATOM 2954 C C . CYS A 1 355 ? 1.049 3.153 20.126 1.00 94.00 355 CYS A C 1
ATOM 2956 O O . CYS A 1 355 ? 0.111 3.517 20.845 1.00 94.00 355 CYS A O 1
ATOM 2958 N N . LEU A 1 356 ? 1.273 1.868 19.839 1.00 93.06 356 LEU A N 1
ATOM 2959 C CA . LEU A 1 356 ? 0.425 0.775 20.321 1.00 93.06 356 LEU A CA 1
ATOM 2960 C C . LEU A 1 356 ? 0.381 0.705 21.855 1.00 93.06 356 LEU A C 1
ATOM 2962 O O . LEU A 1 356 ? -0.683 0.472 22.425 1.00 93.06 356 LEU A O 1
ATOM 2966 N N . GLU A 1 357 ? 1.519 0.910 22.519 1.00 92.62 357 GLU A N 1
ATOM 2967 C CA . GLU A 1 357 ? 1.617 0.841 23.981 1.00 92.62 357 GLU A CA 1
ATOM 2968 C C . GLU A 1 357 ? 0.737 1.901 24.654 1.00 92.62 357 GLU A C 1
ATOM 2970 O O . GLU A 1 357 ? -0.095 1.570 25.502 1.00 92.62 357 GLU A O 1
ATOM 2975 N N . GLU A 1 358 ? 0.842 3.159 24.217 1.00 94.31 358 GLU A N 1
ATOM 2976 C CA . GLU A 1 358 ? 0.009 4.238 24.747 1.00 94.31 358 GLU A CA 1
ATOM 2977 C C . GLU A 1 358 ? -1.467 4.020 24.379 1.00 94.31 358 GLU A C 1
ATOM 2979 O O . GLU A 1 358 ? -2.344 4.273 25.201 1.00 94.31 358 GLU A O 1
ATOM 2984 N N . MET A 1 359 ? -1.774 3.469 23.195 1.00 95.38 359 MET A N 1
ATOM 2985 C CA . MET A 1 359 ? -3.156 3.134 22.826 1.00 95.38 359 MET A CA 1
ATOM 2986 C C . MET A 1 359 ? -3.768 2.119 23.798 1.00 95.38 359 MET A C 1
ATOM 2988 O O . MET A 1 359 ? -4.881 2.314 24.289 1.00 95.38 359 MET A O 1
ATOM 2992 N N . ILE A 1 360 ? -3.042 1.039 24.092 1.00 94.38 360 ILE A N 1
ATOM 2993 C CA . ILE A 1 360 ? -3.472 -0.008 25.026 1.00 94.38 360 ILE A CA 1
ATOM 2994 C C . ILE A 1 360 ? -3.659 0.573 26.428 1.00 94.38 360 ILE A C 1
ATOM 2996 O O . ILE A 1 360 ? -4.672 0.308 27.073 1.00 94.38 360 ILE A O 1
ATOM 3000 N N . LYS A 1 361 ? -2.731 1.417 26.883 1.00 94.00 361 LYS A N 1
ATOM 3001 C CA . LYS A 1 361 ? -2.813 2.084 28.185 1.00 94.00 361 LYS A CA 1
ATOM 3002 C C . LYS A 1 361 ? -4.032 3.006 28.297 1.00 94.00 361 LYS A C 1
ATOM 3004 O O . LYS A 1 361 ? -4.737 2.949 29.299 1.00 94.00 361 LYS A O 1
ATOM 3009 N N . LEU A 1 362 ? -4.298 3.827 27.279 1.00 95.50 362 LEU A N 1
ATOM 3010 C CA . LEU A 1 362 ? -5.419 4.776 27.267 1.00 95.50 362 LEU A CA 1
ATOM 3011 C C . LEU A 1 362 ? -6.786 4.094 27.105 1.00 95.50 362 LEU A C 1
ATOM 3013 O O . LEU A 1 362 ? -7.794 4.616 27.577 1.00 95.50 362 LEU A O 1
ATOM 3017 N N . THR A 1 363 ? -6.838 2.945 26.427 1.00 96.06 363 THR A N 1
ATOM 3018 C CA . THR A 1 363 ? -8.078 2.171 26.232 1.00 96.06 363 THR A CA 1
ATOM 3019 C C . THR A 1 363 ? -8.341 1.156 27.344 1.00 96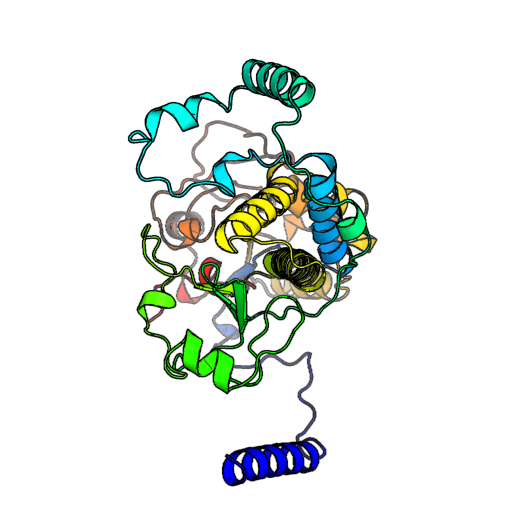.06 363 THR A C 1
ATOM 3021 O O . THR A 1 363 ? -9.488 0.762 27.554 1.00 96.06 363 THR A O 1
ATOM 3024 N N . GLY A 1 364 ? -7.294 0.697 28.034 1.00 95.88 364 GLY A N 1
ATOM 3025 C CA . GLY A 1 364 ? -7.358 -0.419 28.978 1.00 95.88 364 GLY A CA 1
ATOM 3026 C C . GLY A 1 364 ? -7.636 -1.773 28.314 1.00 95.88 364 GLY A C 1
ATOM 3027 O O . GLY A 1 364 ? -8.001 -2.729 29.000 1.00 95.88 364 GLY A O 1
ATOM 3028 N N . TRP A 1 365 ? -7.520 -1.876 26.986 1.00 95.94 365 TRP A N 1
ATOM 3029 C CA . TRP A 1 365 ? -7.791 -3.118 26.264 1.00 95.94 365 TRP A CA 1
ATOM 3030 C C . TRP A 1 365 ? -6.699 -4.160 26.501 1.00 95.94 365 TRP A C 1
ATOM 3032 O O . TRP A 1 365 ? -5.513 -3.853 26.548 1.00 95.94 365 TRP A O 1
ATOM 3042 N N . SER A 1 366 ? -7.088 -5.430 26.609 1.00 93.25 366 SER A N 1
ATOM 3043 C CA . SER A 1 366 ? -6.116 -6.521 26.670 1.00 93.25 366 SER A CA 1
ATOM 3044 C C . SER A 1 366 ? -5.548 -6.789 25.278 1.00 93.25 366 SER A C 1
ATOM 3046 O O . SER A 1 366 ? -6.302 -7.045 24.341 1.00 93.25 366 SER A O 1
ATOM 3048 N N . SER A 1 367 ? -4.221 -6.810 25.140 1.00 88.69 367 SER A N 1
ATOM 3049 C CA . SER A 1 367 ? -3.558 -7.164 23.876 1.00 88.69 367 SER A CA 1
ATOM 3050 C C . SER A 1 367 ? -3.987 -8.536 23.344 1.00 88.69 367 SER A C 1
ATOM 3052 O O . SER A 1 367 ? -4.133 -8.708 22.139 1.00 88.69 367 SER A O 1
ATOM 3054 N N . ALA A 1 368 ? -4.272 -9.493 24.232 1.00 90.56 368 ALA A N 1
ATOM 3055 C CA . ALA A 1 368 ? -4.709 -10.843 23.874 1.00 90.56 368 ALA A CA 1
ATOM 3056 C C . ALA A 1 368 ? -6.149 -10.920 23.327 1.00 90.56 368 ALA A C 1
ATOM 3058 O O . ALA A 1 368 ? -6.550 -11.969 22.821 1.00 90.56 368 ALA A O 1
ATOM 3059 N N . SER A 1 369 ? -6.944 -9.850 23.447 1.00 93.94 369 SER A N 1
ATOM 3060 C CA . SER A 1 369 ? -8.312 -9.774 22.916 1.00 93.94 369 SER A CA 1
ATOM 3061 C C . SER A 1 369 ? -8.448 -8.844 21.707 1.00 93.94 369 SER A C 1
ATOM 3063 O O . SER A 1 369 ? -9.574 -8.628 21.241 1.00 93.94 369 SER A O 1
ATOM 3065 N N . ILE A 1 370 ? -7.326 -8.318 21.203 1.00 95.12 370 ILE A N 1
ATOM 3066 C CA . ILE A 1 370 ? -7.246 -7.488 20.001 1.00 95.12 370 ILE A CA 1
ATOM 3067 C C . ILE A 1 370 ? -6.919 -8.369 18.792 1.00 95.12 370 ILE A C 1
ATOM 3069 O O . ILE A 1 370 ? -5.962 -9.141 18.813 1.00 95.12 370 ILE A O 1
ATOM 3073 N N . LEU A 1 371 ? -7.689 -8.211 17.717 1.00 95.19 371 LEU A N 1
ATOM 3074 C CA . LEU A 1 371 ? -7.388 -8.761 16.398 1.00 95.19 371 LEU A CA 1
ATOM 3075 C C . LEU A 1 371 ? -7.228 -7.610 15.403 1.00 95.19 371 LEU A C 1
ATOM 3077 O O . LEU A 1 371 ? -8.164 -6.837 15.218 1.00 95.19 371 LEU A O 1
ATOM 3081 N N . TYR A 1 372 ? -6.052 -7.490 14.786 1.00 94.44 372 TYR A N 1
ATOM 3082 C CA . TYR A 1 372 ? -5.750 -6.456 13.792 1.00 94.44 372 TYR A CA 1
ATOM 3083 C C . TYR A 1 372 ? -5.710 -7.051 12.382 1.00 94.44 372 TYR A C 1
ATOM 3085 O O . TYR A 1 372 ? -5.084 -8.089 12.167 1.00 94.44 372 TYR A O 1
ATOM 3093 N N . PHE A 1 373 ? -6.360 -6.381 11.436 1.00 94.88 373 PHE A N 1
ATOM 3094 C CA . PHE A 1 373 ? -6.357 -6.694 10.012 1.00 94.88 373 PHE A CA 1
ATOM 3095 C C . PHE A 1 373 ? -5.556 -5.620 9.279 1.00 94.88 373 PHE A C 1
ATOM 3097 O O . PHE A 1 373 ? -5.801 -4.433 9.477 1.00 94.88 373 PHE A O 1
ATOM 3104 N N . GLY A 1 374 ? -4.620 -6.037 8.435 1.00 92.81 374 GLY A N 1
ATOM 3105 C CA . GLY A 1 374 ? -3.808 -5.159 7.601 1.00 92.81 374 GLY A CA 1
ATOM 3106 C C . GLY A 1 374 ? -3.348 -5.910 6.359 1.00 92.81 374 GLY A C 1
ATOM 3107 O O . GLY A 1 374 ? -3.296 -7.147 6.366 1.00 92.81 374 GLY A O 1
ATOM 3108 N N . ASP A 1 375 ? -3.037 -5.190 5.289 1.00 89.31 375 ASP A N 1
ATOM 3109 C CA . ASP A 1 375 ? -2.610 -5.795 4.037 1.00 89.31 375 ASP A CA 1
ATOM 3110 C C . ASP A 1 375 ? -1.094 -6.000 4.016 1.00 89.31 375 ASP A C 1
ATOM 3112 O O . ASP A 1 375 ? -0.619 -6.949 3.388 1.00 89.31 375 ASP A O 1
ATOM 3116 N N . HIS A 1 376 ? -0.317 -5.166 4.712 1.00 82.00 376 HIS A N 1
ATOM 3117 C CA . HIS A 1 376 ? 1.123 -5.081 4.539 1.00 82.00 376 HIS A CA 1
ATOM 3118 C C . HIS A 1 376 ? 1.899 -5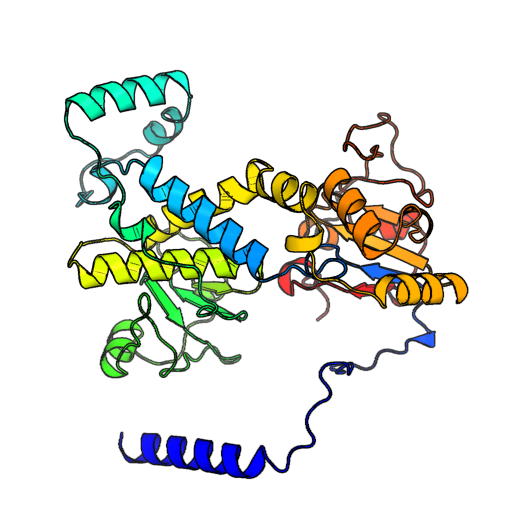.827 5.629 1.00 82.00 376 HIS A C 1
ATOM 3120 O O . HIS A 1 376 ? 2.260 -5.277 6.670 1.00 82.00 376 HIS A O 1
ATOM 3126 N N . VAL A 1 377 ? 2.342 -7.046 5.304 1.00 74.56 377 VAL A N 1
ATOM 3127 C CA . VAL A 1 377 ? 3.109 -7.957 6.182 1.00 74.56 377 VAL A CA 1
ATOM 3128 C C . VAL A 1 377 ? 4.157 -7.247 7.057 1.00 74.56 377 VAL A C 1
ATOM 3130 O O . VAL A 1 377 ? 4.139 -7.409 8.264 1.00 74.56 377 VAL A O 1
ATOM 3133 N N . TYR A 1 378 ? 5.059 -6.420 6.515 1.00 70.88 378 TYR A N 1
ATOM 3134 C CA . TYR A 1 378 ? 6.112 -5.792 7.342 1.00 70.88 378 TYR A CA 1
ATOM 3135 C C . TYR A 1 378 ? 5.706 -4.531 8.118 1.00 70.88 378 TYR A C 1
ATOM 3137 O O . TYR A 1 378 ? 6.397 -4.158 9.072 1.00 70.88 378 TYR A O 1
ATOM 3145 N N . ALA A 1 379 ? 4.663 -3.834 7.665 1.00 65.75 379 ALA A N 1
ATOM 3146 C CA . ALA A 1 379 ? 4.235 -2.563 8.239 1.00 65.75 379 ALA A CA 1
ATOM 3147 C C . ALA A 1 379 ? 3.190 -2.794 9.336 1.00 65.75 379 ALA A C 1
ATOM 3149 O O . ALA A 1 379 ? 3.211 -2.095 10.349 1.00 65.75 379 ALA A O 1
ATOM 3150 N N . ASP A 1 380 ? 2.351 -3.812 9.137 1.00 66.94 380 ASP A N 1
ATOM 3151 C CA . ASP A 1 380 ? 1.224 -4.179 9.989 1.00 66.94 380 ASP A CA 1
ATOM 3152 C C . ASP A 1 380 ? 1.549 -5.303 10.971 1.00 66.94 380 ASP A C 1
ATOM 3154 O O . ASP A 1 380 ? 0.922 -5.398 12.025 1.00 66.94 380 ASP A O 1
ATOM 3158 N N . LEU A 1 381 ? 2.561 -6.131 10.686 1.00 62.12 381 LEU A N 1
ATOM 3159 C CA . LEU A 1 381 ? 3.088 -7.045 11.692 1.00 62.12 381 LEU A CA 1
ATOM 3160 C C . LEU A 1 381 ? 4.141 -6.324 12.531 1.00 62.12 381 LEU A C 1
ATOM 3162 O O . LEU A 1 381 ? 5.198 -5.899 12.048 1.00 62.12 381 LEU A O 1
ATOM 3166 N N . ALA A 1 382 ? 3.887 -6.257 13.837 1.00 52.25 382 ALA A N 1
ATOM 3167 C CA . ALA A 1 382 ? 4.952 -6.065 14.802 1.00 52.25 382 ALA A CA 1
ATOM 3168 C C . ALA A 1 382 ? 5.975 -7.188 14.579 1.00 52.25 382 ALA A C 1
ATOM 3170 O O . ALA A 1 382 ? 5.629 -8.369 14.599 1.00 52.25 382 ALA A O 1
ATOM 3171 N N . SER A 1 383 ? 7.241 -6.842 14.354 1.00 43.62 383 SER A N 1
ATOM 3172 C CA . SER A 1 383 ? 8.340 -7.803 14.187 1.00 43.62 383 SER A CA 1
ATOM 3173 C C . SER A 1 383 ? 8.710 -8.488 15.516 1.00 43.62 383 SER A C 1
ATOM 3175 O O . SER A 1 383 ? 9.881 -8.532 15.876 1.00 43.62 383 SER A O 1
ATOM 3177 N N . GLY A 1 384 ? 7.712 -8.949 16.273 1.00 35.66 384 GLY A N 1
ATOM 3178 C CA . GLY A 1 384 ? 7.828 -9.406 17.657 1.00 35.66 384 GLY A CA 1
ATOM 3179 C C . GLY A 1 384 ? 6.767 -10.424 18.088 1.00 35.66 384 GLY A C 1
ATOM 3180 O O . GLY A 1 384 ? 6.519 -10.549 19.280 1.00 35.66 384 GLY A O 1
ATOM 3181 N N . LEU A 1 385 ? 6.146 -11.149 17.154 1.00 28.50 385 LEU A N 1
ATOM 3182 C CA . LEU A 1 385 ? 5.434 -12.398 17.458 1.00 28.50 385 LEU A CA 1
ATOM 3183 C C . LEU A 1 385 ? 6.210 -13.573 16.847 1.00 28.50 385 LEU A C 1
ATOM 3185 O O . LEU A 1 385 ? 5.791 -14.179 15.864 1.00 28.50 385 LEU A O 1
ATOM 3189 N N . THR A 1 386 ? 7.383 -13.828 17.421 1.00 26.20 386 THR A N 1
ATOM 3190 C CA . THR A 1 386 ? 8.061 -15.133 17.420 1.00 26.20 386 THR A CA 1
ATOM 3191 C C . THR A 1 386 ? 8.231 -15.564 18.856 1.00 26.20 386 THR A C 1
ATOM 3193 O O . THR A 1 386 ? 8.691 -14.692 19.632 1.00 26.20 386 THR A O 1
#

Secondary structure (DSSP, 8-state):
-HHHHHHHHHHHHHHHHHHTTS----TTS---SS---GGG--EEEE-SBTTTBPBPHHHHHHHHHHHHHHHHHH-EE-GGGTS---SS---GGGGGGG-SHHHHHHHHHHHHTTT--EEPPGGGGGPPP-TTS-TT-EEETTTTEEE-B-TTSBB-GGG-EETTEEPPHHHHHHHHSSSBPPHHHHTT---TTS--EEE--STTHHHHHHHHHHHHHHHHHHT----HHHHHHHHHHHHHHHHHTSHHHHHHHH-HHHHB---TTHHHHHHHHHHTT-EEEEE-SS-HHHHHHHHHHHT-TTGGGG-SEEEES--TTHHHH-TT--EEEB-TT--B--S----S--TT-EEEE--HHHHHHHHT--GGGEEEE-S-HHHHS-TT--

Organism: Schistosoma mansoni (NCBI:txid6183)

pLDDT: mean 83.08, std 18.54, range [26.2, 98.56]

Foldseek 3Di:
DVVVVVVVVVVVVVCVVCVVVPDPDDPPDDDDPDDDDLVLFQAEEEAQECTLWDWDVVLLQVLLLQLLCCQQPPNWAAPVQVDDPPPDDDDPPVVVPCPDPPNVVVVVVVVVVVVRTDGQDPCLSVDGDDQPDDAFWKAFLQVQWIFHADPQQFTPQQGIDRLNDRDDSVVVCVVPVHRHDDVVCVPQDDDPPHTRIDGRLDPLCSSLSNSLSSSRVVCVVVVNDDGSNVSSVSSCVSSVCCVPVCVSLVVCLVPVVNITDADQCSQVVLVVSVVVNHAYEYAYLAALLSSQSNCCVHHNNCSQQSHQYYEYNQVFPCQAAPQPKFKFWADSVRHGPDPDGDQATHGSTYIYYHHPVVVCVRVVDDPSNYDYDYSGPRRRDDPPPD